Protein AF-0000000075745185 (afdb_homodimer)

Sequence (644 aa):
MQSKHNTPEYILFFIAPGFSMMGLTSAVDPLRVANRFAPETFSWEFVSARGGAVTASNRMTVLTRSIQRSRHQPDLVLVCTGFDVDAAVTPNVLEWLRKQAQNSVRLGGIDTGSVLLARAGLLKNRRATIHWEALAAFQEDFLDVNAVDDLFVLDRDCMTCSGGTAALDMMLQHIGLRYGESLAKDVSEQFLVDRIREPGQGQRMDATARFGIHSPPLRKAVQCIERHLDAPLTQQQLAEHVGISVRHLQRLFQEHLQTTPTTFDRTLRLERAWRLLRQTDLPVVEVAVACGFASASHFARVFREHYKRSPKNVRSPTEHPVMQSKHNTPEYILFFIAPGFSMMGLTSAVDPLRVANRFAPETFSWEFVSARGGAVTASNRMTVLTRSIQRSRHQPDLVLVCTGFDVDAAVTPNVLEWLRKQAQNSVRLGGIDTGSVLLARAGLLKNRRATIHWEALAAFQEDFLDVNAVDDLFVLDRDCMTCSGGTAALDMMLQHIGLRYGESLAKDVSEQFLVDRIREPGQGQRMDATARFGIHSPPLRKAVQCIERHLDAPLTQQQLAEHVGISVRHLQRLFQEHLQTTPTTFDRTLRLERAWRLLRQTDLPVVEVAVACGFASASHFARVFREHYKRSPKNVRSPTEHPV

Nearest PDB structures (foldseek):
  3gra-assembly1_A  TM=9.169E-01  e=3.292E-15  Pseudomonas putida KT2440
  3gra-assembly1_B  TM=9.157E-01  e=1.016E-11  Pseudomonas putida KT2440
  3oio-assembly1_A  TM=9.199E-01  e=1.379E-09  Chromobacterium violaceum
  6swi-assembly1_A  TM=9.239E-01  e=2.577E-06  Geobacillus stearothermophilus
  4fe7-assembly1_A-2  TM=3.564E-01  e=6.130E-08  Escherichia coli

Organism: Desulfohalobium retbaense (strain ATCC 49708 / DSM 5692 / JCM 16813 / HR100) (NCBI:txid485915)

InterPro domains:
  IPR001387 Cro/C1-type, helix-turn-helix domain [cd00093] (233-287)
  IPR002818 DJ-1/PfpI [PF01965] (11-174)
  IPR009057 Homedomain-like superfamily [SSF46689] (215-264)
  IPR009057 Homedomain-like superfamily [SSF46689] (268-316)
  IPR018060 AraC-like, DNA binding HTH domain [PF12833] (238-315)
  IPR018060 AraC-like, DNA binding HTH domain [PS01124] (219-317)
  IPR018060 AraC-like, DNA binding HTH domain [SM00342] (232-315)
  IPR020449 Transcription regulator HTH, AraC- type, HTH domain [PR00032] (284-299)
  IPR020449 Transcription regulator HTH, AraC- type, HTH domain [PR00032] (299-315)
  IPR029062 Class I glutamine amidotransferase-like [G3DSA:3.40.50.880] (6-205)
  IPR029062 Class I glutamine amidotransferase-like [SSF52317] (11-197)
  IPR052158 Isonitrile Hydratase and Quaternary Amine Regulator [PTHR43130] (4-278)

Secondary structure (DSSP, 8-state):
-----SSPEEEEEEE-TTB-HHHHHHHHHHHHHHHHHSTTSEEEEEEESS-EEEE-TTS-EEEEEEGGG--S--SEEEEE-BTTGGGG--HHHHHHHHHHHHTT-EEEEETTHHHHHHHTTTTTT-EE---HHHHHHHHHH-TTSEE--BSEEEETTEEEE-STTHHHHHHHHHHHHHH-HHHHHHHHHTTT-S----TT-BSSPPHHHHH----HHHHHHHHHHHHTSSSPPPHHHHHHHHTS-HHHHHHHHHHHHSS-HHHHHHHHHHHHHHHHHHH----HHHHHHHTT-S-HHHHHHHHHHHHSS-HHHHHS------/-----SSPEEEEEEE-TTB-HHHHHHHHHHHHHHHHHSTTSEEEEEEESS-EEEE-TTS-EEEEEEGGG--S--SEEEEE-BTTGGGG--HHHHHHHHHHHHTT-EEEEETTHHHHHHHTTTTTT-EE---HHHHHHHHHH-TTSEE--BSEEEETTEEEE-STTHHHHHHHHHHHHHH-HHHHHHHHHTTT-S----TT-BSSPPHHHHH----HHHHHHHHHHHHTSSSPPPHHHHHHHHTS-HHHHHHHHHHHHSS-HHHHHHHHHHHHHHHHHHH----HHHHHHHTT-S-HHHHHHHHHHHHSS-HHHHHS------

Foldseek 3Di:
DQPPPVAAQEEEEEEAAAWAPLQVCLQVQLVVLLCVVVNRNHDYFYEYQDFAWHAHNVGDTDGHHHLVPDDDLGQEYEYTYHQPCVVRQDPSLLVSVVVSVVVVRFYEYAACRVVSCVSSVNQFQHEWEHAPLCQLVCCVVRVRHNYDQKQKDDTPSYIYGHGRNSSNLSNLVVCCVNPNNVSSVSSVVVVVDPDRDDTPDGDDDQCCVVQVQPDQLQSQLVVVLLVQQLPGDDLCRSCVSSVHDSVVQQVSCCVRVVDGSVVSSVVSLLSSLLSNLQNHPDDLQVSCNSRHHPGSVVSQVVNCVVVVDGSNVSNPPDDPPD/DLPPPVAAQEEEEEEAAAWAPLQVCLQVQLVVLLCVVVNRNHDYFYEYQDFQWHAHNVGDTDGHHHLVPDDDLGQEYEYTYDDPCVVRQDPSLLVSVVVSVVVVRFYEYAACRVVSCVSSVNQFQHEWEHAPLCQLQVCVVRVRHNYDQKQKDDTPSYIYGHGRNSSNLRNLVVCCVNP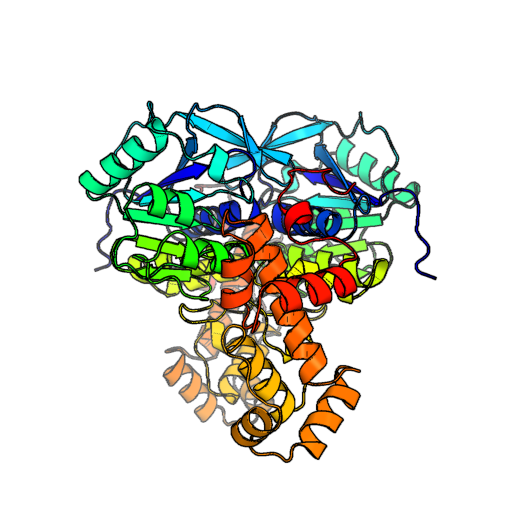NNVSSVSSVVVVVDPDRDDTPDGDDDQCCVVQVQPDQLQSQLVVVLLVQQLPGDDLCRSCVSSVHDSVVQQVSCCVRVVDGSVVSSVVSLLSSLLSNLQNHPDPLQVSCNSRHHPGSVVSQVVNCVVVVDGSNVSNPPDDPPD

Solvent-accessible surface area (backbone atoms only — not comparable to full-atom values): 32848 Å² total; per-residue (Å²): 126,81,76,71,69,84,65,43,50,32,34,37,36,36,46,38,66,34,11,41,55,49,23,48,42,29,43,48,45,53,46,52,48,36,27,74,80,41,54,62,47,54,43,72,48,46,26,19,83,77,32,47,76,38,40,25,67,75,70,46,38,38,72,28,40,26,65,86,65,62,85,68,87,48,55,31,39,38,29,33,21,25,90,56,41,69,80,56,65,40,74,67,52,36,52,52,50,45,51,40,48,76,69,70,29,27,40,30,15,30,15,43,15,34,54,56,40,43,74,46,58,72,34,64,79,28,62,35,18,29,23,74,80,48,36,65,31,47,46,69,74,35,74,54,34,49,65,45,72,21,23,22,31,79,43,91,64,32,36,18,12,24,14,24,49,22,20,33,30,48,42,36,50,50,40,21,75,75,67,31,57,68,55,24,50,58,37,45,54,70,31,36,42,80,64,86,64,60,68,76,36,59,39,59,46,50,52,38,73,70,62,68,42,80,50,63,58,57,34,49,40,52,52,49,46,70,75,25,39,46,60,64,68,49,65,62,55,44,16,58,73,52,70,50,49,52,67,56,50,39,46,48,30,36,74,68,65,71,40,40,62,65,58,51,48,49,51,54,21,49,52,50,34,53,40,33,37,63,68,36,86,62,51,64,56,54,41,21,43,61,29,40,37,95,37,47,66,59,37,42,52,53,43,23,71,73,69,72,44,51,65,72,62,59,49,47,79,62,78,67,79,107,127,80,77,70,70,85,64,43,51,32,35,37,36,37,45,39,65,34,12,41,54,50,23,48,40,30,44,48,43,54,47,52,47,37,28,74,79,39,50,63,46,54,44,73,49,45,26,19,84,79,32,43,76,39,40,25,67,74,69,46,38,37,72,29,41,27,63,87,66,62,83,68,87,47,55,30,39,38,28,32,21,24,91,57,40,68,81,57,65,40,74,67,51,35,51,50,52,45,50,40,49,74,70,68,28,27,39,29,14,30,14,42,15,34,53,56,40,42,76,47,59,70,34,64,77,29,62,34,18,30,23,73,78,49,36,66,31,48,46,69,75,35,74,53,33,50,66,44,73,20,22,22,30,80,44,91,62,33,36,17,12,24,13,24,50,22,20,32,29,48,42,38,50,51,40,20,75,76,68,31,57,69,54,24,50,59,37,45,53,70,32,38,42,80,64,84,63,57,69,77,35,58,38,59,46,51,53,37,74,71,61,68,41,80,50,64,55,56,35,48,41,52,52,50,45,70,75,24,39,48,60,63,70,50,64,64,56,45,17,58,73,52,71,51,50,52,67,58,49,40,48,47,29,36,74,68,65,70,40,40,63,67,57,51,47,49,52,54,20,49,52,50,35,53,39,34,39,62,65,36,85,62,50,65,57,55,40,19,44,60,30,39,37,95,37,45,66,59,37,41,53,54,42,23,69,72,70,73,43,50,66,74,62,58,48,46,79,61,75,70,78,110

Structure (mmCIF, N/CA/C/O backbone):
data_AF-0000000075745185-model_v1
#
loop_
_entity.id
_entity.type
_entity.pdbx_description
1 polymer 'Transcriptional regulator, AraC family'
#
loop_
_atom_site.group_PDB
_atom_site.id
_atom_site.type_symbol
_atom_site.label_atom_id
_atom_site.label_alt_id
_atom_site.label_comp_id
_atom_site.label_asym_id
_atom_site.label_entity_id
_atom_site.label_seq_id
_atom_site.pdbx_PDB_ins_code
_atom_site.Cartn_x
_atom_site.Cartn_y
_atom_site.Cartn_z
_atom_site.occupancy
_atom_site.B_iso_or_equiv
_atom_site.auth_seq_id
_atom_site.auth_comp_id
_atom_site.auth_asym_id
_atom_site.auth_atom_id
_atom_site.pdbx_PDB_model_num
ATOM 1 N N . MET A 1 1 ? 32.594 5.895 0.105 1 24.94 1 MET A N 1
ATOM 2 C CA . MET A 1 1 ? 32.688 6.559 -1.193 1 24.94 1 MET A CA 1
ATOM 3 C C . MET A 1 1 ? 31.469 6.203 -2.053 1 24.94 1 MET A C 1
ATOM 5 O O . MET A 1 1 ? 31.297 5.047 -2.451 1 24.94 1 MET A O 1
ATOM 9 N N . GLN A 1 2 ? 30.219 6.609 -1.687 1 36.19 2 GLN A N 1
ATOM 10 C CA . GLN A 1 2 ? 28.984 6.258 -2.402 1 36.19 2 GLN A CA 1
ATOM 11 C C . GLN A 1 2 ? 29.172 6.395 -3.91 1 36.19 2 GLN A C 1
ATOM 13 O O . GLN A 1 2 ? 29.516 7.469 -4.402 1 36.19 2 GLN A O 1
ATOM 18 N N . SER A 1 3 ? 29.812 5.438 -4.547 1 38 3 SER A N 1
ATOM 19 C CA . SER A 1 3 ? 30 5.5 -5.992 1 38 3 SER A CA 1
ATOM 20 C C . SER A 1 3 ? 28.812 6.164 -6.684 1 38 3 SER A C 1
ATOM 22 O O . SER A 1 3 ? 27.672 5.73 -6.52 1 38 3 SER A O 1
ATOM 24 N N . LYS A 1 4 ? 28.828 7.414 -6.734 1 42.22 4 LYS A N 1
ATOM 25 C CA . LYS A 1 4 ? 27.969 8.305 -7.512 1 42.22 4 LYS A CA 1
ATOM 26 C C . LYS A 1 4 ? 27.656 7.699 -8.875 1 42.22 4 LYS A C 1
ATOM 28 O O . LYS A 1 4 ? 28.469 7.75 -9.797 1 42.22 4 LYS A O 1
ATOM 33 N N . HIS A 1 5 ? 27.156 6.508 -9.031 1 49.75 5 HIS A N 1
ATOM 34 C CA . HIS A 1 5 ? 26.828 6.156 -10.406 1 49.75 5 HIS A CA 1
ATOM 35 C C . HIS A 1 5 ? 26.078 7.289 -11.102 1 49.75 5 HIS A C 1
ATOM 37 O O . HIS A 1 5 ? 25.062 7.762 -10.602 1 49.75 5 HIS A O 1
ATOM 43 N N . ASN A 1 6 ? 26.703 8.156 -11.852 1 64.56 6 ASN A N 1
ATOM 44 C CA . ASN A 1 6 ? 26.406 9.383 -12.578 1 64.56 6 ASN A CA 1
ATOM 45 C C . ASN A 1 6 ? 25.094 9.273 -13.352 1 64.56 6 ASN A C 1
ATOM 47 O O . ASN A 1 6 ? 24.391 10.266 -13.516 1 64.56 6 ASN A O 1
ATOM 51 N N . THR A 1 7 ? 24.734 8.07 -13.875 1 86.5 7 THR A N 1
ATOM 52 C CA . THR A 1 7 ? 23.516 7.996 -14.672 1 86.5 7 THR A CA 1
ATOM 53 C C . THR A 1 7 ? 22.391 7.332 -13.891 1 86.5 7 THR A C 1
ATOM 55 O O . THR A 1 7 ? 22.609 6.32 -13.219 1 86.5 7 THR A O 1
ATOM 58 N N . PRO A 1 8 ? 21.266 7.855 -13.906 1 93.81 8 PRO A N 1
ATOM 59 C CA . PRO A 1 8 ? 20.125 7.27 -13.195 1 93.81 8 PRO A CA 1
ATOM 60 C C . PRO A 1 8 ? 19.844 5.832 -13.625 1 93.81 8 PRO A C 1
ATOM 62 O O . PRO A 1 8 ? 20.016 5.484 -14.789 1 93.81 8 PRO A O 1
ATOM 65 N N . GLU A 1 9 ? 19.562 4.965 -12.68 1 95.94 9 GLU A N 1
ATOM 66 C CA . GLU A 1 9 ? 19.047 3.645 -13.039 1 95.94 9 GLU A CA 1
ATOM 67 C C . GLU A 1 9 ? 17.781 3.756 -13.875 1 95.94 9 GLU A C 1
ATOM 69 O O . GLU A 1 9 ? 16.797 4.375 -13.445 1 95.94 9 GLU A O 1
ATOM 74 N N . TYR A 1 10 ? 17.844 3.209 -15.047 1 96.25 10 TYR A N 1
ATOM 75 C CA . TYR A 1 10 ? 16.75 3.316 -16 1 96.25 10 TYR A CA 1
ATOM 76 C C . TYR A 1 10 ? 15.883 2.062 -15.969 1 96.25 10 TYR A C 1
ATOM 78 O O . TYR A 1 10 ? 16.344 0.969 -16.297 1 96.25 10 TYR A O 1
ATOM 86 N N . ILE A 1 11 ? 14.57 2.242 -15.633 1 97.12 11 ILE A N 1
ATOM 87 C CA . ILE A 1 11 ? 13.664 1.112 -15.43 1 97.12 11 ILE A CA 1
ATOM 88 C C . ILE A 1 11 ? 12.516 1.187 -16.422 1 97.12 11 ILE A C 1
ATOM 90 O O . ILE A 1 11 ? 11.898 2.242 -16.594 1 97.12 11 ILE A O 1
ATOM 94 N N . LEU A 1 12 ? 12.242 0.076 -17.125 1 97.31 12 LEU A N 1
ATOM 95 C CA . LEU A 1 12 ? 11.039 -0.041 -17.938 1 97.31 12 LEU A CA 1
ATOM 96 C C . LEU A 1 12 ? 9.969 -0.851 -17.219 1 97.31 12 LEU A C 1
ATOM 98 O O . LEU A 1 12 ? 10.234 -1.951 -16.734 1 97.31 12 LEU A O 1
ATOM 102 N N . PHE A 1 13 ? 8.844 -0.292 -17.172 1 97.94 13 PHE A N 1
ATOM 103 C CA . PHE A 1 13 ? 7.68 -1.019 -16.672 1 97.94 13 PHE A CA 1
ATOM 104 C C . PHE A 1 13 ? 6.801 -1.48 -17.828 1 97.94 13 PHE A C 1
ATOM 106 O O . PHE A 1 13 ? 6.152 -0.665 -18.5 1 97.94 13 PHE A O 1
ATOM 113 N N . PHE A 1 14 ? 6.812 -2.77 -18.062 1 97.81 14 PHE A N 1
ATOM 114 C CA . PHE A 1 14 ? 5.898 -3.336 -19.047 1 97.81 14 PHE A CA 1
ATOM 115 C C . PHE A 1 14 ? 4.543 -3.633 -18.422 1 97.81 14 PHE A C 1
ATOM 117 O O . PHE A 1 14 ? 4.461 -4.332 -17.406 1 97.81 14 PHE A O 1
ATOM 124 N N . ILE A 1 15 ? 3.49 -3.086 -19.031 1 97.25 15 ILE A N 1
ATOM 125 C CA . ILE A 1 15 ? 2.152 -3.352 -18.516 1 97.25 15 ILE A CA 1
ATOM 126 C C . ILE A 1 15 ? 1.267 -3.902 -19.641 1 97.25 15 ILE A C 1
ATOM 128 O O . ILE A 1 15 ? 1.515 -3.648 -20.812 1 97.25 15 ILE A O 1
ATOM 132 N N . ALA A 1 16 ? 0.323 -4.766 -19.266 1 96.06 16 ALA A N 1
ATOM 133 C CA . ALA A 1 16 ? -0.677 -5.336 -20.172 1 96.06 16 ALA A CA 1
ATOM 134 C C . ALA A 1 16 ? -2.09 -5.023 -19.688 1 96.06 16 ALA A C 1
ATOM 136 O O . ALA A 1 16 ? -2.293 -4.672 -18.516 1 96.06 16 ALA A O 1
ATOM 137 N N . PRO A 1 17 ? -3.076 -5.078 -20.641 1 94.31 17 PRO A N 1
ATOM 138 C CA . PRO A 1 17 ? -4.449 -4.766 -20.234 1 94.31 17 PRO A CA 1
ATOM 139 C C . PRO A 1 17 ? -4.891 -5.547 -19 1 94.31 17 PRO A C 1
ATOM 141 O O . PRO A 1 17 ? -4.629 -6.746 -18.891 1 94.31 17 PRO A O 1
ATOM 144 N N . GLY A 1 18 ? -5.508 -4.793 -18.094 1 95.31 18 GLY A N 1
ATOM 145 C CA . GLY A 1 18 ? -6.016 -5.41 -16.875 1 95.31 18 GLY A CA 1
ATOM 146 C C . GLY A 1 18 ? -4.961 -5.543 -15.797 1 95.31 18 GLY A C 1
ATOM 147 O O . GLY A 1 18 ? -5.176 -6.234 -14.797 1 95.31 18 GLY A O 1
ATOM 148 N N . PHE A 1 19 ? -3.848 -4.844 -15.961 1 96.44 19 PHE A N 1
ATOM 149 C CA . PHE A 1 19 ? -2.771 -4.957 -14.984 1 96.44 19 PHE A CA 1
ATOM 150 C C . PHE A 1 19 ? -3.217 -4.434 -13.625 1 96.44 19 PHE A C 1
ATOM 152 O O . PHE A 1 19 ? -4.23 -3.74 -13.523 1 96.44 19 PHE A O 1
ATOM 159 N N . SER A 1 20 ? -2.477 -4.84 -12.602 1 96.19 20 SER A N 1
ATOM 160 C CA . SER A 1 20 ? -2.721 -4.383 -11.234 1 96.19 20 SER A CA 1
ATOM 161 C C . SER A 1 20 ? -2.18 -2.973 -11.023 1 96.19 20 SER A C 1
ATOM 163 O O . SER A 1 20 ? -0.966 -2.766 -10.977 1 96.19 20 SER A O 1
ATOM 165 N N . MET A 1 21 ? -3.059 -2.051 -10.828 1 96.75 21 MET A N 1
ATOM 166 C CA . MET A 1 21 ? -2.619 -0.678 -10.602 1 96.75 21 MET A CA 1
ATOM 167 C C . MET A 1 21 ? -1.894 -0.556 -9.266 1 96.75 21 MET A C 1
ATOM 169 O O . MET A 1 21 ? -0.881 0.14 -9.164 1 96.75 21 MET A O 1
ATOM 173 N N . MET A 1 22 ? -2.418 -1.229 -8.281 1 96.5 22 MET A N 1
ATOM 174 C CA . MET A 1 22 ? -1.771 -1.191 -6.973 1 96.5 22 MET A CA 1
ATOM 175 C C . MET A 1 22 ? -0.346 -1.728 -7.055 1 96.5 22 MET A C 1
ATOM 177 O O . MET A 1 22 ? 0.583 -1.115 -6.527 1 96.5 22 MET A O 1
ATOM 181 N N . GLY A 1 23 ? -0.233 -2.84 -7.719 1 97.31 23 GLY A N 1
ATOM 182 C CA . GLY A 1 23 ? 1.096 -3.402 -7.898 1 97.31 23 GLY A CA 1
ATOM 183 C C . GLY A 1 23 ? 2.053 -2.459 -8.602 1 97.31 23 GLY A C 1
ATOM 184 O O . GLY A 1 23 ? 3.191 -2.283 -8.164 1 97.31 23 GLY A O 1
ATOM 185 N N . LEU A 1 24 ? 1.589 -1.84 -9.672 1 98.12 24 LEU A N 1
ATOM 186 C CA . LEU A 1 24 ? 2.428 -0.932 -10.445 1 98.12 24 LEU A CA 1
ATOM 187 C C . LEU A 1 24 ? 2.795 0.301 -9.625 1 98.12 24 LEU A C 1
ATOM 189 O O . LEU A 1 24 ? 3.971 0.663 -9.531 1 98.12 24 LEU A O 1
ATOM 193 N N . THR A 1 25 ? 1.821 0.918 -9.047 1 97.75 25 THR A N 1
ATOM 194 C CA . THR A 1 25 ? 2.041 2.143 -8.289 1 97.75 25 THR A CA 1
ATOM 195 C C . THR A 1 25 ? 2.979 1.887 -7.109 1 97.75 25 THR A C 1
ATOM 197 O O . THR A 1 25 ? 3.844 2.711 -6.809 1 97.75 25 THR A O 1
ATOM 200 N N . SER A 1 26 ? 2.807 0.716 -6.48 1 97.56 26 SER A N 1
ATOM 201 C CA . SER A 1 26 ? 3.648 0.345 -5.348 1 97.56 26 SER A CA 1
ATOM 202 C C . SER A 1 26 ? 5.098 0.147 -5.777 1 97.56 26 SER A C 1
ATOM 204 O O . SER A 1 26 ? 6.012 0.22 -4.953 1 97.56 26 SER A O 1
ATOM 206 N N . ALA A 1 27 ? 5.316 -0.056 -7.016 1 98.19 27 ALA A N 1
ATOM 207 C CA . ALA A 1 27 ? 6.676 -0.219 -7.527 1 98.19 27 ALA A CA 1
ATOM 208 C C . ALA A 1 27 ? 7.242 1.111 -8.016 1 98.19 27 ALA A C 1
ATOM 210 O O . ALA A 1 27 ? 8.438 1.371 -7.875 1 98.19 27 ALA A O 1
ATOM 211 N N . VAL A 1 28 ? 6.441 1.999 -8.523 1 98.25 28 VAL A N 1
ATOM 212 C CA . VAL A 1 28 ? 6.887 3.219 -9.188 1 98.25 28 VAL A CA 1
ATOM 213 C C . VAL A 1 28 ? 7.078 4.328 -8.156 1 98.25 28 VAL A C 1
ATOM 215 O O . VAL A 1 28 ? 8.07 5.059 -8.203 1 98.25 28 VAL A O 1
ATOM 218 N N . ASP A 1 29 ? 6.16 4.449 -7.23 1 97.56 29 ASP A N 1
ATOM 219 C CA . ASP A 1 29 ? 6.133 5.605 -6.34 1 97.56 29 ASP A CA 1
ATOM 220 C C . ASP A 1 29 ? 7.379 5.645 -5.457 1 97.56 29 ASP A C 1
ATOM 222 O O . ASP A 1 29 ? 7.914 6.723 -5.176 1 97.56 29 ASP A O 1
ATOM 226 N N . PRO A 1 30 ? 7.852 4.469 -4.992 1 97.38 30 PRO A N 1
ATOM 227 C CA . PRO A 1 30 ? 9.094 4.539 -4.211 1 97.38 30 PRO A CA 1
ATOM 228 C C . PRO A 1 30 ? 10.25 5.133 -5.004 1 97.38 30 PRO A C 1
ATOM 230 O O . PRO A 1 30 ? 11.117 5.801 -4.43 1 97.38 30 PRO A O 1
ATOM 233 N N . LEU A 1 31 ? 10.281 4.918 -6.305 1 97.69 31 LEU A N 1
ATOM 234 C CA . LEU A 1 31 ? 11.32 5.504 -7.145 1 97.69 31 LEU A CA 1
ATOM 235 C C . LEU A 1 31 ? 11.18 7.023 -7.203 1 97.69 31 LEU A C 1
ATOM 237 O O . LEU A 1 31 ? 12.172 7.746 -7.086 1 97.69 31 LEU A O 1
ATOM 241 N N . ARG A 1 32 ? 9.953 7.41 -7.391 1 96.44 32 ARG A N 1
ATOM 242 C CA . ARG A 1 32 ? 9.664 8.844 -7.43 1 96.44 32 ARG A CA 1
ATOM 243 C C . ARG A 1 32 ? 10.086 9.516 -6.129 1 96.44 32 ARG A C 1
ATOM 245 O O . ARG A 1 32 ? 10.734 10.57 -6.152 1 96.44 32 ARG A O 1
ATOM 252 N N . VAL A 1 33 ? 9.734 8.93 -5.027 1 95.94 33 VAL A N 1
ATOM 253 C CA . VAL A 1 33 ? 10.047 9.5 -3.723 1 95.94 33 VAL A CA 1
ATOM 254 C C . VAL A 1 33 ? 11.555 9.445 -3.48 1 95.94 33 VAL A C 1
ATOM 256 O O . VAL A 1 33 ? 12.133 10.383 -2.924 1 95.94 33 VAL A O 1
ATOM 259 N N . ALA A 1 34 ? 12.195 8.336 -3.877 1 95.75 34 ALA A N 1
ATOM 260 C CA . ALA A 1 34 ? 13.648 8.234 -3.752 1 95.75 34 ALA A CA 1
ATOM 261 C C . ALA A 1 34 ? 14.336 9.406 -4.445 1 95.75 34 ALA A C 1
ATOM 263 O O . ALA A 1 34 ? 15.305 9.969 -3.922 1 95.75 34 ALA A O 1
ATOM 264 N N . ASN A 1 35 ? 13.844 9.828 -5.59 1 95.69 35 ASN A N 1
ATOM 265 C CA . ASN A 1 35 ? 14.414 10.93 -6.352 1 95.69 35 ASN A CA 1
ATOM 266 C C . ASN A 1 35 ? 14.281 12.258 -5.609 1 95.69 35 ASN A C 1
ATOM 268 O O . ASN A 1 35 ? 15.016 13.203 -5.883 1 95.69 35 ASN A O 1
ATOM 272 N N . ARG A 1 36 ? 13.289 12.352 -4.68 1 90 36 ARG A N 1
ATOM 273 C CA . ARG A 1 36 ? 13.156 13.555 -3.869 1 90 36 ARG A CA 1
ATOM 274 C C . ARG A 1 36 ? 14.305 13.68 -2.871 1 90 36 ARG A C 1
ATOM 276 O O . ARG A 1 36 ? 14.75 14.781 -2.566 1 90 36 ARG A O 1
ATOM 283 N N . PHE A 1 37 ? 14.742 12.492 -2.406 1 86.06 37 PHE A N 1
ATOM 284 C CA . PHE A 1 37 ? 15.805 12.469 -1.409 1 86.06 37 PHE A CA 1
ATOM 285 C C . PHE A 1 37 ? 17.172 12.398 -2.078 1 86.06 37 PHE A C 1
ATOM 287 O O . PHE A 1 37 ? 18.156 12.906 -1.542 1 86.06 37 PHE A O 1
ATOM 294 N N . ALA A 1 38 ? 17.203 11.719 -3.18 1 90.88 38 ALA A N 1
ATOM 295 C CA . ALA A 1 38 ? 18.406 11.547 -3.996 1 90.88 38 ALA A CA 1
ATOM 296 C C . ALA A 1 38 ? 18.109 11.789 -5.473 1 90.88 38 ALA A C 1
ATOM 298 O O . ALA A 1 38 ? 17.828 10.852 -6.219 1 90.88 38 ALA A O 1
ATOM 299 N N . PRO A 1 39 ? 18.266 13.062 -5.883 1 91.06 39 PRO A N 1
ATOM 300 C CA . PRO A 1 39 ? 17.844 13.43 -7.238 1 91.06 39 PRO A CA 1
ATOM 301 C C . PRO A 1 39 ? 18.594 12.656 -8.32 1 91.06 39 PRO A C 1
ATOM 303 O O . PRO A 1 39 ? 19.781 12.359 -8.164 1 91.06 39 PRO A O 1
ATOM 306 N N . GLU A 1 40 ? 17.938 12.32 -9.383 1 92 40 GLU A N 1
ATOM 307 C CA . GLU A 1 40 ? 18.469 11.68 -10.578 1 92 40 GLU A CA 1
ATOM 308 C C . GLU A 1 40 ? 18.984 10.281 -10.266 1 92 40 GLU A C 1
ATOM 310 O O . GLU A 1 40 ? 20.016 9.867 -10.805 1 92 40 GLU A O 1
ATOM 315 N N . THR A 1 41 ? 18.359 9.672 -9.328 1 94.69 41 THR A N 1
ATOM 316 C CA . THR A 1 41 ? 18.734 8.297 -8.992 1 94.69 41 THR A CA 1
ATOM 317 C C . THR A 1 41 ? 18.047 7.309 -9.93 1 94.69 41 THR A C 1
ATOM 319 O O . THR A 1 41 ? 18.656 6.328 -10.367 1 94.69 41 THR A O 1
ATOM 322 N N . PHE A 1 42 ? 16.766 7.68 -10.219 1 96.69 42 PHE A N 1
ATOM 323 C CA . PHE A 1 42 ? 15.992 6.762 -11.039 1 96.69 42 PHE A CA 1
ATOM 324 C C . PHE A 1 42 ? 15.328 7.504 -12.195 1 96.69 42 PHE A C 1
ATOM 326 O O . PHE A 1 42 ? 14.961 8.672 -12.055 1 96.69 42 PHE A O 1
ATOM 333 N N . SER A 1 43 ? 15.211 6.848 -13.242 1 95.25 43 SER A N 1
ATOM 334 C CA . SER A 1 43 ? 14.352 7.199 -14.367 1 95.25 43 SER A CA 1
ATOM 335 C C . SER A 1 43 ? 13.555 5.988 -14.852 1 95.25 43 SER A C 1
ATOM 337 O O . SER A 1 43 ? 14.008 4.852 -14.727 1 95.25 43 SER A O 1
ATOM 339 N N . TRP A 1 44 ? 12.289 6.277 -15.281 1 95.56 44 TRP A N 1
ATOM 340 C CA . TRP A 1 44 ? 11.508 5.125 -15.711 1 95.56 44 TRP A CA 1
ATOM 341 C C . TRP A 1 44 ? 10.547 5.508 -16.844 1 95.56 44 TRP A C 1
ATOM 343 O O . TRP A 1 44 ? 10.305 6.691 -17.078 1 95.56 44 TRP A O 1
ATOM 353 N N . GLU A 1 45 ? 10.133 4.496 -17.547 1 95.19 45 GLU A N 1
ATOM 354 C CA . GLU A 1 45 ? 9.125 4.613 -18.609 1 95.19 45 GLU A CA 1
ATOM 355 C C . GLU A 1 45 ? 8.133 3.451 -18.547 1 95.19 45 GLU A C 1
ATOM 357 O O . GLU A 1 45 ? 8.461 2.377 -18.047 1 95.19 45 GLU A O 1
ATOM 362 N N . PHE A 1 46 ? 6.984 3.756 -19.078 1 96.25 46 PHE A N 1
ATOM 363 C CA . PHE A 1 46 ? 5.965 2.725 -19.219 1 96.25 46 PHE A CA 1
ATOM 364 C C . PHE A 1 46 ? 5.898 2.227 -20.672 1 96.25 46 PHE A C 1
ATOM 366 O O . PHE A 1 46 ? 5.816 3.023 -21.594 1 96.25 46 PHE A O 1
ATOM 373 N N . VAL A 1 47 ? 5.91 0.88 -20.797 1 96.38 47 VAL A N 1
ATOM 374 C CA . VAL A 1 47 ? 5.844 0.317 -22.141 1 96.38 47 VAL A CA 1
ATOM 375 C C . VAL A 1 47 ? 4.789 -0.789 -22.188 1 96.38 47 VAL A C 1
ATOM 377 O O . VAL A 1 47 ? 4.43 -1.353 -21.156 1 96.38 47 VAL A O 1
ATOM 380 N N . SER A 1 48 ? 4.234 -1.026 -23.328 1 96.5 48 SER A N 1
ATOM 381 C CA . SER A 1 48 ? 3.314 -2.119 -23.625 1 96.5 48 SER A CA 1
ATOM 382 C C . SER A 1 48 ? 3.584 -2.707 -25.016 1 96.5 48 SER A C 1
ATOM 384 O O . SER A 1 48 ? 4.48 -2.248 -25.719 1 96.5 48 SER A O 1
ATOM 386 N N . ALA A 1 49 ? 2.889 -3.812 -25.281 1 96.06 49 ALA A N 1
ATOM 387 C CA . ALA A 1 49 ? 3.131 -4.52 -26.547 1 96.06 49 ALA A CA 1
ATOM 388 C C . ALA A 1 49 ? 2.992 -3.576 -27.734 1 96.06 49 ALA A C 1
ATOM 390 O O . ALA A 1 49 ? 3.844 -3.564 -28.625 1 96.06 49 ALA A O 1
ATOM 391 N N . ARG A 1 50 ? 1.96 -2.662 -27.734 1 94.44 50 ARG A N 1
ATOM 392 C CA . ARG A 1 50 ? 1.65 -1.862 -28.906 1 94.44 50 ARG A CA 1
ATOM 393 C C . ARG A 1 50 ? 1.712 -0.372 -28.594 1 94.44 50 ARG A C 1
ATOM 395 O O . ARG A 1 50 ? 1.523 0.465 -29.484 1 94.44 50 ARG A O 1
ATOM 402 N N . GLY A 1 51 ? 1.956 -0.002 -27.375 1 94.5 51 GLY A N 1
ATOM 403 C CA . GLY A 1 51 ? 1.9 1.396 -26.984 1 94.5 51 GLY A CA 1
ATOM 404 C C . GLY A 1 51 ? 0.483 1.913 -26.812 1 94.5 51 GLY A C 1
ATOM 405 O O . GLY A 1 51 ? -0.477 1.145 -26.891 1 94.5 51 GLY A O 1
ATOM 406 N N . GLY A 1 52 ? 0.371 3.221 -26.438 1 93.62 52 GLY A N 1
ATOM 407 C CA . GLY A 1 52 ? -0.949 3.801 -26.25 1 93.62 52 GLY A CA 1
ATOM 408 C C . GLY A 1 52 ? -1.449 3.682 -24.812 1 93.62 52 GLY A C 1
ATOM 409 O O . GLY A 1 52 ? -0.657 3.508 -23.891 1 93.62 52 GLY A O 1
ATOM 410 N N . ALA A 1 53 ? -2.799 3.848 -24.672 1 94.25 53 ALA A N 1
ATOM 411 C CA . ALA A 1 53 ? -3.43 3.785 -23.359 1 94.25 53 ALA A CA 1
ATOM 412 C C . ALA A 1 53 ? -3.711 2.342 -22.953 1 94.25 53 ALA A C 1
ATOM 414 O O . ALA A 1 53 ? -4.32 1.584 -23.719 1 94.25 53 ALA A O 1
ATOM 415 N N . VAL A 1 54 ? -3.182 1.914 -21.828 1 94.69 54 VAL A N 1
ATOM 416 C CA . VAL A 1 54 ? -3.461 0.592 -21.281 1 94.69 54 VAL A CA 1
ATOM 417 C C . VAL A 1 54 ? -4.297 0.728 -20.016 1 94.69 54 VAL A C 1
ATOM 419 O O . VAL A 1 54 ? -3.949 1.494 -19.109 1 94.69 54 VAL A O 1
ATOM 422 N N . THR A 1 55 ? -5.383 0.004 -19.953 1 93.81 55 THR A N 1
ATOM 423 C CA . THR A 1 55 ? -6.332 0.14 -18.859 1 93.81 55 THR A CA 1
ATOM 424 C C . THR A 1 55 ? -6.086 -0.927 -17.797 1 93.81 55 THR A C 1
ATOM 426 O O . THR A 1 55 ? -5.977 -2.113 -18.109 1 93.81 55 THR A O 1
ATOM 429 N N . ALA A 1 56 ? -5.957 -0.43 -16.562 1 95.31 56 ALA A N 1
ATOM 430 C CA . ALA A 1 56 ? -5.777 -1.326 -15.422 1 95.31 56 ALA A CA 1
ATOM 431 C C . ALA A 1 56 ? -7.098 -1.978 -15.023 1 95.31 56 ALA A C 1
ATOM 433 O O . ALA A 1 56 ? -8.156 -1.629 -15.555 1 95.31 56 ALA A O 1
ATOM 434 N N . SER A 1 57 ? -7.031 -2.898 -14.133 1 92.31 57 SER A N 1
ATOM 435 C CA . SER A 1 57 ? -8.219 -3.602 -13.648 1 92.31 57 SER A CA 1
ATOM 436 C C . SER A 1 57 ? -9.172 -2.654 -12.93 1 92.31 57 SER A C 1
ATOM 438 O O . SER A 1 57 ? -10.375 -2.91 -12.859 1 92.31 57 SER A O 1
ATOM 440 N N . ASN A 1 58 ? -8.672 -1.517 -12.375 1 92.19 58 ASN A N 1
ATOM 441 C CA . ASN A 1 58 ? -9.523 -0.563 -11.664 1 92.19 58 ASN A CA 1
ATOM 442 C C . ASN A 1 58 ? -10.023 0.541 -12.594 1 92.19 58 ASN A C 1
ATOM 444 O O . ASN A 1 58 ? -10.461 1.593 -12.133 1 92.19 58 ASN A O 1
ATOM 448 N N . ARG A 1 59 ? -9.75 0.482 -13.859 1 88.81 59 ARG A N 1
ATOM 449 C CA . ARG A 1 59 ? -10.266 1.336 -14.93 1 88.81 59 ARG A CA 1
ATOM 450 C C . ARG A 1 59 ? -9.391 2.57 -15.109 1 88.81 59 ARG A C 1
ATOM 452 O O . ARG A 1 59 ? -9.68 3.428 -15.945 1 88.81 59 ARG A O 1
ATOM 459 N N . MET A 1 60 ? -8.32 2.686 -14.391 1 92.5 60 MET A N 1
ATOM 460 C CA . MET A 1 60 ? -7.352 3.746 -14.648 1 92.5 60 MET A CA 1
ATOM 461 C C . MET A 1 60 ? -6.5 3.416 -15.875 1 92.5 60 MET A C 1
ATOM 463 O O . MET A 1 60 ? -6.238 2.246 -16.156 1 92.5 60 MET A O 1
ATOM 467 N N . THR A 1 61 ? -6.102 4.445 -16.5 1 92 61 THR A N 1
ATOM 468 C CA . THR A 1 61 ? -5.352 4.246 -17.734 1 92 61 THR A CA 1
ATOM 469 C C . THR A 1 61 ? -3.959 4.855 -17.625 1 92 61 THR A C 1
ATOM 471 O O . THR A 1 61 ? -3.789 5.934 -17.047 1 92 61 THR A O 1
ATOM 474 N N . VAL A 1 62 ? -2.988 4.125 -18.172 1 94 62 VAL A N 1
ATOM 475 C CA . VAL A 1 62 ? -1.611 4.602 -18.25 1 94 62 VAL A CA 1
ATOM 476 C C . VAL A 1 62 ? -1.171 4.691 -19.703 1 94 62 VAL A C 1
ATOM 478 O O . VAL A 1 62 ? -1.378 3.756 -20.484 1 94 62 VAL A O 1
ATOM 481 N N . LEU A 1 63 ? -0.605 5.805 -20.031 1 93.19 63 LEU A N 1
ATOM 482 C CA . LEU A 1 63 ? -0.053 5.949 -21.375 1 93.19 63 LEU A CA 1
ATOM 483 C C . LEU A 1 63 ? 1.306 5.266 -21.484 1 93.19 63 LEU A C 1
ATOM 485 O O . LEU A 1 63 ? 2.139 5.391 -20.578 1 93.19 63 LEU A O 1
ATOM 489 N N . THR A 1 64 ? 1.508 4.508 -22.609 1 94.94 64 THR A N 1
ATOM 490 C CA . THR A 1 64 ? 2.734 3.73 -22.75 1 94.94 64 THR A CA 1
ATOM 491 C C . THR A 1 64 ? 3.344 3.926 -24.125 1 94.94 64 THR A C 1
ATOM 493 O O . THR A 1 64 ? 2.67 4.398 -25.047 1 94.94 64 THR A O 1
ATOM 496 N N . ARG A 1 65 ? 4.605 3.627 -24.188 1 94.5 65 ARG A N 1
ATOM 497 C CA . ARG A 1 65 ? 5.293 3.475 -25.453 1 94.5 65 ARG A CA 1
ATOM 498 C C . ARG A 1 65 ? 5.344 2.01 -25.875 1 94.5 65 ARG A C 1
ATOM 500 O O . ARG A 1 65 ? 5.328 1.113 -25.031 1 94.5 65 ARG A O 1
ATOM 507 N N . SER A 1 66 ? 5.422 1.824 -27.156 1 95.75 66 SER A N 1
ATOM 508 C CA . SER A 1 66 ? 5.559 0.458 -27.656 1 95.75 66 SER A CA 1
ATOM 509 C C . SER A 1 66 ? 6.93 -0.115 -27.328 1 95.75 66 SER A C 1
ATOM 511 O O . SER A 1 66 ? 7.938 0.597 -27.375 1 95.75 66 SER A O 1
ATOM 513 N N . ILE A 1 67 ? 6.992 -1.423 -27.031 1 95 67 ILE A N 1
ATOM 514 C CA . ILE A 1 67 ? 8.258 -2.072 -26.734 1 95 67 ILE A CA 1
ATOM 515 C C . ILE A 1 67 ? 9.172 -2.023 -27.953 1 95 67 ILE A C 1
ATOM 517 O O . ILE A 1 67 ? 10.391 -2.197 -27.844 1 95 67 ILE A O 1
ATOM 521 N N . GLN A 1 68 ? 8.688 -1.755 -29.078 1 89.94 68 GLN A N 1
ATOM 522 C CA . GLN A 1 68 ? 9.484 -1.655 -30.297 1 89.94 68 GLN A CA 1
ATOM 523 C C . GLN A 1 68 ? 10.195 -0.31 -30.391 1 89.94 68 GLN A C 1
ATOM 525 O O . GLN A 1 68 ? 11.156 -0.159 -31.141 1 89.94 68 GLN A O 1
ATOM 530 N N . ARG A 1 69 ? 9.781 0.673 -29.609 1 82.56 69 ARG A N 1
ATOM 531 C CA . ARG A 1 69 ? 10.305 2.029 -29.719 1 82.56 69 ARG A CA 1
ATOM 532 C C . ARG A 1 69 ? 11.156 2.381 -28.5 1 82.56 69 ARG A C 1
ATOM 534 O O . ARG A 1 69 ? 11.469 3.553 -28.266 1 82.56 69 ARG A O 1
ATOM 541 N N . SER A 1 70 ? 11.438 1.369 -27.828 1 70.5 70 SER A N 1
ATOM 542 C CA . SER A 1 70 ? 12.219 1.703 -26.641 1 70.5 70 SER A CA 1
ATOM 543 C C . SER A 1 70 ? 13.609 2.199 -27.016 1 70.5 70 SER A C 1
ATOM 545 O O . SER A 1 70 ? 14.234 1.668 -27.938 1 70.5 70 SER A O 1
ATOM 547 N N . ARG A 1 71 ? 14.055 3.301 -26.5 1 68.5 71 ARG A N 1
ATOM 548 C CA . ARG A 1 71 ? 15.203 4.086 -26.953 1 68.5 71 ARG A CA 1
ATOM 549 C C . ARG A 1 71 ? 16.5 3.514 -26.391 1 68.5 71 ARG A C 1
ATOM 551 O O . ARG A 1 71 ? 17.469 3.314 -27.141 1 68.5 71 ARG A O 1
ATOM 558 N N . HIS A 1 72 ? 16.609 3.426 -25.078 1 81.44 72 HIS A N 1
ATOM 559 C CA . HIS A 1 72 ? 17.828 3.045 -24.391 1 81.44 72 HIS A CA 1
ATOM 560 C C . HIS A 1 72 ? 17.672 1.716 -23.656 1 81.44 72 HIS A C 1
ATOM 562 O O . HIS A 1 72 ? 16.547 1.345 -23.281 1 81.44 72 HIS A O 1
ATOM 568 N N . GLN A 1 73 ? 18.797 1.018 -23.703 1 91.31 73 GLN A N 1
ATOM 569 C CA . GLN A 1 73 ? 18.797 -0.229 -22.938 1 91.31 73 GLN A CA 1
ATOM 570 C C . GLN A 1 73 ? 18.547 0.031 -21.453 1 91.31 73 GLN A C 1
ATOM 572 O O . GLN A 1 73 ? 19.25 0.813 -20.828 1 91.31 73 GLN A O 1
ATOM 577 N N . PRO A 1 74 ? 17.516 -0.597 -20.969 1 95.88 74 PRO A N 1
ATOM 578 C CA . PRO A 1 74 ? 17.234 -0.388 -19.547 1 95.88 74 PRO A CA 1
ATOM 579 C C . PRO A 1 74 ? 18.156 -1.206 -18.641 1 95.88 74 PRO A C 1
ATOM 581 O O . PRO A 1 74 ? 18.797 -2.146 -19.109 1 95.88 74 PRO A O 1
ATOM 584 N N . ASP A 1 75 ? 18.203 -0.773 -17.406 1 96.25 75 ASP A N 1
ATOM 585 C CA . ASP A 1 75 ? 18.906 -1.542 -16.391 1 96.25 75 ASP A CA 1
ATOM 586 C C . ASP A 1 75 ? 18.016 -2.635 -15.805 1 96.25 75 ASP A C 1
ATOM 588 O O . ASP A 1 75 ? 18.516 -3.67 -15.352 1 96.25 75 ASP A O 1
ATOM 592 N N . LEU A 1 76 ? 16.703 -2.379 -15.82 1 97.5 76 LEU A N 1
ATOM 593 C CA . LEU A 1 76 ? 15.711 -3.242 -15.188 1 97.5 76 LEU A CA 1
ATOM 594 C C . LEU A 1 76 ? 14.383 -3.176 -15.93 1 97.5 76 LEU A C 1
ATOM 596 O O . LEU A 1 76 ? 13.945 -2.096 -16.328 1 97.5 76 LEU A O 1
ATOM 600 N N . VAL A 1 77 ? 13.836 -4.312 -16.219 1 98.19 77 VAL A N 1
ATOM 601 C CA . VAL A 1 77 ? 12.477 -4.406 -16.75 1 98.19 77 VAL A CA 1
ATOM 602 C C . VAL A 1 77 ? 11.578 -5.102 -15.727 1 98.19 77 VAL A C 1
ATOM 604 O O . VAL A 1 77 ? 11.859 -6.223 -15.297 1 98.19 77 VAL A O 1
ATOM 607 N N . LEU A 1 78 ? 10.555 -4.457 -15.312 1 98.69 78 LEU A N 1
ATOM 608 C CA . LEU A 1 78 ? 9.531 -5.047 -14.461 1 98.69 78 LEU A CA 1
ATOM 609 C C . LEU A 1 78 ? 8.227 -5.234 -15.227 1 98.69 78 LEU A C 1
ATOM 611 O O . LEU A 1 78 ? 7.699 -4.281 -15.805 1 98.69 78 LEU A O 1
ATOM 615 N N . VAL A 1 79 ? 7.758 -6.453 -15.227 1 98.5 79 VAL A N 1
ATOM 616 C CA . VAL A 1 79 ? 6.52 -6.789 -15.922 1 98.5 79 VAL A CA 1
ATOM 617 C C . VAL A 1 79 ? 5.367 -6.848 -14.922 1 98.5 79 VAL A C 1
ATOM 619 O O . VAL A 1 79 ? 5.426 -7.586 -13.938 1 98.5 79 VAL A O 1
ATOM 622 N N . CYS A 1 80 ? 4.355 -6.055 -15.188 1 97.94 80 CYS A N 1
ATOM 623 C CA . CYS A 1 80 ? 3.186 -5.984 -14.32 1 97.94 80 CYS A CA 1
ATOM 624 C C . CYS A 1 80 ? 1.918 -6.359 -15.078 1 97.94 80 CYS A C 1
ATOM 626 O O . CYS A 1 80 ? 1.521 -5.664 -16.016 1 97.94 80 CYS A O 1
ATOM 628 N N . THR A 1 81 ? 1.29 -7.438 -14.641 1 95.69 81 THR A N 1
ATOM 629 C CA . THR A 1 81 ? 0.051 -7.91 -15.25 1 95.69 81 THR A CA 1
ATOM 630 C C . THR A 1 81 ? -1.022 -8.133 -14.188 1 95.69 81 THR A C 1
ATOM 632 O O . THR A 1 81 ? -0.891 -7.66 -13.062 1 95.69 81 THR A O 1
ATOM 635 N N . GLY A 1 82 ? -2.191 -8.672 -14.625 1 89.88 82 GLY A N 1
ATOM 636 C CA . GLY A 1 82 ? -3.32 -8.938 -13.75 1 89.88 82 GLY A CA 1
ATOM 637 C C . GLY A 1 82 ? -3.918 -10.32 -13.961 1 89.88 82 GLY A C 1
ATOM 638 O O . GLY A 1 82 ? -3.197 -11.281 -14.25 1 89.88 82 GLY A O 1
ATOM 639 N N . PHE A 1 83 ? -5.129 -10.461 -13.758 1 77.12 83 PHE A N 1
ATOM 640 C CA . PHE A 1 83 ? -5.797 -11.758 -13.734 1 77.12 83 PHE A CA 1
ATOM 641 C C . PHE A 1 83 ? -5.801 -12.383 -15.125 1 77.12 83 PHE A C 1
ATOM 643 O O . PHE A 1 83 ? -5.812 -13.609 -15.258 1 77.12 83 PHE A O 1
ATOM 650 N N . ASP A 1 84 ? -5.758 -11.578 -16.109 1 82.25 84 ASP A N 1
ATOM 651 C CA . ASP A 1 84 ? -5.777 -12.125 -17.453 1 82.25 84 ASP A CA 1
ATOM 652 C C . ASP A 1 84 ? -4.406 -12.008 -18.125 1 82.25 84 ASP A C 1
ATOM 654 O O . ASP A 1 84 ? -4.27 -11.375 -19.172 1 82.25 84 ASP A O 1
ATOM 658 N N . VAL A 1 85 ? -3.51 -12.695 -17.594 1 85.56 85 VAL A N 1
ATOM 659 C CA . VAL A 1 85 ? -2.127 -12.57 -18.031 1 85.56 85 VAL A CA 1
ATOM 660 C C . VAL A 1 85 ? -1.961 -13.266 -19.391 1 85.56 85 VAL A C 1
ATOM 662 O O . VAL A 1 85 ? -1.095 -12.891 -20.188 1 85.56 85 VAL A O 1
ATOM 665 N N . ASP A 1 86 ? -2.795 -14.156 -19.719 1 84.75 86 ASP A N 1
ATOM 666 C CA . ASP A 1 86 ? -2.654 -14.93 -20.953 1 84.75 86 ASP A CA 1
ATOM 667 C C . ASP A 1 86 ? -2.76 -14.031 -22.188 1 84.75 86 ASP A C 1
ATOM 669 O O . ASP A 1 86 ? -2.107 -14.281 -23.203 1 84.75 86 ASP A O 1
ATOM 673 N N . ALA A 1 87 ? -3.496 -13.008 -22.016 1 85.19 87 ALA A N 1
ATOM 674 C CA . ALA A 1 87 ? -3.662 -12.078 -23.125 1 85.19 87 ALA A CA 1
ATOM 675 C C . ALA A 1 87 ? -2.363 -11.336 -23.422 1 85.19 87 ALA A C 1
ATOM 677 O O . ALA A 1 87 ? -2.154 -10.852 -24.531 1 85.19 87 ALA A O 1
ATOM 678 N N . ALA A 1 88 ? -1.521 -11.305 -22.531 1 90.5 88 ALA A N 1
ATOM 679 C CA . ALA A 1 88 ? -0.258 -10.586 -22.672 1 90.5 88 ALA A CA 1
ATOM 680 C C . ALA A 1 88 ? 0.831 -11.492 -23.234 1 90.5 88 ALA A C 1
ATOM 682 O O . ALA A 1 88 ? 1.886 -11.023 -23.656 1 90.5 88 ALA A O 1
ATOM 683 N N . VAL A 1 89 ? 0.559 -12.781 -23.25 1 93.31 89 VAL A N 1
ATOM 684 C CA . VAL A 1 89 ? 1.538 -13.758 -23.703 1 93.31 89 VAL A CA 1
ATOM 685 C C . VAL A 1 89 ? 1.479 -13.867 -25.234 1 93.31 89 VAL A C 1
ATOM 687 O O . VAL A 1 89 ? 0.714 -14.664 -25.781 1 93.31 89 VAL A O 1
ATOM 690 N N . THR A 1 90 ? 2.258 -13.148 -25.875 1 94.94 90 THR A N 1
ATOM 691 C CA . THR A 1 90 ? 2.377 -13.172 -27.328 1 94.94 90 THR A CA 1
ATOM 692 C C . THR A 1 90 ? 3.824 -13.414 -27.75 1 94.94 90 THR A C 1
ATOM 694 O O . THR A 1 90 ? 4.754 -13.117 -27 1 94.94 90 THR A O 1
ATOM 697 N N . PRO A 1 91 ? 4.004 -13.961 -28.953 1 96 91 PRO A N 1
ATOM 698 C CA . PRO A 1 91 ? 5.375 -14.211 -29.406 1 96 91 PRO A CA 1
ATOM 699 C C . PRO A 1 91 ? 6.242 -12.953 -29.375 1 96 91 PRO A C 1
ATOM 701 O O . PRO A 1 91 ? 7.414 -13.016 -29 1 96 91 PRO A O 1
ATOM 704 N N . ASN A 1 92 ? 5.703 -11.852 -29.703 1 95.56 92 ASN A N 1
ATOM 705 C CA . ASN A 1 92 ? 6.445 -10.602 -29.75 1 95.56 92 ASN A CA 1
ATOM 706 C C . ASN A 1 92 ? 6.934 -10.188 -28.375 1 95.56 92 ASN A C 1
ATOM 708 O O . ASN A 1 92 ? 8.086 -9.781 -28.203 1 95.56 92 ASN A O 1
ATOM 712 N N . VAL A 1 93 ? 6.074 -10.281 -27.406 1 97.12 93 VAL A N 1
ATOM 713 C CA . VAL A 1 93 ? 6.422 -9.891 -26.047 1 97.12 93 VAL A CA 1
ATOM 714 C C . VAL A 1 93 ? 7.449 -10.859 -25.469 1 97.12 93 VAL A C 1
ATOM 716 O O . VAL A 1 93 ? 8.422 -10.438 -24.844 1 97.12 93 VAL A O 1
ATOM 719 N N . LEU A 1 94 ? 7.25 -12.18 -25.75 1 97.75 94 LEU A N 1
ATOM 720 C CA . LEU A 1 94 ? 8.18 -13.188 -25.234 1 97.75 94 LEU A CA 1
ATOM 721 C C . LEU A 1 94 ? 9.562 -13.008 -25.844 1 97.75 94 LEU A C 1
ATOM 723 O O . LEU A 1 94 ? 10.57 -13.094 -25.141 1 97.75 94 LEU A O 1
ATOM 727 N N . GLU A 1 95 ? 9.594 -12.734 -27.109 1 96.94 95 GLU A N 1
ATOM 728 C CA . GLU A 1 95 ? 10.867 -12.5 -27.797 1 96.94 95 GLU A CA 1
ATOM 729 C C . GLU A 1 95 ? 11.562 -11.258 -27.25 1 96.94 95 GLU A C 1
ATOM 731 O O . GLU A 1 95 ? 12.781 -11.25 -27.062 1 96.94 95 GLU A O 1
ATOM 736 N N . TRP A 1 96 ? 10.82 -10.219 -27.031 1 96.62 96 TRP A N 1
ATOM 737 C CA . TRP A 1 96 ? 11.359 -8.977 -26.5 1 96.62 96 TRP A CA 1
ATOM 738 C C . TRP A 1 96 ? 11.977 -9.203 -25.125 1 96.62 96 TRP A C 1
ATOM 740 O O . TRP A 1 96 ? 13.078 -8.719 -24.844 1 96.62 96 TRP A O 1
ATOM 750 N N . LEU A 1 97 ? 11.312 -9.953 -24.266 1 97.31 97 LEU A N 1
ATOM 751 C CA . LEU A 1 97 ? 11.828 -10.258 -22.938 1 97.31 97 LEU A CA 1
ATOM 752 C C . LEU A 1 97 ? 13.125 -11.055 -23.016 1 97.31 97 LEU A C 1
ATOM 754 O O . LEU A 1 97 ? 14.078 -10.781 -22.297 1 97.31 97 LEU A O 1
ATOM 758 N N . ARG A 1 98 ? 13.172 -12.055 -23.891 1 97.5 98 ARG A N 1
ATOM 759 C CA . ARG A 1 98 ? 14.375 -12.859 -24.062 1 97.5 98 ARG A CA 1
ATOM 760 C C . ARG A 1 98 ? 15.547 -12 -24.531 1 97.5 98 ARG A C 1
ATOM 762 O O . ARG A 1 98 ? 16.688 -12.211 -24.109 1 97.5 98 ARG A O 1
ATOM 769 N N . LYS A 1 99 ? 15.242 -11.086 -25.375 1 96.19 99 LYS A N 1
ATOM 770 C CA . LYS A 1 99 ? 16.281 -10.188 -25.875 1 96.19 99 LYS A CA 1
ATOM 771 C C . LYS A 1 99 ? 16.844 -9.336 -24.734 1 96.19 99 LYS A C 1
ATOM 773 O O . LYS A 1 99 ? 18.047 -9.086 -24.688 1 96.19 99 LYS A O 1
ATOM 778 N N . GLN A 1 100 ? 15.938 -8.82 -23.844 1 96.31 100 GLN A N 1
ATOM 779 C CA . GLN A 1 100 ? 16.422 -8.07 -22.688 1 96.31 100 GLN A CA 1
ATOM 780 C C . GLN A 1 100 ? 17.375 -8.914 -21.844 1 96.31 100 GLN A C 1
ATOM 782 O O . GLN A 1 100 ? 18.438 -8.43 -21.422 1 96.31 100 GLN A O 1
ATOM 787 N N . ALA A 1 101 ? 17.016 -10.164 -21.625 1 96.25 101 ALA A N 1
ATOM 788 C CA . ALA A 1 101 ? 17.828 -11.078 -20.844 1 96.25 101 ALA A CA 1
ATOM 789 C C . ALA A 1 101 ? 19.188 -11.312 -21.5 1 96.25 101 ALA A C 1
ATOM 791 O O . ALA A 1 101 ? 20.219 -11.344 -20.828 1 96.25 101 ALA A O 1
ATOM 792 N N . GLN A 1 102 ? 19.156 -11.469 -22.75 1 95.69 102 GLN A N 1
ATOM 793 C CA . GLN A 1 102 ? 20.391 -11.688 -23.5 1 95.69 102 GLN A CA 1
ATOM 794 C C . GLN A 1 102 ? 21.328 -10.484 -23.391 1 95.69 102 GLN A C 1
ATOM 796 O O . GLN A 1 102 ? 22.547 -10.633 -23.422 1 95.69 102 GLN A O 1
ATOM 801 N N . ASN A 1 103 ? 20.75 -9.336 -23.219 1 95.25 103 ASN A N 1
ATOM 802 C CA . ASN A 1 103 ? 21.516 -8.102 -23.078 1 95.25 103 ASN A CA 1
ATOM 803 C C . ASN A 1 103 ? 21.859 -7.824 -21.609 1 95.25 103 ASN A C 1
ATOM 805 O O . ASN A 1 103 ? 22.203 -6.695 -21.266 1 95.25 103 ASN A O 1
ATOM 809 N N . SER A 1 104 ? 21.625 -8.734 -20.719 1 94.94 104 SER A N 1
ATOM 810 C CA . SER A 1 104 ? 22 -8.703 -19.312 1 94.94 104 SER A CA 1
ATOM 811 C C . SER A 1 104 ? 21.172 -7.688 -18.531 1 94.94 104 SER A C 1
ATOM 813 O O . SER A 1 104 ? 21.641 -7.113 -17.547 1 94.94 104 SER A O 1
ATOM 815 N N . VAL A 1 105 ? 20 -7.414 -19.094 1 96.62 105 VAL A N 1
ATOM 816 C CA . VAL A 1 105 ? 19.047 -6.582 -18.359 1 96.62 105 VAL A CA 1
ATOM 817 C C . VAL A 1 105 ? 18.438 -7.387 -17.219 1 96.62 105 VAL A C 1
ATOM 819 O O . VAL A 1 105 ? 18.062 -8.555 -17.391 1 96.62 105 VAL A O 1
ATOM 822 N N . ARG A 1 106 ? 18.391 -6.773 -16.016 1 97.69 106 ARG A N 1
ATOM 823 C CA . ARG A 1 106 ? 17.672 -7.414 -14.922 1 97.69 106 ARG A CA 1
ATOM 824 C C . ARG A 1 106 ? 16.172 -7.441 -15.188 1 97.69 106 ARG A C 1
ATOM 826 O O . ARG A 1 106 ? 15.617 -6.512 -15.789 1 97.69 106 ARG A O 1
ATOM 833 N N . LEU A 1 107 ? 15.531 -8.539 -14.703 1 98.19 107 LEU A N 1
ATOM 834 C CA . LEU A 1 107 ? 14.109 -8.711 -14.977 1 98.19 107 LEU A CA 1
ATOM 835 C C . LEU A 1 107 ? 13.336 -8.938 -13.68 1 98.19 107 LEU A C 1
ATOM 837 O O . LEU A 1 107 ? 13.898 -9.367 -12.68 1 98.19 107 LEU A O 1
ATOM 841 N N . GLY A 1 108 ? 12.086 -8.625 -13.719 1 98.31 108 GLY A N 1
ATOM 842 C CA . GLY A 1 108 ? 11.227 -8.867 -12.57 1 98.31 108 GLY A CA 1
ATOM 843 C C . GLY A 1 108 ? 9.758 -8.969 -12.938 1 98.31 108 GLY A C 1
ATOM 844 O O . GLY A 1 108 ? 9.352 -8.562 -14.023 1 98.31 108 GLY A O 1
ATOM 845 N N . GLY A 1 109 ? 9.031 -9.602 -12.094 1 98.38 109 GLY A N 1
ATOM 846 C CA . GLY A 1 109 ? 7.594 -9.75 -12.25 1 98.38 109 GLY A CA 1
ATOM 847 C C . GLY A 1 109 ? 6.805 -9.258 -11.055 1 98.38 109 GLY A C 1
ATOM 848 O O . GLY A 1 109 ? 7.172 -9.523 -9.906 1 98.38 109 GLY A O 1
ATOM 849 N N . ILE A 1 110 ? 5.793 -8.5 -11.344 1 98.12 110 ILE A N 1
ATOM 850 C CA . ILE A 1 110 ? 4.867 -8 -10.328 1 98.12 110 ILE A CA 1
ATOM 851 C C . ILE A 1 110 ? 3.506 -8.68 -10.5 1 98.12 110 ILE A C 1
ATOM 853 O O . ILE A 1 110 ? 2.953 -8.703 -11.602 1 98.12 110 ILE A O 1
ATOM 857 N N . ASP A 1 111 ? 2.93 -9.156 -9.336 1 95.88 111 ASP A N 1
ATOM 858 C CA . ASP A 1 111 ? 1.653 -9.859 -9.398 1 95.88 111 ASP A CA 1
ATOM 859 C C . ASP A 1 111 ? 1.741 -11.086 -10.305 1 95.88 111 ASP A C 1
ATOM 861 O O . ASP A 1 111 ? 2.631 -11.922 -10.141 1 95.88 111 ASP A O 1
ATOM 865 N N . THR A 1 112 ? 0.977 -11.195 -11.375 1 95.31 112 THR A N 1
ATOM 866 C CA . THR A 1 112 ? 1.024 -12.352 -12.258 1 95.31 112 THR A CA 1
ATOM 867 C C . THR A 1 112 ? 2.047 -12.141 -13.375 1 95.31 112 THR A C 1
ATOM 869 O O . THR A 1 112 ? 2.131 -12.945 -14.305 1 95.31 112 THR A O 1
ATOM 872 N N . GLY A 1 113 ? 2.906 -11.109 -13.234 1 97.38 113 GLY A N 1
ATOM 873 C CA . GLY A 1 113 ? 3.973 -10.875 -14.195 1 97.38 113 GLY A CA 1
ATOM 874 C C . GLY A 1 113 ? 4.965 -12.016 -14.273 1 97.38 113 GLY A C 1
ATOM 875 O O . GLY A 1 113 ? 5.605 -12.219 -15.305 1 97.38 113 GLY A O 1
ATOM 876 N N . SER A 1 114 ? 5.027 -12.812 -13.25 1 97.19 114 SER A N 1
ATOM 877 C CA . SER A 1 114 ? 5.934 -13.961 -13.203 1 97.19 114 SER A CA 1
ATOM 878 C C . SER A 1 114 ? 5.555 -15.008 -14.242 1 97.19 114 SER A C 1
ATOM 880 O O . SER A 1 114 ? 6.414 -15.75 -14.719 1 97.19 114 SER A O 1
ATOM 882 N N . VAL A 1 115 ? 4.289 -15.016 -14.602 1 96.44 115 VAL A N 1
ATOM 883 C CA . VAL A 1 115 ? 3.85 -15.953 -15.625 1 96.44 115 VAL A CA 1
ATOM 884 C C . VAL A 1 115 ? 4.508 -15.617 -16.969 1 96.44 115 VAL A C 1
ATOM 886 O O . VAL A 1 115 ? 4.969 -16.5 -17.672 1 96.44 115 VAL A O 1
ATOM 889 N N . LEU A 1 116 ? 4.539 -14.328 -17.281 1 96.88 116 LEU A N 1
ATOM 890 C CA . LEU A 1 116 ? 5.152 -13.891 -18.516 1 96.88 116 LEU A CA 1
ATOM 891 C C . LEU A 1 116 ? 6.633 -14.25 -18.562 1 96.88 116 LEU A C 1
ATOM 893 O O . LEU A 1 116 ? 7.141 -14.727 -19.578 1 96.88 116 LEU A O 1
ATOM 897 N N . LEU A 1 117 ? 7.32 -14.055 -17.469 1 97.94 117 LEU A N 1
ATOM 898 C CA . LEU A 1 117 ? 8.742 -14.398 -17.391 1 97.94 117 LEU A CA 1
ATOM 899 C C . LEU A 1 117 ? 8.945 -15.898 -17.516 1 97.94 117 LEU A C 1
ATOM 901 O O . LEU A 1 117 ? 9.875 -16.344 -18.203 1 97.94 117 LEU A O 1
ATOM 905 N N . ALA A 1 118 ? 8.07 -16.641 -16.875 1 97.56 118 ALA A N 1
ATOM 906 C CA . ALA A 1 118 ? 8.164 -18.094 -16.938 1 97.56 118 ALA A CA 1
ATOM 907 C C . ALA A 1 118 ? 7.902 -18.609 -18.344 1 97.56 118 ALA A C 1
ATOM 909 O O . ALA A 1 118 ? 8.625 -19.469 -18.844 1 97.56 118 ALA A O 1
ATOM 910 N N . ARG A 1 119 ? 6.887 -18.047 -18.984 1 97.25 119 ARG A N 1
ATOM 911 C CA . ARG A 1 119 ? 6.551 -18.422 -20.359 1 97.25 119 ARG A CA 1
ATOM 912 C C . ARG A 1 119 ? 7.699 -18.094 -21.312 1 97.25 119 ARG A C 1
ATOM 914 O O . ARG A 1 119 ? 7.91 -18.812 -22.297 1 97.25 119 ARG A O 1
ATOM 921 N N . ALA A 1 120 ? 8.469 -17.094 -20.969 1 97.5 120 ALA A N 1
ATOM 922 C CA . ALA A 1 120 ? 9.625 -16.719 -21.781 1 97.5 120 ALA A CA 1
ATOM 923 C C . ALA A 1 120 ? 10.836 -17.578 -21.453 1 97.5 120 ALA A C 1
ATOM 925 O O . ALA A 1 120 ? 11.891 -17.453 -22.078 1 97.5 120 ALA A O 1
ATOM 926 N N . GLY A 1 121 ? 10.688 -18.469 -20.438 1 97.56 121 GLY A N 1
ATOM 927 C CA . GLY A 1 121 ? 11.773 -19.359 -20.047 1 97.56 121 GLY A CA 1
ATOM 928 C C . GLY A 1 121 ? 12.805 -18.703 -19.156 1 97.56 121 GLY A C 1
ATOM 929 O O . GLY A 1 121 ? 13.906 -19.219 -18.984 1 97.56 121 GLY A O 1
ATOM 930 N N . LEU A 1 122 ? 12.43 -17.625 -18.562 1 97.94 122 LEU A N 1
ATOM 931 C CA . LEU A 1 122 ? 13.422 -16.781 -17.906 1 97.94 122 LEU A CA 1
ATOM 932 C C . LEU A 1 122 ? 13.445 -17.047 -16.406 1 97.94 122 LEU A C 1
ATOM 934 O O . LEU A 1 122 ? 14.258 -16.453 -15.688 1 97.94 122 LEU A O 1
ATOM 938 N N . LEU A 1 123 ? 12.555 -17.953 -15.891 1 98 123 LEU A N 1
ATOM 939 C CA . LEU A 1 123 ? 12.523 -18.266 -14.469 1 98 123 LEU A CA 1
ATOM 940 C C . LEU A 1 123 ? 12.969 -19.719 -14.234 1 98 123 LEU A C 1
ATOM 942 O O . LEU A 1 123 ? 12.797 -20.25 -13.133 1 98 123 LEU A O 1
ATOM 946 N N . LYS A 1 124 ? 13.5 -20.391 -15.258 1 96.69 124 LYS A N 1
ATOM 947 C CA . LYS A 1 124 ? 13.938 -21.766 -15.141 1 96.69 124 LYS A CA 1
ATOM 948 C C . LYS A 1 124 ? 14.984 -21.922 -14.039 1 96.69 124 LYS A C 1
ATOM 950 O O . LYS A 1 124 ? 15.984 -21.203 -14.016 1 96.69 124 LYS A O 1
ATOM 955 N N . ASN A 1 125 ? 14.727 -22.797 -13.117 1 95.19 125 ASN A N 1
ATOM 956 C CA . ASN A 1 125 ? 15.602 -23.141 -12 1 95.19 125 ASN A CA 1
ATOM 957 C C . ASN A 1 125 ? 15.844 -21.938 -11.086 1 95.19 125 ASN A C 1
ATOM 959 O O . ASN A 1 125 ? 16.922 -21.812 -10.5 1 95.19 125 ASN A O 1
ATOM 963 N N . ARG A 1 126 ? 14.93 -21.062 -11.078 1 96.56 126 ARG A N 1
ATOM 964 C CA . ARG A 1 126 ? 15.016 -19.891 -10.203 1 96.56 126 ARG A CA 1
ATOM 965 C C . ARG A 1 126 ? 13.922 -19.922 -9.148 1 96.56 126 ARG A C 1
ATOM 967 O O . ARG A 1 126 ? 12.875 -20.531 -9.344 1 96.56 126 ARG A O 1
ATOM 974 N N . ARG A 1 127 ? 14.25 -19.25 -8.023 1 96.12 127 ARG A N 1
ATOM 975 C CA . ARG A 1 127 ? 13.203 -18.969 -7.039 1 96.12 127 ARG A CA 1
ATOM 976 C C . ARG A 1 127 ? 12.359 -17.781 -7.469 1 96.12 127 ARG A C 1
ATOM 978 O O . ARG A 1 127 ? 12.891 -16.781 -7.957 1 96.12 127 ARG A O 1
ATOM 985 N N . ALA A 1 128 ? 11.109 -17.906 -7.418 1 97.38 128 ALA A N 1
ATOM 986 C CA . ALA A 1 128 ? 10.211 -16.828 -7.812 1 97.38 128 ALA A CA 1
ATOM 987 C C . ALA A 1 128 ? 8.898 -16.891 -7.035 1 97.38 128 ALA A C 1
ATOM 989 O O . ALA A 1 128 ? 8.602 -17.891 -6.387 1 97.38 128 ALA A O 1
ATOM 990 N N . THR A 1 129 ? 8.18 -15.859 -6.984 1 96.5 129 THR A N 1
ATOM 991 C CA . THR A 1 129 ? 6.852 -15.828 -6.383 1 96.5 129 THR A CA 1
ATOM 992 C C . THR A 1 129 ? 5.848 -15.164 -7.324 1 96.5 129 THR A C 1
ATOM 994 O O . THR A 1 129 ? 6.211 -14.711 -8.406 1 96.5 129 THR A O 1
ATOM 997 N N . ILE A 1 130 ? 4.621 -15.273 -7.031 1 95 130 ILE A N 1
ATOM 998 C CA . ILE A 1 130 ? 3.463 -14.75 -7.754 1 95 130 ILE A CA 1
ATOM 999 C C . ILE A 1 130 ? 2.312 -14.516 -6.777 1 95 130 ILE A C 1
ATOM 1001 O O . ILE A 1 130 ? 2.385 -14.914 -5.613 1 95 130 ILE A O 1
ATOM 1005 N N . HIS A 1 131 ? 1.349 -13.773 -7.184 1 92.69 131 HIS A N 1
ATOM 1006 C CA . HIS A 1 131 ? 0.185 -13.586 -6.32 1 92.69 131 HIS A CA 1
ATOM 1007 C C . HIS A 1 131 ? -0.335 -14.93 -5.809 1 92.69 131 HIS A C 1
ATOM 1009 O O . HIS A 1 131 ? -0.406 -15.898 -6.559 1 92.69 131 HIS A O 1
ATOM 1015 N N . TRP A 1 132 ? -0.762 -14.977 -4.574 1 86.25 132 TRP A N 1
ATOM 1016 C CA . TRP A 1 132 ? -1.072 -16.25 -3.916 1 86.25 132 TRP A CA 1
ATOM 1017 C C . TRP A 1 132 ? -2.211 -16.969 -4.629 1 86.25 132 TRP A C 1
ATOM 1019 O O . TRP A 1 132 ? -2.246 -18.203 -4.676 1 86.25 132 TRP A O 1
ATOM 1029 N N . GLU A 1 133 ? -3.131 -16.25 -5.191 1 81.69 133 GLU A N 1
ATOM 1030 C CA . GLU A 1 133 ? -4.266 -16.859 -5.879 1 81.69 133 GLU A CA 1
ATOM 1031 C C . GLU A 1 133 ? -3.811 -17.625 -7.117 1 81.69 133 GLU A C 1
ATOM 1033 O O . GLU A 1 133 ? -4.488 -18.562 -7.559 1 81.69 133 GLU A O 1
ATOM 1038 N N . ALA A 1 134 ? -2.709 -17.219 -7.633 1 86.56 134 ALA A N 1
ATOM 1039 C CA . ALA A 1 134 ? -2.219 -17.828 -8.867 1 86.56 134 ALA A CA 1
ATOM 1040 C C . ALA A 1 134 ? -1.087 -18.812 -8.578 1 86.56 134 ALA A C 1
ATOM 1042 O O . ALA A 1 134 ? -0.583 -19.469 -9.492 1 86.56 134 ALA A O 1
ATOM 1043 N N . LEU A 1 135 ? -0.716 -18.922 -7.332 1 86.5 135 LEU A N 1
ATOM 1044 C CA . LEU A 1 135 ? 0.491 -19.656 -6.973 1 86.5 135 LEU A CA 1
ATOM 1045 C C . LEU A 1 135 ? 0.351 -21.141 -7.316 1 86.5 135 LEU A C 1
ATOM 1047 O O . LEU A 1 135 ? 1.256 -21.734 -7.91 1 86.5 135 LEU A O 1
ATOM 1051 N N . ALA A 1 136 ? -0.787 -21.688 -6.973 1 78.06 136 ALA A N 1
ATOM 1052 C CA . ALA A 1 136 ? -0.988 -23.125 -7.219 1 78.06 136 ALA A CA 1
ATOM 1053 C C . ALA A 1 136 ? -0.908 -23.438 -8.711 1 78.06 136 ALA A C 1
ATOM 1055 O O . ALA A 1 136 ? -0.215 -24.375 -9.117 1 78.06 136 ALA A O 1
ATOM 1056 N N . ALA A 1 137 ? -1.594 -22.641 -9.531 1 81.62 137 ALA A N 1
ATOM 1057 C CA . ALA A 1 137 ? -1.566 -22.828 -10.977 1 81.62 137 ALA A CA 1
ATOM 1058 C C . ALA A 1 137 ? -0.16 -22.625 -11.531 1 81.62 137 ALA A C 1
ATOM 1060 O O . ALA A 1 137 ? 0.275 -23.359 -12.422 1 81.62 137 ALA A O 1
ATOM 1061 N N . PHE A 1 138 ? 0.511 -21.688 -11.023 1 91.25 138 PHE A N 1
ATOM 1062 C CA . PHE A 1 138 ? 1.868 -21.359 -11.445 1 91.25 138 PHE A CA 1
ATOM 1063 C C . PHE A 1 138 ? 2.814 -22.516 -11.164 1 91.25 138 PHE A C 1
ATOM 1065 O O . PHE A 1 138 ? 3.641 -22.875 -12.008 1 91.25 138 PHE A O 1
ATOM 1072 N N . GLN A 1 139 ? 2.646 -23.156 -9.992 1 84.06 139 GLN A N 1
ATOM 1073 C CA . GLN A 1 139 ? 3.475 -24.297 -9.586 1 84.06 139 GLN A CA 1
ATOM 1074 C C . GLN A 1 139 ? 3.225 -25.5 -10.477 1 84.06 139 GLN A C 1
ATOM 1076 O O . GLN A 1 139 ? 4.145 -26.281 -10.758 1 84.06 139 GLN A O 1
ATOM 1081 N N . GLU A 1 140 ? 2.049 -25.609 -10.953 1 80.25 140 GLU A N 1
ATOM 1082 C CA . GLU A 1 140 ? 1.685 -26.734 -11.805 1 80.25 140 GLU A CA 1
ATOM 1083 C C . GLU A 1 140 ? 2.125 -26.5 -13.25 1 80.25 140 GLU A C 1
ATOM 1085 O O . GLU A 1 140 ? 2.523 -27.453 -13.938 1 80.25 140 GLU A O 1
ATOM 1090 N N . ASP A 1 141 ? 2.025 -25.281 -13.648 1 88.12 141 ASP A N 1
ATOM 1091 C CA . ASP A 1 141 ? 2.307 -24.953 -15.047 1 88.12 141 ASP A CA 1
ATOM 1092 C C . ASP A 1 141 ? 3.812 -24.891 -15.297 1 88.12 141 ASP A C 1
ATOM 1094 O O . ASP A 1 141 ? 4.266 -25.141 -16.422 1 88.12 141 ASP A O 1
ATOM 1098 N N . PHE A 1 142 ? 4.539 -24.547 -14.266 1 93.56 142 PHE A N 1
ATOM 1099 C CA . PHE A 1 142 ? 5.973 -24.328 -14.43 1 93.56 142 PHE A CA 1
ATOM 1100 C C . PHE A 1 142 ? 6.762 -25.109 -13.391 1 93.56 142 PHE A C 1
ATOM 1102 O O . PHE A 1 142 ? 7.254 -24.547 -12.414 1 93.56 142 PHE A O 1
ATOM 1109 N N . LEU A 1 143 ? 7.07 -26.344 -13.688 1 89.06 143 LEU A N 1
ATOM 1110 C CA . LEU A 1 143 ? 7.703 -27.266 -12.758 1 89.06 143 LEU A CA 1
ATOM 1111 C C . LEU A 1 143 ? 9.188 -26.953 -12.594 1 89.06 143 LEU A C 1
ATOM 1113 O O . LEU A 1 143 ? 9.805 -27.359 -11.609 1 89.06 143 LEU A O 1
ATOM 1117 N N . ASP A 1 144 ? 9.672 -26.25 -13.539 1 94.44 144 ASP A N 1
ATOM 1118 C CA . ASP A 1 144 ? 11.102 -25.938 -13.508 1 94.44 144 ASP A CA 1
ATOM 1119 C C . ASP A 1 144 ? 11.359 -24.641 -12.758 1 94.44 144 ASP A C 1
ATOM 1121 O O . ASP A 1 144 ? 12.5 -24.172 -12.672 1 94.44 144 ASP A O 1
ATOM 1125 N N . VAL A 1 145 ? 10.344 -23.984 -12.242 1 95.81 145 VAL A N 1
ATOM 1126 C CA . VAL A 1 145 ? 10.453 -22.797 -11.406 1 95.81 145 VAL A CA 1
ATOM 1127 C C . VAL A 1 145 ? 10.273 -23.172 -9.938 1 95.81 145 VAL A C 1
ATOM 1129 O O . VAL A 1 145 ? 9.375 -23.953 -9.602 1 95.81 145 VAL A O 1
ATOM 1132 N N . ASN A 1 146 ? 11.172 -22.781 -9.062 1 95.75 146 ASN A N 1
ATOM 1133 C CA . ASN A 1 146 ? 10.961 -22.922 -7.629 1 95.75 146 ASN A CA 1
ATOM 1134 C C . ASN A 1 146 ? 10.031 -21.844 -7.09 1 95.75 146 ASN A C 1
ATOM 1136 O O . ASN A 1 146 ? 10.484 -20.844 -6.508 1 95.75 146 ASN A O 1
ATOM 1140 N N . ALA A 1 147 ? 8.727 -22.062 -7.27 1 92.19 147 ALA A N 1
ATOM 1141 C CA . ALA A 1 147 ? 7.707 -21.094 -6.895 1 92.19 147 ALA A CA 1
ATOM 1142 C C . ALA A 1 147 ? 7.395 -21.172 -5.402 1 92.19 147 ALA A C 1
ATOM 1144 O O . ALA A 1 147 ? 7.031 -22.234 -4.895 1 92.19 147 ALA A O 1
ATOM 1145 N N . VAL A 1 148 ? 7.555 -20.016 -4.703 1 89.94 148 VAL A N 1
ATOM 1146 C CA . VAL A 1 148 ? 7.406 -20.016 -3.252 1 89.94 148 VAL A CA 1
ATOM 1147 C C . VAL A 1 148 ? 6.328 -19.016 -2.84 1 89.94 148 VAL A C 1
ATOM 1149 O O . VAL A 1 148 ? 5.965 -18.141 -3.617 1 89.94 148 VAL A O 1
ATOM 1152 N N . ASP A 1 149 ? 5.77 -19.156 -1.611 1 87.12 149 ASP A N 1
ATOM 1153 C CA . ASP A 1 149 ? 4.723 -18.281 -1.069 1 87.12 149 ASP A CA 1
ATOM 1154 C C . ASP A 1 149 ? 5.328 -17.125 -0.294 1 87.12 149 ASP A C 1
ATOM 1156 O O . ASP A 1 149 ? 4.977 -16.891 0.867 1 87.12 149 ASP A O 1
ATOM 1160 N N . ASP A 1 150 ? 6.246 -16.391 -0.911 1 89 150 ASP A N 1
ATOM 1161 C CA . ASP A 1 150 ? 6.871 -15.203 -0.328 1 89 150 ASP A CA 1
ATOM 1162 C C . ASP A 1 150 ? 6.234 -13.93 -0.869 1 89 150 ASP A C 1
ATOM 1164 O O . ASP A 1 150 ? 5.684 -13.922 -1.971 1 89 150 ASP A O 1
ATOM 1168 N N . LEU A 1 151 ? 6.305 -12.883 -0.075 1 91.69 151 LEU A N 1
ATOM 1169 C CA . LEU A 1 151 ? 5.855 -11.578 -0.544 1 91.69 151 LEU A CA 1
ATOM 1170 C C . LEU A 1 151 ? 6.602 -11.164 -1.812 1 91.69 151 LEU A C 1
ATOM 1172 O O . LEU A 1 151 ? 5.988 -10.68 -2.764 1 91.69 151 LEU A O 1
ATOM 1176 N N . PHE A 1 152 ? 7.902 -11.352 -1.738 1 95.06 152 PHE A N 1
ATOM 1177 C CA . PHE A 1 152 ? 8.758 -11.094 -2.891 1 95.06 152 PHE A CA 1
ATOM 1178 C C . PHE A 1 152 ? 10.031 -11.93 -2.814 1 95.06 152 PHE A C 1
ATOM 1180 O O . PHE A 1 152 ? 10.367 -12.461 -1.754 1 95.06 152 PHE A O 1
ATOM 1187 N N . VAL A 1 153 ? 10.688 -12.156 -3.941 1 95.19 153 VAL A N 1
ATOM 1188 C CA . VAL A 1 153 ? 11.906 -12.945 -4.074 1 95.19 153 VAL A CA 1
ATOM 1189 C C . VAL A 1 153 ? 12.938 -12.172 -4.898 1 95.19 153 VAL A C 1
ATOM 1191 O O . VAL A 1 153 ? 12.602 -11.594 -5.938 1 95.19 153 VAL A O 1
ATOM 1194 N N . LEU A 1 154 ? 14.094 -12.047 -4.348 1 93.88 154 LEU A N 1
ATOM 1195 C CA . LEU A 1 154 ? 15.258 -11.594 -5.102 1 93.88 154 LEU A CA 1
ATOM 1196 C C . LEU A 1 154 ? 16.203 -12.758 -5.398 1 93.88 154 LEU A C 1
ATOM 1198 O O . LEU A 1 154 ? 16.781 -13.336 -4.48 1 93.88 154 LEU A O 1
ATOM 1202 N N . ASP A 1 155 ? 16.25 -13.148 -6.637 1 94.81 155 ASP A N 1
ATOM 1203 C CA . ASP A 1 155 ? 17.125 -14.242 -7.047 1 94.81 155 ASP A CA 1
ATOM 1204 C C . ASP A 1 155 ? 18.062 -13.797 -8.172 1 94.81 155 ASP A C 1
ATOM 1206 O O . ASP A 1 155 ? 17.672 -13.805 -9.344 1 94.81 155 ASP A O 1
ATOM 1210 N N . ARG A 1 156 ? 19.328 -13.406 -7.773 1 91.56 156 ARG A N 1
ATOM 1211 C CA . ARG A 1 156 ? 20.312 -12.961 -8.742 1 91.56 156 ARG A CA 1
ATOM 1212 C C . ARG A 1 156 ? 19.812 -11.758 -9.539 1 91.56 156 ARG A C 1
ATOM 1214 O O . ARG A 1 156 ? 19.469 -10.727 -8.953 1 91.56 156 ARG A O 1
ATOM 1221 N N . ASP A 1 157 ? 19.609 -11.891 -10.812 1 93.62 157 ASP A N 1
ATOM 1222 C CA . ASP A 1 157 ? 19.25 -10.758 -11.664 1 93.62 157 ASP A CA 1
ATOM 1223 C C . ASP A 1 157 ? 17.75 -10.703 -11.898 1 93.62 157 ASP A C 1
ATOM 1225 O O . ASP A 1 157 ? 17.281 -10.055 -12.836 1 93.62 157 ASP A O 1
ATOM 1229 N N . CYS A 1 158 ? 17 -11.406 -10.984 1 96.88 158 CYS A N 1
ATOM 1230 C CA . CYS A 1 158 ? 15.547 -11.445 -11.148 1 96.88 158 CYS A CA 1
ATOM 1231 C C . CYS A 1 158 ? 14.844 -11.148 -9.828 1 96.88 158 CYS A C 1
ATOM 1233 O O . CYS A 1 158 ? 15.266 -11.625 -8.773 1 96.88 158 CYS A O 1
ATOM 1235 N N . MET A 1 159 ? 13.859 -10.32 -9.914 1 97.81 159 MET A N 1
ATOM 1236 C CA . MET A 1 159 ? 13.055 -10.031 -8.734 1 97.81 159 MET A CA 1
ATOM 1237 C C . MET A 1 159 ? 11.57 -10.219 -9.031 1 97.81 159 MET A C 1
ATOM 1239 O O . MET A 1 159 ? 11.078 -9.773 -10.078 1 97.81 159 MET A O 1
ATOM 1243 N N . THR A 1 160 ? 10.875 -10.953 -8.188 1 98.12 160 THR A N 1
ATOM 1244 C CA . THR A 1 160 ? 9.445 -11.18 -8.344 1 98.12 160 THR A CA 1
ATOM 1245 C C . THR A 1 160 ? 8.703 -10.867 -7.043 1 98.12 160 THR A C 1
ATOM 1247 O O . THR A 1 160 ? 9.25 -11.047 -5.953 1 98.12 160 THR A O 1
ATOM 1250 N N . CYS A 1 161 ? 7.535 -10.328 -7.18 1 96.81 161 CYS A N 1
ATOM 1251 C CA . CYS A 1 161 ? 6.715 -10.102 -5.996 1 96.81 161 CYS A CA 1
ATOM 1252 C C . CYS A 1 161 ? 5.262 -10.492 -6.254 1 96.81 161 CYS A C 1
ATOM 1254 O O . CYS A 1 161 ? 4.836 -10.586 -7.406 1 96.81 161 CYS A O 1
ATOM 1256 N N . SER A 1 162 ? 4.562 -10.695 -5.223 1 94.69 162 SER A N 1
ATOM 1257 C CA . SER A 1 162 ? 3.201 -11.219 -5.262 1 94.69 162 SER A CA 1
ATOM 1258 C C . SER A 1 162 ? 2.195 -10.133 -5.629 1 94.69 162 SER A C 1
ATOM 1260 O O . SER A 1 162 ? 1.029 -10.43 -5.898 1 94.69 162 SER A O 1
ATOM 1262 N N . GLY A 1 163 ? 2.602 -8.867 -5.688 1 94.5 163 GLY A N 1
ATOM 1263 C CA . GLY A 1 163 ? 1.706 -7.77 -6.012 1 94.5 163 GLY A CA 1
ATOM 1264 C C . GLY A 1 163 ? 1.224 -7.012 -4.785 1 94.5 163 GLY A C 1
ATOM 1265 O O . GLY A 1 163 ? 1.79 -7.152 -3.701 1 94.5 163 GLY A O 1
ATOM 1266 N N . GLY A 1 164 ? 0.197 -6.164 -5 1 93.56 164 GLY A N 1
ATOM 1267 C CA . GLY A 1 164 ? -0.282 -5.359 -3.885 1 93.56 164 GLY A CA 1
ATOM 1268 C C . GLY A 1 164 ? 0.809 -4.531 -3.232 1 93.56 164 GLY A C 1
ATOM 1269 O O . GLY A 1 164 ? 1.609 -3.896 -3.922 1 93.56 164 GLY A O 1
ATOM 1270 N N . THR A 1 165 ? 0.845 -4.617 -1.908 1 94 165 THR A N 1
ATOM 1271 C CA . THR A 1 165 ? 1.816 -3.812 -1.175 1 94 165 THR A CA 1
ATOM 1272 C C . THR A 1 165 ? 3.176 -4.508 -1.14 1 94 165 THR A C 1
ATOM 1274 O O . THR A 1 165 ? 4.176 -3.9 -0.752 1 94 165 THR A O 1
ATOM 1277 N N . ALA A 1 166 ? 3.215 -5.754 -1.577 1 94.06 166 ALA A N 1
ATOM 1278 C CA . ALA A 1 166 ? 4.488 -6.473 -1.616 1 94.06 166 ALA A CA 1
ATOM 1279 C C . ALA A 1 166 ? 5.457 -5.816 -2.596 1 94.06 166 ALA A C 1
ATOM 1281 O O . ALA A 1 166 ? 6.676 -5.887 -2.416 1 94.06 166 ALA A O 1
ATOM 1282 N N . ALA A 1 167 ? 4.879 -5.191 -3.643 1 97.31 167 ALA A N 1
ATOM 1283 C CA . ALA A 1 167 ? 5.73 -4.488 -4.598 1 97.31 167 ALA A CA 1
ATOM 1284 C C . ALA A 1 167 ? 6.473 -3.336 -3.926 1 97.31 167 ALA A C 1
ATOM 1286 O O . ALA A 1 167 ? 7.609 -3.027 -4.289 1 97.31 167 ALA A O 1
ATOM 1287 N N . LEU A 1 168 ? 5.801 -2.721 -3 1 96 168 LEU A N 1
ATOM 1288 C CA . LEU A 1 168 ? 6.441 -1.655 -2.234 1 96 168 LEU A CA 1
ATOM 1289 C C . LEU A 1 168 ? 7.633 -2.189 -1.45 1 96 168 LEU A C 1
ATOM 1291 O O . LEU A 1 168 ? 8.727 -1.618 -1.505 1 96 168 LEU A O 1
ATOM 1295 N N . ASP A 1 169 ? 7.492 -3.305 -0.825 1 93.69 169 ASP A N 1
ATOM 1296 C CA . ASP A 1 169 ? 8.555 -3.932 -0.048 1 93.69 169 ASP A CA 1
ATOM 1297 C C . ASP A 1 169 ? 9.719 -4.344 -0.946 1 93.69 169 ASP A C 1
ATOM 1299 O O . ASP A 1 169 ? 10.883 -4.145 -0.593 1 93.69 169 ASP A O 1
ATOM 1303 N N . MET A 1 170 ? 9.359 -4.91 -2.033 1 95.94 170 MET A N 1
ATOM 1304 C CA . MET A 1 170 ? 10.383 -5.344 -2.982 1 95.94 170 MET A CA 1
ATOM 1305 C C . MET A 1 170 ? 11.234 -4.164 -3.439 1 95.94 170 MET A C 1
ATOM 1307 O O . MET A 1 170 ? 12.461 -4.246 -3.451 1 95.94 170 MET A O 1
ATOM 1311 N N . MET A 1 171 ? 10.602 -3.064 -3.744 1 97.62 171 MET A N 1
ATOM 1312 C CA . MET A 1 171 ? 11.32 -1.899 -4.254 1 97.62 171 MET A CA 1
ATOM 1313 C C . MET A 1 171 ? 12.125 -1.227 -3.146 1 97.62 171 MET A C 1
ATOM 1315 O O . MET A 1 171 ? 13.211 -0.706 -3.393 1 97.62 171 MET A O 1
ATOM 1319 N N . LEU A 1 172 ? 11.562 -1.22 -1.945 1 94.56 172 LEU A N 1
ATOM 1320 C CA . LEU A 1 172 ? 12.312 -0.668 -0.824 1 94.56 172 LEU A CA 1
ATOM 1321 C C . LEU A 1 172 ? 13.578 -1.485 -0.559 1 94.56 172 LEU A C 1
ATOM 1323 O O . LEU A 1 172 ? 14.633 -0.927 -0.25 1 94.56 172 LEU A O 1
ATOM 1327 N N . GLN A 1 173 ? 13.469 -2.793 -0.678 1 92.56 173 GLN A N 1
ATOM 1328 C CA . GLN A 1 173 ? 14.641 -3.646 -0.56 1 92.56 173 GLN A CA 1
ATOM 1329 C C . GLN A 1 173 ? 15.648 -3.348 -1.665 1 92.56 173 GLN A C 1
ATOM 1331 O O . GLN A 1 173 ? 16.859 -3.279 -1.41 1 92.56 173 GLN A O 1
ATOM 1336 N N . HIS A 1 174 ? 15.156 -3.156 -2.857 1 95.19 174 HIS A N 1
ATOM 1337 C CA . HIS A 1 174 ? 16.016 -2.811 -3.984 1 95.19 174 HIS A CA 1
ATOM 1338 C C . HIS A 1 174 ? 16.75 -1.5 -3.732 1 95.19 174 HIS A C 1
ATOM 1340 O O . HIS A 1 174 ? 17.969 -1.418 -3.932 1 95.19 174 HIS A O 1
ATOM 1346 N N . ILE A 1 175 ? 16.094 -0.481 -3.283 1 95.31 175 ILE A N 1
ATOM 1347 C CA . ILE A 1 175 ? 16.672 0.831 -2.988 1 95.31 175 ILE A CA 1
ATOM 1348 C C . ILE A 1 175 ? 17.688 0.709 -1.865 1 95.31 175 ILE A C 1
ATOM 1350 O O . ILE A 1 175 ? 18.797 1.266 -1.956 1 95.31 175 ILE A O 1
ATOM 1354 N N . GLY A 1 176 ? 17.328 -0.059 -0.843 1 90.56 176 GLY A N 1
ATOM 1355 C CA . GLY A 1 176 ? 18.25 -0.243 0.274 1 90.56 176 GLY A CA 1
ATOM 1356 C C . GLY A 1 176 ? 19.531 -0.933 -0.119 1 90.56 176 GLY A C 1
ATOM 1357 O O . GLY A 1 176 ? 20.625 -0.526 0.31 1 90.56 176 GLY A O 1
ATOM 1358 N N . LEU A 1 177 ? 19.469 -1.968 -0.914 1 89.25 177 LEU A N 1
ATOM 1359 C CA . LEU A 1 177 ? 20.625 -2.746 -1.339 1 89.25 177 LEU A CA 1
ATOM 1360 C C . LEU A 1 177 ? 21.531 -1.924 -2.256 1 89.25 177 LEU A C 1
ATOM 1362 O O . LEU A 1 177 ? 22.75 -2.006 -2.166 1 89.25 177 LEU A O 1
ATOM 1366 N N . ARG A 1 178 ? 20.953 -1.058 -3.047 1 90.56 178 ARG A N 1
ATOM 1367 C CA . ARG A 1 178 ? 21.719 -0.393 -4.09 1 90.56 178 ARG A CA 1
ATOM 1368 C C . ARG A 1 178 ? 22.156 0.998 -3.646 1 90.56 178 ARG A C 1
ATOM 1370 O O . ARG A 1 178 ? 23.234 1.466 -4.027 1 90.56 178 ARG A O 1
ATOM 1377 N N . TYR A 1 179 ? 21.312 1.566 -2.762 1 90.75 179 TYR A N 1
ATOM 1378 C CA . TYR A 1 179 ? 21.562 2.979 -2.506 1 90.75 179 TYR A CA 1
ATOM 1379 C C . TYR A 1 179 ? 21.609 3.26 -1.009 1 90.75 179 TYR A C 1
ATOM 1381 O O . TYR A 1 179 ? 21.781 4.41 -0.592 1 90.75 179 TYR A O 1
ATOM 1389 N N . GLY A 1 180 ? 21.438 2.258 -0.286 1 87.94 180 GLY A N 1
ATOM 1390 C CA . GLY A 1 180 ? 21.609 2.383 1.152 1 87.94 180 GLY A CA 1
ATOM 1391 C C . GLY A 1 180 ? 20.312 2.26 1.926 1 87.94 180 GLY A C 1
ATOM 1392 O O . GLY A 1 180 ? 19.266 2.742 1.479 1 87.94 180 GLY A O 1
ATOM 1393 N N . GLU A 1 181 ? 20.422 1.725 3.105 1 82.62 181 GLU A N 1
ATOM 1394 C CA . GLU A 1 181 ? 19.266 1.473 3.967 1 82.62 181 GLU A CA 1
ATOM 1395 C C . GLU A 1 181 ? 18.625 2.779 4.438 1 82.62 181 GLU A C 1
ATOM 1397 O O . GLU A 1 181 ? 17.406 2.852 4.629 1 82.62 181 GLU A O 1
ATOM 1402 N N . SER A 1 182 ? 19.406 3.768 4.613 1 81.88 182 SER A N 1
ATOM 1403 C CA . SER A 1 182 ? 18.906 5.059 5.066 1 81.88 182 SER A CA 1
ATOM 1404 C C . SER A 1 182 ? 17.922 5.645 4.055 1 81.88 182 SER A C 1
ATOM 1406 O O . SER A 1 182 ? 16.859 6.148 4.434 1 81.88 182 SER A O 1
ATOM 1408 N N . LEU A 1 183 ? 18.266 5.535 2.74 1 88.25 183 LEU A N 1
ATOM 1409 C CA . LEU A 1 183 ? 17.359 6.023 1.701 1 88.25 183 LEU A CA 1
ATOM 1410 C C . LEU A 1 183 ? 16.062 5.227 1.687 1 88.25 183 LEU A C 1
ATOM 1412 O O . LEU A 1 183 ? 14.977 5.805 1.595 1 88.25 183 LEU A O 1
ATOM 1416 N N . ALA A 1 184 ? 16.188 3.898 1.837 1 90.62 184 ALA A N 1
ATOM 1417 C CA . ALA A 1 184 ? 14.992 3.051 1.863 1 90.62 184 ALA A CA 1
ATOM 1418 C C . ALA A 1 184 ? 14.07 3.434 3.018 1 90.62 184 ALA A C 1
ATOM 1420 O O . ALA A 1 184 ? 12.852 3.465 2.861 1 90.62 184 ALA A O 1
ATOM 1421 N N . LYS A 1 185 ? 14.617 3.742 4.102 1 82.44 185 LYS A N 1
ATOM 1422 C CA . LYS A 1 185 ? 13.836 4.129 5.277 1 82.44 185 LYS A CA 1
ATOM 1423 C C . LYS A 1 185 ? 13.133 5.465 5.055 1 82.44 185 LYS A C 1
ATOM 1425 O O . LYS A 1 185 ? 11.945 5.602 5.344 1 82.44 185 LYS A O 1
ATOM 1430 N N . ASP A 1 186 ? 13.867 6.402 4.535 1 84.5 186 ASP A N 1
ATOM 1431 C CA . ASP A 1 186 ? 13.289 7.707 4.23 1 84.5 186 ASP A CA 1
ATOM 1432 C C . ASP A 1 186 ? 12.102 7.57 3.273 1 84.5 186 ASP A C 1
ATOM 1434 O O . ASP A 1 186 ? 11.047 8.172 3.49 1 84.5 186 ASP A O 1
ATOM 1438 N N . VAL A 1 187 ? 12.328 6.758 2.262 1 93.06 187 VAL A N 1
ATOM 1439 C CA . VAL A 1 187 ? 11.281 6.535 1.266 1 93.06 187 VAL A CA 1
ATOM 1440 C C . VAL A 1 187 ? 10.086 5.848 1.917 1 93.06 187 VAL A C 1
ATOM 1442 O O . VAL A 1 187 ? 8.938 6.25 1.697 1 93.06 187 VAL A O 1
ATOM 1445 N N . SER A 1 188 ? 10.305 4.801 2.734 1 90.44 188 SER A N 1
ATOM 1446 C CA . SER A 1 188 ? 9.234 4.027 3.352 1 90.44 188 SER A CA 1
ATOM 1447 C C . SER A 1 188 ? 8.352 4.91 4.23 1 90.44 188 SER A C 1
ATOM 1449 O O . SER A 1 188 ? 7.133 4.719 4.289 1 90.44 188 SER A O 1
ATOM 1451 N N . GLU A 1 189 ? 8.844 5.879 4.879 1 84.56 189 GLU A N 1
ATOM 1452 C CA . GLU A 1 189 ? 8.117 6.762 5.785 1 84.56 189 GLU A CA 1
ATOM 1453 C C . GLU A 1 189 ? 7.098 7.613 5.027 1 84.56 189 GLU A C 1
ATOM 1455 O O . GLU A 1 189 ? 6.117 8.078 5.605 1 84.56 189 GLU A O 1
ATOM 1460 N N . GLN A 1 190 ? 7.34 7.734 3.762 1 90 190 GLN A N 1
ATOM 1461 C CA . GLN A 1 190 ? 6.453 8.562 2.955 1 90 190 GLN A CA 1
ATOM 1462 C C . GLN A 1 190 ? 5.168 7.816 2.605 1 90 190 GLN A C 1
ATOM 1464 O O . GLN A 1 190 ? 4.184 8.422 2.184 1 90 190 GLN A O 1
ATOM 1469 N N . PHE A 1 191 ? 5.168 6.469 2.791 1 91.38 191 PHE A N 1
ATOM 1470 C CA . PHE A 1 191 ? 4.023 5.652 2.396 1 91.38 191 PHE A CA 1
ATOM 1471 C C . PHE A 1 191 ? 3.316 5.086 3.621 1 91.38 191 PHE A C 1
ATOM 1473 O O . PHE A 1 191 ? 2.365 4.312 3.49 1 91.38 191 PHE A O 1
ATOM 1480 N N . LEU A 1 192 ? 3.781 5.477 4.75 1 84.44 192 LEU A N 1
ATOM 1481 C CA . LEU A 1 192 ? 3.137 5.16 6.02 1 84.44 192 LEU A CA 1
ATOM 1482 C C . LEU A 1 192 ? 2.955 3.654 6.18 1 84.44 192 LEU A C 1
ATOM 1484 O O . LEU A 1 192 ? 1.866 3.189 6.52 1 84.44 192 LEU A O 1
ATOM 1488 N N . VAL A 1 193 ? 3.965 2.895 5.832 1 78.25 193 VAL A N 1
ATOM 1489 C CA . VAL A 1 193 ? 3.928 1.458 6.082 1 78.25 193 VAL A CA 1
ATOM 1490 C C . VAL A 1 193 ? 4.258 1.177 7.543 1 78.25 193 VAL A C 1
ATOM 1492 O O . VAL A 1 193 ? 4.945 1.968 8.195 1 78.25 193 VAL A O 1
ATOM 1495 N N . ASP A 1 194 ? 3.707 0.169 8.047 1 70.38 194 ASP A N 1
ATOM 1496 C CA . ASP A 1 194 ? 4 -0.219 9.422 1 70.38 194 ASP A CA 1
ATOM 1497 C C . ASP A 1 194 ? 5.477 -0.58 9.586 1 70.38 194 ASP A C 1
ATOM 1499 O O . ASP A 1 194 ? 6.086 -0.265 10.609 1 70.38 194 ASP A O 1
ATOM 1503 N N . ARG A 1 195 ? 6.047 -1.238 8.656 1 71.44 195 ARG A N 1
ATOM 1504 C CA . ARG A 1 195 ? 7.449 -1.641 8.57 1 71.44 195 ARG A CA 1
ATOM 1505 C C . ARG A 1 195 ? 7.816 -2.039 7.145 1 71.44 195 ARG A C 1
ATOM 1507 O O . ARG A 1 195 ? 6.938 -2.264 6.309 1 71.44 195 ARG A O 1
ATOM 1514 N N . ILE A 1 196 ? 9.086 -2.033 6.914 1 71.06 196 ILE A N 1
ATOM 1515 C CA . ILE A 1 196 ? 9.555 -2.637 5.668 1 71.06 196 ILE A CA 1
ATOM 1516 C C . ILE A 1 196 ? 9.641 -4.152 5.832 1 71.06 196 ILE A C 1
ATOM 1518 O O . ILE A 1 196 ? 10.414 -4.656 6.645 1 71.06 196 ILE A O 1
ATOM 1522 N N . ARG A 1 197 ? 8.898 -4.852 5.027 1 77.69 197 ARG A N 1
ATOM 1523 C CA . ARG A 1 197 ? 8.836 -6.305 5.16 1 77.69 197 ARG A CA 1
ATOM 1524 C C . ARG A 1 197 ? 9.938 -6.977 4.344 1 77.69 197 ARG A C 1
ATOM 1526 O O . ARG A 1 197 ? 10.5 -6.367 3.434 1 77.69 197 ARG A O 1
ATOM 1533 N N . GLU A 1 198 ? 10.289 -8.172 4.734 1 70.06 198 GLU A N 1
ATOM 1534 C CA . GLU A 1 198 ? 11.461 -8.859 4.207 1 70.06 198 GLU A CA 1
ATOM 1535 C C . GLU A 1 198 ? 11.062 -10.039 3.332 1 70.06 198 GLU A C 1
ATOM 1537 O O . GLU A 1 198 ? 9.953 -10.57 3.459 1 70.06 198 GLU A O 1
ATOM 1542 N N . PRO A 1 199 ? 11.961 -10.414 2.436 1 62.84 199 PRO A N 1
ATOM 1543 C CA . PRO A 1 199 ? 11.719 -11.68 1.741 1 62.84 199 PRO A CA 1
ATOM 1544 C C . PRO A 1 199 ? 11.523 -12.852 2.701 1 62.84 199 PRO A C 1
ATOM 1546 O O . PRO A 1 199 ? 12.023 -12.82 3.83 1 62.84 199 PRO A O 1
ATOM 1549 N N . GLY A 1 200 ? 10.898 -13.852 2.271 1 70.75 200 GLY A N 1
ATOM 1550 C CA . GLY A 1 200 ? 10.672 -15.016 3.113 1 70.75 200 GLY A CA 1
ATOM 1551 C C . GLY A 1 200 ? 9.398 -14.93 3.93 1 70.75 200 GLY A C 1
ATOM 1552 O O . GLY A 1 200 ? 8.914 -15.938 4.445 1 70.75 200 GLY A O 1
ATOM 1553 N N . GLN A 1 201 ? 8.906 -13.727 3.986 1 70.25 201 GLN A N 1
ATOM 1554 C CA . GLN A 1 201 ? 7.629 -13.586 4.672 1 70.25 201 GLN A CA 1
ATOM 1555 C C . GLN A 1 201 ? 6.473 -14.031 3.781 1 70.25 201 GLN A C 1
ATOM 1557 O O . GLN A 1 201 ? 6.465 -13.75 2.58 1 70.25 201 GLN A O 1
ATOM 1562 N N . GLY A 1 202 ? 5.496 -14.672 4.395 1 73.31 202 GLY A N 1
ATOM 1563 C CA . GLY A 1 202 ? 4.336 -15.172 3.674 1 73.31 202 GLY A CA 1
ATOM 1564 C C . GLY A 1 202 ? 3.428 -14.07 3.168 1 73.31 202 GLY A C 1
ATOM 1565 O O . GLY A 1 202 ? 3.436 -12.961 3.703 1 73.31 202 GLY A O 1
ATOM 1566 N N . GLN A 1 203 ? 2.68 -14.359 2.203 1 77 203 GLN A N 1
ATOM 1567 C CA . GLN A 1 203 ? 1.834 -13.375 1.528 1 77 203 GLN A CA 1
ATOM 1568 C C . GLN A 1 203 ? 0.611 -13.031 2.373 1 77 203 GLN A C 1
ATOM 1570 O O . GLN A 1 203 ? 0.28 -11.859 2.545 1 77 203 GLN A O 1
ATOM 1575 N N . ARG A 1 204 ? -0.02 -14.102 2.793 1 65.62 204 ARG A N 1
ATOM 1576 C CA . ARG A 1 204 ? -1.301 -13.875 3.455 1 65.62 204 ARG A CA 1
ATOM 1577 C C . ARG A 1 204 ? -1.107 -13.578 4.938 1 65.62 204 ARG A C 1
ATOM 1579 O O . ARG A 1 204 ? -0.086 -13.945 5.523 1 65.62 204 ARG A O 1
ATOM 1586 N N . MET A 1 205 ? -2.061 -12.82 5.492 1 65.69 205 MET A N 1
ATOM 1587 C CA . MET A 1 205 ? -2.043 -12.5 6.914 1 65.69 205 MET A CA 1
ATOM 1588 C C . MET A 1 205 ? -1.987 -13.766 7.762 1 65.69 205 MET A C 1
ATOM 1590 O O . MET A 1 205 ? -2.414 -14.836 7.316 1 65.69 205 MET A O 1
ATOM 1594 N N . ASP A 1 206 ? -1.381 -13.625 8.891 1 62.66 206 ASP A N 1
ATOM 1595 C CA . ASP A 1 206 ? -1.339 -14.781 9.781 1 62.66 206 ASP A CA 1
ATOM 1596 C C . ASP A 1 206 ? -2.734 -15.141 10.281 1 62.66 206 ASP A C 1
ATOM 1598 O O . ASP A 1 206 ? -3.693 -14.406 10.047 1 62.66 206 ASP A O 1
ATOM 1602 N N . ALA A 1 207 ? -2.807 -16.312 10.773 1 63.91 207 ALA A N 1
ATOM 1603 C CA . ALA A 1 207 ? -4.09 -16.875 11.195 1 63.91 207 ALA A CA 1
ATOM 1604 C C . ALA A 1 207 ? -4.789 -15.953 12.188 1 63.91 207 ALA A C 1
ATOM 1606 O O . ALA A 1 207 ? -6.02 -15.852 12.188 1 63.91 207 ALA A O 1
ATOM 1607 N N . THR A 1 208 ? -3.973 -15.32 13.055 1 57.69 208 THR A N 1
ATOM 1608 C CA . THR A 1 208 ? -4.551 -14.398 14.031 1 57.69 208 THR A CA 1
ATOM 1609 C C . THR A 1 208 ? -5.285 -13.258 13.328 1 57.69 208 THR A C 1
ATOM 1611 O O . THR A 1 208 ? -6.438 -12.961 13.648 1 57.69 208 THR A O 1
ATOM 1614 N N . ALA A 1 209 ? -4.715 -12.742 12.438 1 62.12 209 ALA A N 1
ATOM 1615 C CA . ALA A 1 209 ? -5.289 -11.602 11.727 1 62.12 209 ALA A CA 1
ATOM 1616 C C . ALA A 1 209 ? -6.438 -12.047 10.828 1 62.12 209 ALA A C 1
ATOM 1618 O O . ALA A 1 209 ? -7.426 -11.32 10.672 1 62.12 209 ALA A O 1
ATOM 1619 N N . ARG A 1 210 ? -6.363 -13.203 10.266 1 65.44 210 ARG A N 1
ATOM 1620 C CA . ARG A 1 210 ? -7.328 -13.672 9.273 1 65.44 210 ARG A CA 1
ATOM 1621 C C . ARG A 1 210 ? -8.586 -14.219 9.945 1 65.44 210 ARG A C 1
ATOM 1623 O O . ARG A 1 210 ? -9.695 -13.984 9.477 1 65.44 210 ARG A O 1
ATOM 1630 N N . PHE A 1 211 ? -8.273 -14.922 11.133 1 66.56 211 PHE A N 1
ATOM 1631 C CA . PHE A 1 211 ? -9.391 -15.672 11.703 1 66.56 211 PHE A CA 1
ATOM 1632 C C . PHE A 1 211 ? -9.656 -15.234 13.141 1 66.56 211 PHE A C 1
ATOM 1634 O O . PHE A 1 211 ? -10.578 -15.742 13.781 1 66.56 211 PHE A O 1
ATOM 1641 N N . GLY A 1 212 ? -8.891 -14.211 13.586 1 62.22 212 GLY A N 1
ATOM 1642 C CA . GLY A 1 212 ? -9.055 -13.789 14.969 1 62.22 212 GLY A CA 1
ATOM 1643 C C . GLY A 1 212 ? -8.633 -14.844 15.969 1 62.22 212 GLY A C 1
ATOM 1644 O O . GLY A 1 212 ? -9.242 -14.977 17.031 1 62.22 212 GLY A O 1
ATOM 1645 N N . ILE A 1 213 ? -7.73 -15.672 15.516 1 67.62 213 ILE A N 1
ATOM 1646 C CA . ILE A 1 213 ? -7.281 -16.781 16.344 1 67.62 213 ILE A CA 1
ATOM 1647 C C . ILE A 1 213 ? -6.16 -16.312 17.281 1 67.62 213 ILE A C 1
ATOM 1649 O O . ILE A 1 213 ? -5.094 -15.898 16.812 1 67.62 213 ILE A O 1
ATOM 1653 N N . HIS A 1 214 ? -6.402 -16.359 18.594 1 68.94 214 HIS A N 1
ATOM 1654 C CA . HIS A 1 214 ? -5.41 -15.906 19.562 1 68.94 214 HIS A CA 1
ATOM 1655 C C . HIS A 1 214 ? -4.773 -17.094 20.281 1 68.94 214 HIS A C 1
ATOM 1657 O O . HIS A 1 214 ? -3.703 -16.953 20.875 1 68.94 214 HIS A O 1
ATOM 1663 N N . SER A 1 215 ? -5.367 -18.25 20.141 1 75.69 215 SER A N 1
ATOM 1664 C CA . SER A 1 215 ? -4.836 -19.453 20.766 1 75.69 215 SER A CA 1
ATOM 1665 C C . SER A 1 215 ? -3.623 -19.969 20 1 75.69 215 SER A C 1
ATOM 1667 O O . SER A 1 215 ? -3.727 -20.312 18.812 1 75.69 215 SER A O 1
ATOM 1669 N N . PRO A 1 216 ? -2.549 -20.062 20.625 1 82.12 216 PRO A N 1
ATOM 1670 C CA . PRO A 1 216 ? -1.332 -20.484 19.938 1 82.12 216 PRO A CA 1
ATOM 1671 C C . PRO A 1 216 ? -1.466 -21.875 19.312 1 82.12 216 PRO A C 1
ATOM 1673 O O . PRO A 1 216 ? -1.101 -22.078 18.156 1 82.12 216 PRO A O 1
ATOM 1676 N N . PRO A 1 217 ? -2.051 -22.719 20.094 1 85.94 217 PRO A N 1
ATOM 1677 C CA . PRO A 1 217 ? -2.184 -24.031 19.469 1 85.94 217 PRO A CA 1
ATOM 1678 C C . PRO A 1 217 ? -3.088 -24.016 18.234 1 85.94 217 PRO A C 1
ATOM 1680 O O . PRO A 1 217 ? -2.824 -24.719 17.266 1 85.94 217 PRO A O 1
ATOM 1683 N N . LEU A 1 218 ? -4.121 -23.25 18.234 1 87.81 218 LEU A N 1
ATOM 1684 C CA . LEU A 1 218 ? -5.016 -23.156 17.078 1 87.81 218 LEU A CA 1
ATOM 1685 C C . LEU A 1 218 ? -4.316 -22.5 15.898 1 87.81 218 LEU A C 1
ATOM 1687 O O . LEU A 1 218 ? -4.488 -22.922 14.75 1 87.81 218 LEU A O 1
ATOM 1691 N N . ARG A 1 219 ? -3.561 -21.484 16.203 1 83.19 219 ARG A N 1
ATOM 1692 C CA . ARG A 1 219 ? -2.785 -20.828 15.156 1 83.19 219 ARG A CA 1
ATOM 1693 C C . ARG A 1 219 ? -1.829 -21.812 14.492 1 83.19 219 ARG A C 1
ATOM 1695 O O . ARG A 1 219 ? -1.714 -21.844 13.266 1 83.19 219 ARG A O 1
ATOM 1702 N N . LYS A 1 220 ? -1.169 -22.531 15.258 1 84.56 220 LYS A N 1
ATOM 1703 C CA . LYS A 1 220 ? -0.243 -23.531 14.742 1 84.56 220 LYS A CA 1
ATOM 1704 C C . LYS A 1 220 ? -0.977 -24.578 13.906 1 84.56 220 LYS A C 1
ATOM 1706 O O . LYS A 1 220 ? -0.474 -25.016 12.867 1 84.56 220 LYS A O 1
ATOM 1711 N N . ALA A 1 221 ? -2.084 -24.969 14.367 1 90.19 221 ALA A N 1
ATOM 1712 C CA . ALA A 1 221 ? -2.877 -25.969 13.656 1 90.19 221 ALA A CA 1
ATOM 1713 C C . ALA A 1 221 ? -3.299 -25.453 12.281 1 90.19 221 ALA A C 1
ATOM 1715 O O . ALA A 1 221 ? -3.16 -26.156 11.281 1 90.19 221 ALA A O 1
ATOM 1716 N N . VAL A 1 222 ? -3.771 -24.234 12.297 1 87.56 222 VAL A N 1
ATOM 1717 C CA . VAL A 1 222 ? -4.227 -23.625 11.055 1 87.56 222 VAL A CA 1
ATOM 1718 C C . VAL A 1 222 ? -3.055 -23.5 10.078 1 87.56 222 VAL A C 1
ATOM 1720 O O . VAL A 1 222 ? -3.193 -23.812 8.891 1 87.56 222 VAL A O 1
ATOM 1723 N N . GLN A 1 223 ? -1.98 -23.094 10.578 1 81.38 223 GLN A N 1
ATOM 1724 C CA . GLN A 1 223 ? -0.786 -22.969 9.75 1 81.38 223 GLN A CA 1
ATOM 1725 C C . GLN A 1 223 ? -0.377 -24.328 9.188 1 81.38 223 GLN A C 1
ATOM 1727 O O . GLN A 1 223 ? 0.01 -24.438 8.023 1 81.38 223 GLN A O 1
ATOM 1732 N N . CYS A 1 224 ? -0.436 -25.297 10.016 1 84.88 224 CYS A N 1
ATOM 1733 C CA . CYS A 1 224 ? -0.094 -26.656 9.609 1 84.88 224 CYS A CA 1
ATOM 1734 C C . CYS A 1 224 ? -1.024 -27.156 8.508 1 84.88 224 CYS A C 1
ATOM 1736 O O . CYS A 1 224 ? -0.571 -27.734 7.52 1 84.88 224 CYS A O 1
ATOM 1738 N N . ILE A 1 225 ? -2.248 -26.922 8.664 1 89 225 ILE A N 1
ATOM 1739 C CA . ILE A 1 225 ? -3.232 -27.328 7.664 1 89 225 ILE A CA 1
ATOM 1740 C C . ILE A 1 225 ? -2.926 -26.656 6.332 1 89 225 ILE A C 1
ATOM 1742 O O . ILE A 1 225 ? -2.896 -27.312 5.289 1 89 225 ILE A O 1
ATOM 1746 N N . GLU A 1 226 ? -2.676 -25.359 6.434 1 83.44 226 GLU A N 1
ATOM 1747 C CA . GLU A 1 226 ? -2.449 -24.562 5.227 1 83.44 226 GLU A CA 1
ATOM 1748 C C . GLU A 1 226 ? -1.21 -25.047 4.477 1 83.44 226 GLU A C 1
ATOM 1750 O O . GLU A 1 226 ? -1.155 -24.969 3.248 1 83.44 226 GLU A O 1
ATOM 1755 N N . ARG A 1 227 ? -0.275 -25.625 5.191 1 78.31 227 ARG A N 1
ATOM 1756 C CA . ARG A 1 227 ? 0.984 -26.062 4.598 1 78.31 227 ARG A CA 1
ATOM 1757 C C . ARG A 1 227 ? 0.85 -27.469 4.004 1 78.31 227 ARG A C 1
ATOM 1759 O O . ARG A 1 227 ? 1.713 -27.906 3.242 1 78.31 227 ARG A O 1
ATOM 1766 N N . HIS A 1 228 ? -0.295 -28.156 4.258 1 85.19 228 HIS A N 1
ATOM 1767 C CA . HIS A 1 228 ? -0.415 -29.562 3.869 1 85.19 228 HIS A CA 1
ATOM 1768 C C . HIS A 1 228 ? -1.714 -29.812 3.109 1 85.19 228 HIS A C 1
ATOM 1770 O O . HIS A 1 228 ? -2.367 -30.844 3.311 1 85.19 228 HIS A O 1
ATOM 1776 N N . LEU A 1 229 ? -2.041 -28.938 2.277 1 86 229 LEU A N 1
ATOM 1777 C CA . LEU A 1 229 ? -3.324 -29.062 1.597 1 86 229 LEU A CA 1
ATOM 1778 C C . LEU A 1 229 ? -3.291 -30.188 0.572 1 86 229 LEU A C 1
ATOM 1780 O O . LEU A 1 229 ? -4.324 -30.797 0.271 1 86 229 LEU A O 1
ATOM 1784 N N . ASP A 1 230 ? -2.141 -30.5 0.041 1 85.19 230 ASP A N 1
ATOM 1785 C CA . ASP A 1 230 ? -2.014 -31.547 -0.959 1 85.19 230 ASP A CA 1
ATOM 1786 C C . ASP A 1 230 ? -1.803 -32.906 -0.299 1 85.19 230 ASP A C 1
ATOM 1788 O O . ASP A 1 230 ? -1.938 -33.938 -0.949 1 85.19 230 ASP A O 1
ATOM 1792 N N . ALA A 1 231 ? -1.454 -32.938 0.971 1 87.38 231 ALA A N 1
ATOM 1793 C CA . ALA A 1 231 ? -1.29 -34.125 1.787 1 87.38 231 ALA A CA 1
ATOM 1794 C C . ALA A 1 231 ? -1.885 -33.938 3.178 1 87.38 231 ALA A C 1
ATOM 1796 O O . ALA A 1 231 ? -1.151 -33.781 4.16 1 87.38 231 ALA A O 1
ATOM 1797 N N . PRO A 1 232 ? -3.174 -34 3.178 1 89 232 PRO A N 1
ATOM 1798 C CA . PRO A 1 232 ? -3.85 -33.625 4.422 1 89 232 PRO A CA 1
ATOM 1799 C C . PRO A 1 232 ? -3.488 -34.531 5.59 1 89 232 PRO A C 1
ATOM 1801 O O . PRO A 1 232 ? -3.348 -35.75 5.406 1 89 232 PRO A O 1
ATOM 1804 N N . LEU A 1 233 ? -3.348 -33.906 6.727 1 88.19 233 LEU A N 1
ATOM 1805 C CA . LEU A 1 233 ? -3.043 -34.625 7.961 1 88.19 233 LEU A CA 1
ATOM 1806 C C . LEU A 1 233 ? -4.32 -35.094 8.633 1 88.19 233 LEU A C 1
ATOM 1808 O O . LEU A 1 233 ? -5.367 -34.469 8.531 1 88.19 233 LEU A O 1
ATOM 1812 N N . THR A 1 234 ? -4.16 -36.281 9.203 1 91.94 234 THR A N 1
ATOM 1813 C CA . THR A 1 234 ? -5.258 -36.719 10.062 1 91.94 234 THR A CA 1
ATOM 1814 C C . THR A 1 234 ? -5.355 -35.844 11.305 1 91.94 234 THR A C 1
ATOM 1816 O O . THR A 1 234 ? -4.418 -35.094 11.625 1 91.94 234 THR A O 1
ATOM 1819 N N . GLN A 1 235 ? -6.523 -35.906 11.898 1 92.31 235 GLN A N 1
ATOM 1820 C CA . GLN A 1 235 ? -6.688 -35.125 13.125 1 92.31 235 GLN A CA 1
ATOM 1821 C C . GLN A 1 235 ? -5.637 -35.5 14.164 1 92.31 235 GLN A C 1
ATOM 1823 O O . GLN A 1 235 ? -5.141 -34.656 14.898 1 92.31 235 GLN A O 1
ATOM 1828 N N . GLN A 1 236 ? -5.336 -36.781 14.148 1 91.56 236 GLN A N 1
ATOM 1829 C CA . GLN A 1 236 ? -4.328 -37.281 15.078 1 91.56 236 GLN A CA 1
ATOM 1830 C C . GLN A 1 236 ? -2.957 -36.688 14.766 1 91.56 236 GLN A C 1
ATOM 1832 O O . GLN A 1 236 ? -2.258 -36.219 15.664 1 91.56 236 GLN A O 1
ATOM 1837 N N . GLN A 1 237 ? -2.58 -36.75 13.562 1 92.81 237 GLN A N 1
ATOM 1838 C CA . GLN A 1 237 ? -1.302 -36.188 13.133 1 92.81 237 GLN A CA 1
ATOM 1839 C C . GLN A 1 237 ? -1.225 -34.688 13.422 1 92.81 237 GLN A C 1
ATOM 1841 O O . GLN A 1 237 ? -0.194 -34.219 13.883 1 92.81 237 GLN A O 1
ATOM 1846 N N . LEU A 1 238 ? -2.309 -34.031 13.102 1 93.56 238 LEU A N 1
ATOM 1847 C CA . LEU A 1 238 ? -2.373 -32.562 13.336 1 93.56 238 LEU A CA 1
ATOM 1848 C C . LEU A 1 238 ? -2.23 -32.25 14.82 1 93.56 238 LEU A C 1
ATOM 1850 O O . LEU A 1 238 ? -1.484 -31.359 15.195 1 93.56 238 LEU A O 1
ATOM 1854 N N . ALA A 1 239 ? -2.936 -32.969 15.641 1 93.62 239 ALA A N 1
ATOM 1855 C CA . ALA A 1 239 ? -2.867 -32.781 17.094 1 93.62 239 ALA A CA 1
ATOM 1856 C C . ALA A 1 239 ? -1.454 -33 17.609 1 93.62 239 ALA A C 1
ATOM 1858 O O . ALA A 1 239 ? -0.959 -32.25 18.453 1 93.62 239 ALA A O 1
ATOM 1859 N N . GLU A 1 240 ? -0.809 -34.031 17.109 1 92 240 GLU A N 1
ATOM 1860 C CA . GLU A 1 240 ? 0.558 -34.375 17.516 1 92 240 GLU A CA 1
ATOM 1861 C C . GLU A 1 240 ? 1.525 -33.25 17.125 1 92 240 GLU A C 1
ATOM 1863 O O . GLU A 1 240 ? 2.416 -32.906 17.906 1 92 240 GLU A O 1
ATOM 1868 N N . HIS A 1 241 ? 1.284 -32.781 15.977 1 89.38 241 HIS A N 1
ATOM 1869 C CA . HIS A 1 241 ? 2.143 -31.703 15.492 1 89.38 241 HIS A CA 1
ATOM 1870 C C . HIS A 1 241 ? 2.033 -30.469 16.375 1 89.38 241 HIS A C 1
ATOM 1872 O O . HIS A 1 241 ? 3.014 -29.75 16.562 1 89.38 241 HIS A O 1
ATOM 1878 N N . VAL A 1 242 ? 0.837 -30.188 16.875 1 89.69 242 VAL A N 1
ATOM 1879 C CA . VAL A 1 242 ? 0.566 -28.984 17.656 1 89.69 242 VAL A CA 1
ATOM 1880 C C . VAL A 1 242 ? 0.817 -29.266 19.141 1 89.69 242 VAL A C 1
ATOM 1882 O O . VAL A 1 242 ? 0.996 -28.328 19.922 1 89.69 242 VAL A O 1
ATOM 1885 N N . GLY A 1 243 ? 0.914 -30.484 19.562 1 91 243 GLY A N 1
ATOM 1886 C CA . GLY A 1 243 ? 1.222 -30.875 20.922 1 91 243 GLY A CA 1
ATOM 1887 C C . GLY A 1 243 ? 0.008 -30.875 21.844 1 91 243 GLY A C 1
ATOM 1888 O O . GLY A 1 243 ? 0.105 -30.5 23.016 1 91 243 GLY A O 1
ATOM 1889 N N . ILE A 1 244 ? -1.125 -31.141 21.312 1 92.94 244 ILE A N 1
ATOM 1890 C CA . ILE A 1 244 ? -2.348 -31.203 22.094 1 92.94 244 ILE A CA 1
ATOM 1891 C C . ILE A 1 244 ? -3.127 -32.469 21.766 1 92.94 244 ILE A C 1
ATOM 1893 O O . ILE A 1 244 ? -2.73 -33.219 20.875 1 92.94 244 ILE A O 1
ATOM 1897 N N . SER A 1 245 ? -4.176 -32.781 22.469 1 94.06 245 SER A N 1
ATOM 1898 C CA . SER A 1 245 ? -5.027 -33.938 22.188 1 94.06 245 SER A CA 1
ATOM 1899 C C . SER A 1 245 ? -5.992 -33.625 21.047 1 94.06 245 SER A C 1
ATOM 1901 O O . SER A 1 245 ? -6.277 -32.469 20.75 1 94.06 245 SER A O 1
ATOM 1903 N N . VAL A 1 246 ? -6.449 -34.656 20.453 1 94 246 VAL A N 1
ATOM 1904 C CA . VAL A 1 246 ? -7.426 -34.5 19.375 1 94 246 VAL A CA 1
ATOM 1905 C C . VAL A 1 246 ? -8.688 -33.844 19.906 1 94 246 VAL A C 1
ATOM 1907 O O . VAL A 1 246 ? -9.281 -33 19.219 1 94 246 VAL A O 1
ATOM 1910 N N . ARG A 1 247 ? -9.055 -34.219 21.094 1 93.56 247 ARG A N 1
ATOM 1911 C CA . ARG A 1 247 ? -10.227 -33.594 21.703 1 93.56 247 ARG A CA 1
ATOM 1912 C C . ARG A 1 247 ? -10.039 -32.094 21.891 1 93.56 247 ARG A C 1
ATOM 1914 O O . ARG A 1 247 ? -10.953 -31.312 21.625 1 93.56 247 ARG A O 1
ATOM 1921 N N . HIS A 1 248 ? -8.938 -31.734 22.422 1 94.69 248 HIS A N 1
ATOM 1922 C CA . HIS A 1 248 ? -8.633 -30.312 22.594 1 94.69 248 HIS A CA 1
ATOM 1923 C C . HIS A 1 248 ? -8.602 -29.578 21.266 1 94.69 248 HIS A C 1
ATOM 1925 O O . HIS A 1 248 ? -9.078 -28.453 21.156 1 94.69 248 HIS A O 1
ATOM 1931 N N . LEU A 1 249 ? -8.008 -30.172 20.266 1 94.56 249 LEU A N 1
ATOM 1932 C CA . LEU A 1 249 ? -7.969 -29.594 18.922 1 94.56 249 LEU A CA 1
ATOM 1933 C C . LEU A 1 249 ? -9.375 -29.328 18.406 1 94.56 249 LEU A C 1
ATOM 1935 O O . LEU A 1 249 ? -9.656 -28.234 17.906 1 94.56 249 LEU A O 1
ATOM 1939 N N . GLN A 1 250 ? -10.219 -30.328 18.547 1 93.81 250 GLN A N 1
ATOM 1940 C CA . GLN A 1 250 ? -11.602 -30.188 18.078 1 93.81 250 GLN A CA 1
ATOM 1941 C C . GLN A 1 250 ? -12.336 -29.094 18.844 1 93.81 250 GLN A C 1
ATOM 1943 O O . GLN A 1 250 ? -13.094 -28.328 18.25 1 93.81 250 GLN A O 1
ATOM 1948 N N . ARG A 1 251 ? -12.117 -29.016 20.062 1 92.44 251 ARG A N 1
ATOM 1949 C CA . ARG A 1 251 ? -12.734 -27.984 20.891 1 92.44 251 ARG A CA 1
ATOM 1950 C C . ARG A 1 251 ? -12.305 -26.594 20.438 1 92.44 251 ARG A C 1
ATOM 1952 O O . ARG A 1 251 ? -13.133 -25.688 20.344 1 92.44 251 ARG A O 1
ATOM 1959 N N . LEU A 1 252 ? -11.008 -26.438 20.188 1 90.88 252 LEU A N 1
ATOM 1960 C CA . LEU A 1 252 ? -10.477 -25.156 19.766 1 90.88 252 LEU A CA 1
ATOM 1961 C C . LEU A 1 252 ? -11.117 -24.703 18.453 1 90.88 252 LEU A C 1
ATOM 1963 O O . LEU A 1 252 ? -11.516 -23.547 18.328 1 90.88 252 LEU A O 1
ATOM 1967 N N . PHE A 1 253 ? -11.195 -25.578 17.516 1 92.88 253 PHE A N 1
ATOM 1968 C CA . PHE A 1 253 ? -11.789 -25.25 16.219 1 92.88 253 PHE A CA 1
ATOM 1969 C C . PHE A 1 253 ? -13.266 -24.906 16.375 1 92.88 253 PHE A C 1
ATOM 1971 O O . PHE A 1 253 ? -13.758 -23.953 15.766 1 92.88 253 PHE A O 1
ATOM 1978 N N . GLN A 1 254 ? -13.898 -25.672 17.234 1 90 254 GLN A N 1
ATOM 1979 C CA . GLN A 1 254 ? -15.32 -25.406 17.453 1 90 254 GLN A CA 1
ATOM 1980 C C . GLN A 1 254 ? -15.523 -24.078 18.172 1 90 254 GLN A C 1
ATOM 1982 O O . GLN A 1 254 ? -16.375 -23.281 17.781 1 90 254 GLN A O 1
ATOM 1987 N N . GLU A 1 255 ? -14.797 -23.844 19.125 1 87.81 255 GLU A N 1
ATOM 1988 C CA . GLU A 1 255 ? -14.945 -22.656 19.969 1 87.81 255 GLU A CA 1
ATOM 1989 C C . GLU A 1 255 ? -14.578 -21.391 19.203 1 87.81 255 GLU A C 1
ATOM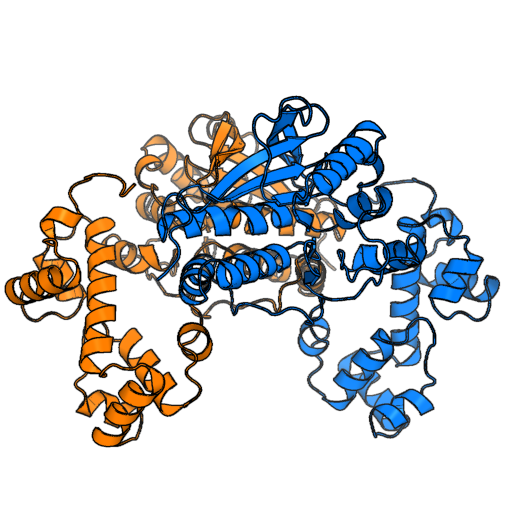 1991 O O . GLU A 1 255 ? -15.258 -20.359 19.328 1 87.81 255 GLU A O 1
ATOM 1996 N N . HIS A 1 256 ? -13.57 -21.453 18.391 1 84.56 256 HIS A N 1
ATOM 1997 C CA . HIS A 1 256 ? -13.031 -20.234 17.844 1 84.56 256 HIS A CA 1
ATOM 1998 C C . HIS A 1 256 ? -13.422 -20.062 16.375 1 84.56 256 HIS A C 1
ATOM 2000 O O . HIS A 1 256 ? -13.477 -18.938 15.867 1 84.56 256 HIS A O 1
ATOM 2006 N N . LEU A 1 257 ? -13.688 -21.172 15.641 1 87.19 257 LEU A N 1
ATOM 2007 C CA . LEU A 1 257 ? -13.93 -21.094 14.203 1 87.19 257 LEU A CA 1
ATOM 2008 C C . LEU A 1 257 ? -15.297 -21.672 13.852 1 87.19 257 LEU A C 1
ATOM 2010 O O . LEU A 1 257 ? -15.719 -21.625 12.695 1 87.19 257 LEU A O 1
ATOM 2014 N N . GLN A 1 258 ? -15.961 -22.25 14.859 1 87.44 258 GLN A N 1
ATOM 2015 C CA . GLN A 1 258 ? -17.297 -22.828 14.688 1 87.44 258 GLN A CA 1
ATOM 2016 C C . GLN A 1 258 ? -17.297 -23.875 13.578 1 87.44 258 GLN A C 1
ATOM 2018 O O . GLN A 1 258 ? -18.203 -23.891 12.742 1 87.44 258 GLN A O 1
ATOM 2023 N N . THR A 1 259 ? -16.281 -24.594 13.531 1 90.38 259 THR A N 1
ATOM 2024 C CA . THR A 1 259 ? -16.109 -25.688 12.578 1 90.38 259 THR A CA 1
ATOM 2025 C C . THR A 1 259 ? -15.227 -26.781 13.156 1 90.38 259 THR A C 1
ATOM 2027 O O . THR A 1 259 ? -14.906 -26.766 14.352 1 90.38 259 THR A O 1
ATOM 2030 N N . THR A 1 260 ? -14.984 -27.828 12.438 1 91.44 260 THR A N 1
ATOM 2031 C CA . THR A 1 260 ? -14.07 -28.891 12.836 1 91.44 260 THR A CA 1
ATOM 2032 C C . THR A 1 260 ? -12.781 -28.828 12.016 1 91.44 260 THR A C 1
ATOM 2034 O O . THR A 1 260 ? -12.758 -28.25 10.922 1 91.44 260 THR A O 1
ATOM 2037 N N . PRO A 1 261 ? -11.75 -29.391 12.57 1 91.62 261 PRO A N 1
ATOM 2038 C CA . PRO A 1 261 ? -10.508 -29.406 11.797 1 91.62 261 PRO A CA 1
ATOM 2039 C C . PRO A 1 261 ? -10.672 -30.031 10.414 1 91.62 261 PRO A C 1
ATOM 2041 O O . PRO A 1 261 ? -10.117 -29.531 9.438 1 91.62 261 PRO A O 1
ATOM 2044 N N . THR A 1 262 ? -11.484 -31.016 10.344 1 90.62 262 THR A N 1
ATOM 2045 C CA . THR A 1 262 ? -11.688 -31.734 9.086 1 90.62 262 THR A CA 1
ATOM 2046 C C . THR A 1 262 ? -12.43 -30.859 8.086 1 90.62 262 THR A C 1
ATOM 2048 O O . THR A 1 262 ? -12.047 -30.781 6.914 1 90.62 262 THR A O 1
ATOM 2051 N N . THR A 1 263 ? -13.461 -30.234 8.602 1 90.81 263 THR A N 1
ATOM 2052 C CA . THR A 1 263 ? -14.25 -29.375 7.727 1 90.81 263 THR A CA 1
ATOM 2053 C C . THR A 1 263 ? -13.43 -28.156 7.289 1 90.81 263 THR A C 1
ATOM 2055 O O . THR A 1 263 ? -13.516 -27.734 6.137 1 90.81 263 THR A O 1
ATOM 2058 N N . PHE A 1 264 ? -12.688 -27.641 8.234 1 91.31 264 PHE A N 1
ATOM 2059 C CA . PHE A 1 264 ? -11.828 -26.484 7.938 1 91.31 264 PHE A CA 1
ATOM 2060 C C . PHE A 1 264 ? -10.82 -26.844 6.852 1 91.31 264 PHE A C 1
ATOM 2062 O O . PHE A 1 264 ? -10.664 -26.094 5.875 1 91.31 264 PHE A O 1
ATOM 2069 N N . ASP A 1 265 ? -10.188 -27.938 7.062 1 91.69 265 ASP A N 1
ATOM 2070 C CA . ASP A 1 265 ? -9.211 -28.438 6.102 1 91.69 265 ASP A CA 1
ATOM 2071 C C . ASP A 1 265 ? -9.852 -28.641 4.73 1 91.69 265 ASP A C 1
ATOM 2073 O O . ASP A 1 265 ? -9.305 -28.219 3.713 1 91.69 265 ASP A O 1
ATOM 2077 N N . ARG A 1 266 ? -10.945 -29.266 4.672 1 90.88 266 ARG A N 1
ATOM 2078 C CA . ARG A 1 266 ? -11.648 -29.562 3.426 1 90.88 266 ARG A CA 1
ATOM 2079 C C . ARG A 1 266 ? -12.016 -28.266 2.693 1 90.88 266 ARG A C 1
ATOM 2081 O O . ARG A 1 266 ? -11.875 -28.188 1.472 1 90.88 266 ARG A O 1
ATOM 2088 N N . THR A 1 267 ? -12.461 -27.312 3.453 1 89.81 267 THR A N 1
ATOM 2089 C CA . THR A 1 267 ? -12.844 -26.047 2.863 1 89.81 267 THR A CA 1
ATOM 2090 C C . THR A 1 267 ? -11.648 -25.375 2.184 1 89.81 267 THR A C 1
ATOM 2092 O O . THR A 1 267 ? -11.766 -24.859 1.067 1 89.81 267 THR A O 1
ATOM 2095 N N . LEU A 1 268 ? -10.539 -25.391 2.852 1 88.81 268 LEU A N 1
ATOM 2096 C CA . LEU A 1 268 ? -9.336 -24.797 2.287 1 88.81 268 LEU A CA 1
ATOM 2097 C C . LEU A 1 268 ? -8.891 -25.531 1.029 1 88.81 268 LEU A C 1
ATOM 2099 O O . LEU A 1 268 ? -8.453 -24.922 0.06 1 88.81 268 LEU A O 1
ATOM 2103 N N . ARG A 1 269 ? -9.016 -26.828 1.061 1 90.88 269 ARG A N 1
ATOM 2104 C CA . ARG A 1 269 ? -8.648 -27.656 -0.091 1 90.88 269 ARG A CA 1
ATOM 2105 C C . ARG A 1 269 ? -9.578 -27.391 -1.269 1 90.88 269 ARG A C 1
ATOM 2107 O O . ARG A 1 269 ? -9.141 -27.344 -2.418 1 90.88 269 ARG A O 1
ATOM 2114 N N . LEU A 1 270 ? -10.828 -27.234 -1.004 1 90.5 270 LEU A N 1
ATOM 2115 C CA . LEU A 1 270 ? -11.789 -26.922 -2.049 1 90.5 270 LEU A CA 1
ATOM 2116 C C . LEU A 1 270 ? -11.516 -25.531 -2.637 1 90.5 270 LEU A C 1
ATOM 2118 O O . LEU A 1 270 ? -11.656 -25.328 -3.846 1 90.5 270 LEU A O 1
ATOM 2122 N N . GLU A 1 271 ? -11.125 -24.641 -1.788 1 85.56 271 GLU A N 1
ATOM 2123 C CA . GLU A 1 271 ? -10.773 -23.297 -2.266 1 85.56 271 GLU A CA 1
ATOM 2124 C C . GLU A 1 271 ? -9.578 -23.344 -3.213 1 85.56 271 GLU A C 1
ATOM 2126 O O . GLU A 1 271 ? -9.57 -22.672 -4.242 1 85.56 271 GLU A O 1
ATOM 2131 N N . ARG A 1 272 ? -8.68 -24.125 -2.809 1 86.81 272 ARG A N 1
ATOM 2132 C CA . ARG A 1 272 ? -7.531 -24.328 -3.682 1 86.81 272 ARG A CA 1
ATOM 2133 C C . ARG A 1 272 ? -7.953 -24.953 -5.012 1 86.81 272 ARG A C 1
ATOM 2135 O O . ARG A 1 272 ? -7.492 -24.531 -6.074 1 86.81 272 ARG A O 1
ATOM 2142 N N . ALA A 1 273 ? -8.812 -25.906 -4.945 1 90.38 273 ALA A N 1
ATOM 2143 C CA . ALA A 1 273 ? -9.297 -26.578 -6.148 1 90.38 273 ALA A CA 1
ATOM 2144 C C . ALA A 1 273 ? -10.023 -25.594 -7.062 1 90.38 273 ALA A C 1
ATOM 2146 O O . ALA A 1 273 ? -9.82 -25.594 -8.281 1 90.38 273 ALA A O 1
ATOM 2147 N N . TRP A 1 274 ? -10.812 -24.828 -6.457 1 86.44 274 TRP A N 1
ATOM 2148 C CA . TRP A 1 274 ? -11.531 -23.812 -7.211 1 86.44 274 TRP A CA 1
ATOM 2149 C C . TRP A 1 274 ? -10.562 -22.922 -7.98 1 86.44 274 TRP A C 1
ATOM 2151 O O . TRP A 1 274 ? -10.766 -22.656 -9.164 1 86.44 274 TRP A O 1
ATOM 2161 N N . ARG A 1 275 ? -9.555 -22.547 -7.352 1 80 275 ARG A N 1
ATOM 2162 C CA . ARG A 1 275 ? -8.555 -21.672 -7.957 1 80 275 ARG A CA 1
ATOM 2163 C C . ARG A 1 275 ? -7.832 -22.375 -9.102 1 80 275 ARG A C 1
ATOM 2165 O O . ARG A 1 275 ? -7.656 -21.812 -10.18 1 80 275 ARG A O 1
ATOM 2172 N N . LEU A 1 276 ? -7.508 -23.625 -8.859 1 85.06 276 LEU A N 1
ATOM 2173 C CA . LEU A 1 276 ? -6.789 -24.391 -9.867 1 85.06 276 LEU A CA 1
ATOM 2174 C C . LEU A 1 276 ? -7.66 -24.625 -11.102 1 85.06 276 LEU A C 1
ATOM 2176 O O . LEU A 1 276 ? -7.184 -24.531 -12.234 1 85.06 276 LEU A O 1
ATOM 2180 N N . LEU A 1 277 ? -8.914 -24.875 -10.859 1 86.44 277 LEU A N 1
ATOM 2181 C CA . LEU A 1 277 ? -9.836 -25.125 -11.961 1 86.44 277 LEU A CA 1
ATOM 2182 C C . LEU A 1 277 ? -10.008 -23.875 -12.82 1 86.44 277 LEU A C 1
ATOM 2184 O O . LEU A 1 277 ? -10.078 -23.953 -14.047 1 86.44 277 LEU A O 1
ATOM 2188 N N . ARG A 1 278 ? -9.938 -22.766 -12.156 1 77.75 278 ARG A N 1
ATOM 2189 C CA . ARG A 1 278 ? -10.188 -21.5 -12.844 1 77.75 278 ARG A CA 1
ATOM 2190 C C . ARG A 1 278 ? -8.922 -21 -13.523 1 77.75 278 ARG A C 1
ATOM 2192 O O . ARG A 1 278 ? -8.992 -20.328 -14.555 1 77.75 278 ARG A O 1
ATOM 2199 N N . GLN A 1 279 ? -7.848 -21.391 -13.023 1 75.44 279 GLN A N 1
ATOM 2200 C CA . GLN A 1 279 ? -6.625 -20.703 -13.43 1 75.44 279 GLN A CA 1
ATOM 2201 C C . GLN A 1 279 ? -5.727 -21.625 -14.25 1 75.44 279 GLN A C 1
ATOM 2203 O O . GLN A 1 279 ? -4.73 -21.172 -14.82 1 75.44 279 GLN A O 1
ATOM 2208 N N . THR A 1 280 ? -6.078 -23.031 -14.25 1 76.56 280 THR A N 1
ATOM 2209 C CA . THR A 1 280 ? -5.242 -23.969 -14.977 1 76.56 280 THR A CA 1
ATOM 2210 C C . THR A 1 280 ? -6.094 -24.859 -15.875 1 76.56 280 THR A C 1
ATOM 2212 O O . THR A 1 280 ? -7.324 -24.859 -15.781 1 76.56 280 THR A O 1
ATOM 2215 N N . ASP A 1 281 ? -5.465 -25.5 -16.734 1 79.94 281 ASP A N 1
ATOM 2216 C CA . ASP A 1 281 ? -6.145 -26.469 -17.578 1 79.94 281 ASP A CA 1
ATOM 2217 C C . ASP A 1 281 ? -5.934 -27.891 -17.062 1 79.94 281 ASP A C 1
ATOM 2219 O O . ASP A 1 281 ? -6.039 -28.859 -17.812 1 79.94 281 ASP A O 1
ATOM 2223 N N . LEU A 1 282 ? -5.605 -27.969 -15.828 1 85.38 282 LEU A N 1
ATOM 2224 C CA . LEU A 1 282 ? -5.391 -29.297 -15.25 1 85.38 282 LEU A CA 1
ATOM 2225 C C . LEU A 1 282 ? -6.672 -30.125 -15.297 1 85.38 282 LEU A C 1
ATOM 2227 O O . LEU A 1 282 ? -7.762 -29.609 -15.039 1 85.38 282 LEU A O 1
ATOM 2231 N N . PRO A 1 283 ? -6.48 -31.375 -15.711 1 89.38 283 PRO A N 1
ATOM 2232 C CA . PRO A 1 283 ? -7.648 -32.25 -15.609 1 89.38 283 PRO A CA 1
ATOM 2233 C C . PRO A 1 283 ? -8.172 -32.344 -14.18 1 89.38 283 PRO A C 1
ATOM 2235 O O . PRO A 1 283 ? -7.406 -32.219 -13.219 1 89.38 283 PRO A O 1
ATOM 2238 N N . VAL A 1 284 ? -9.383 -32.594 -14.109 1 91.69 284 VAL A N 1
ATOM 2239 C CA . VAL A 1 284 ? -10.07 -32.625 -12.82 1 91.69 284 VAL A CA 1
ATOM 2240 C C . VAL A 1 284 ? -9.375 -33.625 -11.906 1 91.69 284 VAL A C 1
ATOM 2242 O O . VAL A 1 284 ? -9.242 -33.375 -10.703 1 91.69 284 VAL A O 1
ATOM 2245 N N . VAL A 1 285 ? -8.906 -34.688 -12.531 1 92.31 285 VAL A N 1
ATOM 2246 C CA . VAL A 1 285 ? -8.242 -35.719 -11.742 1 92.31 285 VAL A CA 1
ATOM 2247 C C . VAL A 1 285 ? -6.969 -35.156 -11.117 1 92.31 285 VAL A C 1
ATOM 2249 O O . VAL A 1 285 ? -6.648 -35.469 -9.961 1 92.31 285 VAL A O 1
ATOM 2252 N N . GLU A 1 286 ? -6.289 -34.375 -11.836 1 91.38 286 GLU A N 1
ATOM 2253 C CA . GLU A 1 286 ? -5.043 -33.781 -11.344 1 91.38 286 GLU A CA 1
ATOM 2254 C C . GLU A 1 286 ? -5.309 -32.719 -10.289 1 91.38 286 GLU A C 1
ATOM 2256 O O . GLU A 1 286 ? -4.539 -32.562 -9.336 1 91.38 286 GLU A O 1
ATOM 2261 N N . VAL A 1 287 ? -6.355 -31.953 -10.484 1 92.56 287 VAL A N 1
ATOM 2262 C CA . VAL A 1 287 ? -6.758 -30.969 -9.484 1 92.56 287 VAL A CA 1
ATOM 2263 C C . VAL A 1 287 ? -7.086 -31.688 -8.172 1 92.56 287 VAL A C 1
ATOM 2265 O O . VAL A 1 287 ? -6.688 -31.219 -7.094 1 92.56 287 VAL A O 1
ATOM 2268 N N . ALA A 1 288 ? -7.77 -32.781 -8.312 1 93.31 288 ALA A N 1
ATOM 2269 C CA . ALA A 1 288 ? -8.117 -33.562 -7.133 1 93.31 288 ALA A CA 1
ATOM 2270 C C . ALA A 1 288 ? -6.871 -34 -6.363 1 93.31 288 ALA A C 1
ATOM 2272 O O . ALA A 1 288 ? -6.805 -33.844 -5.141 1 93.31 288 ALA A O 1
ATOM 2273 N N . VAL A 1 289 ? -5.891 -34.406 -7.086 1 89.88 289 VAL A N 1
ATOM 2274 C CA . VAL A 1 289 ? -4.645 -34.875 -6.488 1 89.88 289 VAL A CA 1
ATOM 2275 C C . VAL A 1 289 ? -3.908 -33.688 -5.848 1 89.88 289 VAL A C 1
ATOM 2277 O O . VAL A 1 289 ? -3.43 -33.812 -4.715 1 89.88 289 VAL A O 1
ATOM 2280 N N . ALA A 1 290 ? -3.902 -32.656 -6.504 1 88.56 290 ALA A N 1
ATOM 2281 C CA . ALA A 1 290 ? -3.184 -31.453 -6.043 1 88.56 290 ALA A CA 1
ATOM 2282 C C . ALA A 1 290 ? -3.816 -30.891 -4.777 1 88.56 290 ALA A C 1
ATOM 2284 O O . ALA A 1 290 ? -3.176 -30.125 -4.043 1 88.56 290 ALA A O 1
ATOM 2285 N N . CYS A 1 291 ? -5.023 -31.266 -4.547 1 92.38 291 CYS A N 1
ATOM 2286 C CA . CYS A 1 291 ? -5.742 -30.75 -3.383 1 92.38 291 CYS A CA 1
ATOM 2287 C C . CYS A 1 291 ? -5.93 -31.844 -2.334 1 92.38 291 CYS A C 1
ATOM 2289 O O . CYS A 1 291 ? -6.664 -31.641 -1.363 1 92.38 291 CYS A O 1
ATOM 2291 N N . GLY A 1 292 ? -5.332 -33 -2.562 1 90.62 292 GLY A N 1
ATOM 2292 C CA . GLY A 1 292 ? -5.242 -34.031 -1.54 1 90.62 292 GLY A CA 1
ATOM 2293 C C . GLY A 1 292 ? -6.465 -34.938 -1.497 1 90.62 292 GLY A C 1
ATOM 2294 O O . GLY A 1 292 ? -6.746 -35.531 -0.47 1 90.62 292 GLY A O 1
ATOM 2295 N N . PHE A 1 293 ? -7.18 -35 -2.559 1 92.38 293 PHE A N 1
ATOM 2296 C CA . PHE A 1 293 ? -8.32 -35.906 -2.604 1 92.38 293 PHE A CA 1
ATOM 2297 C C . PHE A 1 293 ? -7.898 -37.281 -3.125 1 92.38 293 PHE A C 1
ATOM 2299 O O . PHE A 1 293 ? -7.043 -37.375 -4.008 1 92.38 293 PHE A O 1
ATOM 2306 N N . ALA A 1 294 ? -8.516 -38.312 -2.584 1 86.94 294 ALA A N 1
ATOM 2307 C CA . ALA A 1 294 ? -8.141 -39.688 -2.877 1 86.94 294 ALA A CA 1
ATOM 2308 C C . ALA A 1 294 ? -8.578 -40.094 -4.281 1 86.94 294 ALA A C 1
ATOM 2310 O O . ALA A 1 294 ? -7.938 -40.906 -4.922 1 86.94 294 ALA A O 1
ATOM 2311 N N . SER A 1 295 ? -9.742 -39.5 -4.723 1 90.62 295 SER A N 1
ATOM 2312 C CA . SER A 1 295 ? -10.25 -39.812 -6.055 1 90.62 295 SER A CA 1
ATOM 2313 C C . SER A 1 295 ? -10.969 -38.625 -6.684 1 90.62 295 SER A C 1
ATOM 2315 O O . SER A 1 295 ? -11.461 -37.75 -5.977 1 90.62 295 SER A O 1
ATOM 2317 N N . ALA A 1 296 ? -11.016 -38.719 -7.961 1 91.75 296 ALA A N 1
ATOM 2318 C CA . ALA A 1 296 ? -11.695 -37.656 -8.711 1 91.75 296 ALA A CA 1
ATOM 2319 C C . ALA A 1 296 ? -13.195 -37.656 -8.43 1 91.75 296 ALA A C 1
ATOM 2321 O O . ALA A 1 296 ? -13.836 -36.625 -8.398 1 91.75 296 ALA A O 1
ATOM 2322 N N . SER A 1 297 ? -13.68 -38.844 -8.234 1 92.75 297 SER A N 1
ATOM 2323 C CA . SER A 1 297 ? -15.102 -38.969 -7.961 1 92.75 297 SER A CA 1
ATOM 2324 C C . SER A 1 297 ? -15.469 -38.375 -6.609 1 92.75 297 SER A C 1
ATOM 2326 O O . SER A 1 297 ? -16.469 -37.656 -6.488 1 92.75 297 SER A O 1
ATOM 2328 N N . HIS A 1 298 ? -14.648 -38.719 -5.664 1 92.81 298 HIS A N 1
ATOM 2329 C CA . HIS A 1 298 ? -14.883 -38.156 -4.34 1 92.81 298 HIS A CA 1
ATOM 2330 C C . HIS A 1 298 ? -14.758 -36.656 -4.363 1 92.81 298 HIS A C 1
ATOM 2332 O O . HIS A 1 298 ? -15.578 -35.938 -3.773 1 92.81 298 HIS A O 1
ATOM 2338 N N . PHE A 1 299 ? -13.789 -36.188 -5.008 1 95 299 PHE A N 1
ATOM 2339 C CA . PHE A 1 299 ? -13.562 -34.781 -5.156 1 95 299 PHE A CA 1
ATOM 2340 C C . PHE A 1 299 ? -14.766 -34.094 -5.801 1 95 299 PHE A C 1
ATOM 2342 O O . PHE A 1 299 ? -15.281 -33.094 -5.281 1 95 299 PHE A O 1
ATOM 2349 N N . ALA A 1 300 ? -15.219 -34.625 -6.848 1 93.12 300 ALA A N 1
ATOM 2350 C CA . ALA A 1 300 ? -16.328 -34.031 -7.59 1 93.12 300 ALA A CA 1
ATOM 2351 C C . ALA A 1 300 ? -17.578 -33.938 -6.727 1 93.12 300 ALA A C 1
ATOM 2353 O O . ALA A 1 300 ? -18.312 -32.938 -6.781 1 93.12 300 ALA A O 1
ATOM 2354 N N . ARG A 1 301 ? -17.766 -34.938 -5.996 1 92.12 301 ARG A N 1
ATOM 2355 C CA . ARG A 1 301 ? -18.938 -34.969 -5.133 1 92.12 301 ARG A CA 1
ATOM 2356 C C . ARG A 1 301 ? -18.875 -33.875 -4.066 1 92.12 301 ARG A C 1
ATOM 2358 O O . ARG A 1 301 ? -19.828 -33.125 -3.891 1 92.12 301 ARG A O 1
ATOM 2365 N N . VAL A 1 302 ? -17.781 -33.844 -3.424 1 92.81 302 VAL A N 1
ATOM 2366 C CA . VAL A 1 302 ? -17.609 -32.875 -2.334 1 92.81 302 VAL A CA 1
ATOM 2367 C C . VAL A 1 302 ? -17.609 -31.453 -2.887 1 92.81 302 VAL A C 1
ATOM 2369 O O . VAL A 1 302 ? -18.156 -30.547 -2.264 1 92.81 302 VAL A O 1
ATOM 2372 N N . PHE A 1 303 ? -17.031 -31.281 -3.988 1 94.5 303 PHE A N 1
ATOM 2373 C CA . PHE A 1 303 ? -16.969 -29.984 -4.648 1 94.5 303 PHE A CA 1
ATOM 2374 C C . PHE A 1 303 ? -18.375 -29.484 -4.988 1 94.5 303 PHE A C 1
ATOM 2376 O O . PHE A 1 303 ? -18.703 -28.328 -4.707 1 94.5 303 PHE A O 1
ATOM 2383 N N . ARG A 1 304 ? -19.156 -30.344 -5.469 1 91 304 ARG A N 1
ATOM 2384 C CA . ARG A 1 304 ? -20.516 -30 -5.828 1 91 304 ARG A CA 1
ATOM 2385 C C . ARG A 1 304 ? -21.344 -29.672 -4.586 1 91 304 ARG A C 1
ATOM 2387 O O . ARG A 1 304 ? -22.188 -28.766 -4.613 1 91 304 ARG A O 1
ATOM 2394 N N . GLU A 1 305 ? -21.125 -30.406 -3.654 1 90.25 305 GLU A N 1
ATOM 2395 C CA . GLU A 1 305 ? -21.844 -30.156 -2.404 1 90.25 305 GLU A CA 1
ATOM 2396 C C . GLU A 1 305 ? -21.516 -28.781 -1.848 1 90.25 305 GLU A C 1
ATOM 2398 O O . GLU A 1 305 ? -22.391 -28.094 -1.319 1 90.25 305 GLU A O 1
ATOM 2403 N N . HIS A 1 306 ? -20.266 -28.406 -2.025 1 88.56 306 HIS A N 1
ATOM 2404 C CA . HIS A 1 306 ? -19.797 -27.156 -1.438 1 88.56 306 HIS A CA 1
ATOM 2405 C C . HIS A 1 306 ? -20.172 -25.953 -2.309 1 88.56 306 HIS A C 1
ATOM 2407 O O . HIS A 1 306 ? -20.688 -24.953 -1.808 1 88.56 306 HIS A O 1
ATOM 2413 N N . TYR A 1 307 ? -20 -26.031 -3.633 1 87.38 307 TYR A N 1
ATOM 2414 C CA . TYR A 1 307 ? -20.141 -24.891 -4.527 1 87.38 307 TYR A CA 1
ATOM 2415 C C . TYR A 1 307 ? -21.438 -24.984 -5.336 1 87.38 307 TYR A C 1
ATOM 2417 O O . TYR A 1 307 ? -21.797 -24.047 -6.059 1 87.38 307 TYR A O 1
ATOM 2425 N N . LYS A 1 308 ? -22.078 -26.125 -5.246 1 85.5 308 LYS A N 1
ATOM 2426 C CA . LYS A 1 308 ? -23.328 -26.375 -5.953 1 85.5 308 LYS A CA 1
ATOM 2427 C C . LYS A 1 308 ? -23.125 -26.328 -7.465 1 85.5 308 LYS A C 1
ATOM 2429 O O . LYS A 1 308 ? -24.016 -25.906 -8.203 1 85.5 308 LYS A O 1
ATOM 2434 N N . ARG A 1 309 ? -21.859 -26.594 -7.898 1 87.12 309 ARG A N 1
ATOM 2435 C CA . ARG A 1 309 ? -21.469 -26.734 -9.297 1 87.12 309 ARG A CA 1
ATOM 2436 C C . ARG A 1 309 ? -20.391 -27.812 -9.461 1 87.12 309 ARG A C 1
ATOM 2438 O O . ARG A 1 309 ? -19.594 -28.031 -8.555 1 87.12 309 ARG A O 1
ATOM 2445 N N . SER A 1 310 ? -20.406 -28.359 -10.641 1 90.12 310 SER A N 1
ATOM 2446 C CA . SER A 1 310 ? -19.391 -29.375 -10.906 1 90.12 310 SER A CA 1
ATOM 2447 C C . SER A 1 310 ? -18.031 -28.734 -11.227 1 90.12 310 SER A C 1
ATOM 2449 O O . SER A 1 310 ? -17.984 -27.609 -11.727 1 90.12 310 SER A O 1
ATOM 2451 N N . PRO A 1 311 ? -16.953 -29.438 -10.922 1 89.31 311 PRO A N 1
ATOM 2452 C CA . PRO A 1 311 ? -15.625 -28.922 -11.273 1 89.31 311 PRO A CA 1
ATOM 2453 C C . PRO A 1 311 ? -15.508 -28.562 -12.75 1 89.31 311 PRO A C 1
ATOM 2455 O O . PRO A 1 311 ? -14.875 -27.562 -13.102 1 89.31 311 PRO A O 1
ATOM 2458 N N . LYS A 1 312 ? -16.078 -29.312 -13.586 1 84.88 312 LYS A N 1
ATOM 2459 C CA . LYS A 1 312 ? -16.016 -29.078 -15.023 1 84.88 312 LYS A CA 1
ATOM 2460 C C . LYS A 1 312 ? -16.703 -27.766 -15.398 1 84.88 312 LYS A C 1
ATOM 2462 O O . LYS A 1 312 ? -16.25 -27.047 -16.297 1 84.88 312 LYS A O 1
ATOM 2467 N N . ASN A 1 313 ? -17.688 -27.406 -14.68 1 79.31 313 ASN A N 1
ATOM 2468 C CA . ASN A 1 313 ? -18.484 -26.234 -14.984 1 79.31 313 ASN A CA 1
ATOM 2469 C C . ASN A 1 313 ? -17.797 -24.953 -14.531 1 79.31 313 ASN A C 1
ATOM 2471 O O . ASN A 1 313 ? -18.188 -23.859 -14.922 1 79.31 313 ASN A O 1
ATOM 2475 N N . VAL A 1 314 ? -16.859 -25.172 -13.711 1 78.56 314 VAL A N 1
ATOM 2476 C CA . VAL A 1 314 ? -16.141 -24 -13.227 1 78.56 314 VAL A CA 1
ATOM 2477 C C . VAL A 1 314 ? -15.258 -23.438 -14.336 1 78.56 314 VAL A C 1
ATOM 2479 O O . VAL A 1 314 ? -15.047 -22.219 -14.422 1 78.56 314 VAL A O 1
ATOM 2482 N N . ARG A 1 315 ? -14.547 -24.328 -15.156 1 68.44 315 ARG A N 1
ATOM 2483 C CA . ARG A 1 315 ? -13.664 -23.906 -16.234 1 68.44 315 ARG A CA 1
ATOM 2484 C C . ARG A 1 315 ? -14.453 -23.219 -17.344 1 68.44 315 ARG A C 1
ATOM 2486 O O . ARG A 1 315 ? -13.898 -22.438 -18.125 1 68.44 315 ARG A O 1
ATOM 2493 N N . SER A 1 316 ? -15.562 -23.719 -17.578 1 55.12 316 SER A N 1
ATOM 2494 C CA . SER A 1 316 ? -16.297 -23.109 -18.688 1 55.12 316 SER A CA 1
ATOM 2495 C C . SER A 1 316 ? -16.469 -21.609 -18.469 1 55.12 316 SER A C 1
ATOM 2497 O O . SER A 1 316 ? -16.75 -21.172 -17.359 1 55.12 316 SER A O 1
ATOM 2499 N N . PRO A 1 317 ? -15.672 -20.859 -19.328 1 45.75 317 PRO A N 1
ATOM 2500 C CA . PRO A 1 317 ? -15.781 -19.391 -19.344 1 45.75 317 PRO A CA 1
ATOM 2501 C C . PRO A 1 317 ? -17.156 -18.891 -18.875 1 45.75 317 PRO A C 1
ATOM 2503 O O . PRO A 1 317 ? -17.531 -17.766 -19.156 1 45.75 317 PRO A O 1
ATOM 2506 N N . THR A 1 318 ? -17.984 -19.734 -18.438 1 40.66 318 THR A N 1
ATOM 2507 C CA . THR A 1 318 ? -19.266 -19.031 -18.422 1 40.66 318 THR A CA 1
ATOM 2508 C C . THR A 1 318 ? -19.141 -17.688 -17.719 1 40.66 318 THR A C 1
ATOM 2510 O O . THR A 1 318 ? -18.031 -17.188 -17.5 1 40.66 318 THR A O 1
ATOM 2513 N N . GLU A 1 319 ? -20.359 -17.297 -16.984 1 35.09 319 GLU A N 1
ATOM 2514 C CA . GLU A 1 319 ? -20.875 -16.016 -16.516 1 35.09 319 GLU A CA 1
ATOM 2515 C C . GLU A 1 319 ? -20 -15.43 -15.43 1 35.09 319 GLU A C 1
ATOM 2517 O O . GLU A 1 319 ? -19.516 -16.156 -14.555 1 35.09 319 GLU A O 1
ATOM 2522 N N . HIS A 1 320 ? -19.109 -14.508 -15.812 1 31.67 320 HIS A N 1
ATOM 2523 C CA . HIS A 1 320 ? -18.609 -13.539 -14.852 1 31.67 320 HIS A CA 1
ATOM 2524 C C . HIS A 1 320 ? -19.469 -13.508 -13.594 1 31.67 320 HIS A C 1
ATOM 2526 O O . HIS A 1 320 ? -20.688 -13.297 -13.672 1 31.67 320 HIS A O 1
ATOM 2532 N N . PRO A 1 321 ? -19.328 -14.312 -12.742 1 27.44 321 PRO A N 1
ATOM 2533 C CA . PRO A 1 321 ? -20.406 -14.039 -11.773 1 27.44 321 PRO A CA 1
ATOM 2534 C C . PRO A 1 321 ? -20.672 -12.547 -11.602 1 27.44 321 PRO A C 1
ATOM 2536 O O . PRO A 1 321 ? -19.734 -11.75 -11.555 1 27.44 321 PRO A O 1
ATOM 2539 N N . VAL A 1 322 ? -21.938 -12.023 -12.094 1 21.03 322 VAL A N 1
ATOM 2540 C CA . VAL A 1 322 ? -22.375 -10.727 -11.602 1 21.03 322 VAL A CA 1
ATOM 2541 C C . VAL A 1 322 ? -22.016 -10.578 -10.125 1 21.03 322 VAL A C 1
ATOM 2543 O O . VAL A 1 322 ? -22.219 -11.508 -9.336 1 21.03 322 VAL A O 1
ATOM 2546 N N . MET B 1 1 ? -30.422 -10.008 8.078 1 25.28 1 MET B N 1
ATOM 2547 C CA . MET B 1 1 ? -31.062 -9.531 6.848 1 25.28 1 MET B CA 1
ATOM 2548 C C . MET B 1 1 ? -30.203 -8.469 6.172 1 25.28 1 MET B C 1
ATOM 2550 O O . MET B 1 1 ? -30.016 -7.375 6.715 1 25.28 1 MET B O 1
ATOM 2554 N N . GLN B 1 2 ? -28.984 -8.797 5.664 1 35.97 2 GLN B N 1
ATOM 2555 C CA . GLN B 1 2 ? -28.094 -7.836 5.039 1 35.97 2 GLN B CA 1
ATOM 2556 C C . GLN B 1 2 ? -28.844 -6.895 4.109 1 35.97 2 GLN B C 1
ATOM 2558 O O . GLN B 1 2 ? -29.531 -7.34 3.182 1 35.97 2 GLN B O 1
ATOM 2563 N N . SER B 1 3 ? -29.484 -5.906 4.656 1 37.41 3 SER B N 1
ATOM 2564 C CA . SER B 1 3 ? -30.203 -4.945 3.828 1 37.41 3 SER B CA 1
ATOM 2565 C C . SER B 1 3 ? -29.484 -4.711 2.502 1 37.41 3 SER B C 1
ATOM 2567 O O . SER B 1 3 ? -28.312 -4.344 2.482 1 37.41 3 SER B O 1
ATOM 2569 N N . LYS B 1 4 ? -29.719 -5.539 1.631 1 41.97 4 LYS B N 1
ATOM 2570 C CA . LYS B 1 4 ? -29.375 -5.469 0.217 1 41.97 4 LYS B CA 1
ATOM 2571 C C . LYS B 1 4 ? -29.5 -4.039 -0.309 1 41.97 4 LYS B C 1
ATOM 2573 O O . LYS B 1 4 ? -30.594 -3.578 -0.612 1 41.97 4 LYS B O 1
ATOM 2578 N N . HIS B 1 5 ? -28.906 -3.016 0.219 1 49.38 5 HIS B N 1
ATOM 2579 C CA . HIS B 1 5 ? -29.062 -1.758 -0.502 1 49.38 5 HIS B CA 1
ATOM 2580 C C . HIS B 1 5 ? -28.844 -1.949 -1.999 1 49.38 5 HIS B C 1
ATOM 2582 O O . HIS B 1 5 ? -27.797 -2.453 -2.418 1 49.38 5 HIS B O 1
ATOM 2588 N N . ASN B 1 6 ? -29.844 -2.098 -2.818 1 64.56 6 ASN B N 1
ATOM 2589 C CA . ASN B 1 6 ? -30.047 -2.398 -4.23 1 64.56 6 ASN B CA 1
ATOM 2590 C C . ASN B 1 6 ? -29.125 -1.571 -5.121 1 64.56 6 ASN B C 1
ATOM 2592 O O . ASN B 1 6 ? -28.703 -2.031 -6.188 1 64.56 6 ASN B O 1
ATOM 2596 N N . THR B 1 7 ? -28.781 -0.295 -4.734 1 86.69 7 THR B N 1
ATOM 2597 C CA . THR B 1 7 ? -27.953 0.514 -5.633 1 86.69 7 THR B CA 1
ATOM 2598 C C . THR B 1 7 ? -26.531 0.613 -5.125 1 86.69 7 THR B C 1
ATOM 2600 O O . THR B 1 7 ? -26.297 0.805 -3.93 1 86.69 7 THR B O 1
ATOM 2603 N N . PRO B 1 8 ? -25.594 0.441 -5.934 1 93.94 8 PRO B N 1
ATOM 2604 C CA . PRO B 1 8 ? -24.188 0.541 -5.531 1 93.94 8 PRO B CA 1
ATOM 2605 C C . PRO B 1 8 ? -23.844 1.887 -4.891 1 93.94 8 PRO B C 1
ATOM 2607 O O . PRO B 1 8 ? -24.406 2.918 -5.289 1 93.94 8 PRO B O 1
ATOM 2610 N N . GLU B 1 9 ? -23.094 1.876 -3.814 1 96 9 GLU B N 1
ATOM 2611 C CA . GLU B 1 9 ? -22.547 3.127 -3.303 1 96 9 GLU B CA 1
ATOM 2612 C C . GLU B 1 9 ? -21.734 3.848 -4.371 1 96 9 GLU B C 1
ATOM 2614 O O . GLU B 1 9 ? -20.781 3.283 -4.922 1 96 9 GLU B O 1
ATOM 2619 N N . TYR B 1 10 ? -22.141 5.043 -4.664 1 96.25 10 TYR B N 1
ATOM 2620 C CA . TYR B 1 10 ? -21.531 5.82 -5.734 1 96.25 10 TYR B CA 1
ATOM 2621 C C . TYR B 1 10 ? -20.516 6.816 -5.172 1 96.25 10 TYR B C 1
ATOM 2623 O O . TYR B 1 10 ? -20.891 7.723 -4.422 1 96.25 10 TYR B O 1
ATOM 2631 N N . ILE B 1 11 ? -19.219 6.676 -5.598 1 97.12 11 ILE B N 1
ATOM 2632 C CA . ILE B 1 11 ? -18.141 7.465 -5.027 1 97.12 11 ILE B CA 1
ATOM 2633 C C . ILE B 1 11 ? -17.484 8.305 -6.125 1 97.12 11 ILE B C 1
ATOM 2635 O O . ILE B 1 11 ? -17.172 7.797 -7.199 1 97.12 11 ILE B O 1
ATOM 2639 N N . LEU B 1 12 ? -17.312 9.609 -5.871 1 97.31 12 LEU B N 1
ATOM 2640 C CA . LEU B 1 12 ? -16.531 10.469 -6.742 1 97.31 12 LEU B CA 1
ATOM 2641 C C . LEU B 1 12 ? -15.141 10.711 -6.156 1 97.31 12 LEU B C 1
ATOM 2643 O O . LEU B 1 12 ? -15.008 11.086 -4.992 1 97.31 12 LEU B O 1
ATOM 2647 N N . PHE B 1 13 ? -14.195 10.469 -6.949 1 97.88 13 PHE B N 1
ATOM 2648 C CA . PHE B 1 13 ? -12.82 10.82 -6.594 1 97.88 13 PHE B CA 1
ATOM 2649 C C . PHE B 1 13 ? -12.391 12.102 -7.301 1 97.88 13 PHE B C 1
ATOM 2651 O O . PHE B 1 13 ? -12.195 12.102 -8.516 1 97.88 13 PHE B O 1
ATOM 2658 N N . PHE B 1 14 ? -12.266 13.156 -6.527 1 97.81 14 PHE B N 1
ATOM 2659 C CA . PHE B 1 14 ? -11.719 14.391 -7.074 1 97.81 14 PHE B CA 1
ATOM 2660 C C . PHE B 1 14 ? -10.195 14.383 -7.008 1 97.81 14 PHE B C 1
ATOM 2662 O O . PHE B 1 14 ? -9.617 14.172 -5.941 1 97.81 14 PHE B O 1
ATOM 2669 N N . ILE B 1 15 ? -9.578 14.609 -8.172 1 97.19 15 ILE B N 1
ATOM 2670 C CA . ILE B 1 15 ? -8.117 14.656 -8.188 1 97.19 15 ILE B CA 1
ATOM 2671 C C . ILE B 1 15 ? -7.648 15.969 -8.812 1 97.19 15 ILE B C 1
ATOM 2673 O O . ILE B 1 15 ? -8.367 16.578 -9.602 1 97.19 15 ILE B O 1
ATOM 2677 N N . ALA B 1 16 ? -6.504 16.469 -8.352 1 96.06 16 ALA B N 1
ATOM 2678 C CA . ALA B 1 16 ? -5.844 17.656 -8.875 1 96.06 16 ALA B CA 1
ATOM 2679 C C . ALA B 1 16 ? -4.43 17.344 -9.352 1 96.06 16 ALA B C 1
ATOM 2681 O O . ALA B 1 16 ? -3.859 16.312 -8.977 1 96.06 16 ALA B O 1
ATOM 2682 N N . PRO B 1 17 ? -3.883 18.219 -10.258 1 94.38 17 PRO B N 1
ATOM 2683 C CA . PRO B 1 17 ? -2.535 17.938 -10.766 1 94.38 17 PRO B CA 1
ATOM 2684 C C . PRO B 1 17 ? -1.525 17.688 -9.648 1 94.38 17 PRO B C 1
ATOM 2686 O O . PRO B 1 17 ? -1.521 18.406 -8.641 1 94.38 17 PRO B O 1
ATOM 2689 N N . GLY B 1 18 ? -0.75 16.641 -9.867 1 95.38 18 GLY B N 1
ATOM 2690 C CA . GLY B 1 18 ? 0.279 16.297 -8.891 1 95.38 18 GLY B CA 1
ATOM 2691 C C . GLY B 1 18 ? -0.239 15.453 -7.742 1 95.38 18 GLY B C 1
ATOM 2692 O O . GLY B 1 18 ? 0.453 15.273 -6.738 1 95.38 18 GLY B O 1
ATOM 2693 N N . PHE B 1 19 ? -1.427 14.898 -7.914 1 96.44 19 PHE B N 1
ATOM 2694 C CA . PHE B 1 19 ? -2.01 14.117 -6.832 1 96.44 19 PHE B CA 1
ATOM 2695 C C . PHE B 1 19 ? -1.174 12.875 -6.551 1 96.44 19 PHE B C 1
ATOM 2697 O O . PHE B 1 19 ? -0.33 12.492 -7.363 1 96.44 19 PHE B O 1
ATOM 2704 N N . SER B 1 20 ? -1.391 12.32 -5.363 1 96.19 20 SER B N 1
ATOM 2705 C CA . SER B 1 20 ? -0.722 11.086 -4.953 1 96.19 20 SER B CA 1
ATOM 2706 C C . SER B 1 20 ? -1.368 9.867 -5.602 1 96.19 20 SER B C 1
ATOM 2708 O O . SER B 1 20 ? -2.486 9.484 -5.25 1 96.19 20 SER B O 1
ATOM 2710 N N . MET B 1 21 ? -0.654 9.234 -6.465 1 96.81 21 MET B N 1
ATOM 2711 C CA . MET B 1 21 ? -1.195 8.047 -7.121 1 96.81 21 MET B CA 1
ATOM 2712 C C . MET B 1 21 ? -1.361 6.902 -6.129 1 96.81 21 MET B C 1
ATOM 2714 O O . MET B 1 21 ? -2.359 6.18 -6.168 1 96.81 21 MET B O 1
ATOM 2718 N N . MET B 1 22 ? -0.391 6.77 -5.273 1 96.5 22 MET B N 1
ATOM 2719 C CA . MET B 1 22 ? -0.485 5.715 -4.266 1 96.5 22 MET B CA 1
ATOM 2720 C C . MET B 1 22 ? -1.721 5.906 -3.393 1 96.5 22 MET B C 1
ATOM 2722 O O . MET B 1 22 ? -2.465 4.957 -3.146 1 96.5 22 MET B O 1
ATOM 2726 N N . GLY B 1 23 ? -1.891 7.129 -2.965 1 97.31 23 GLY B N 1
ATOM 2727 C CA . GLY B 1 23 ? -3.072 7.422 -2.17 1 97.31 23 GLY B CA 1
ATOM 2728 C C . GLY B 1 23 ? -4.371 7.102 -2.887 1 97.31 23 GLY B C 1
ATOM 2729 O O . GLY B 1 23 ? -5.266 6.48 -2.312 1 97.31 23 GLY B O 1
ATOM 2730 N N . LEU B 1 24 ? -4.465 7.496 -4.141 1 98.12 24 LEU B N 1
ATOM 2731 C CA . LEU B 1 24 ? -5.676 7.266 -4.922 1 98.12 24 LEU B CA 1
ATOM 2732 C C . LEU B 1 24 ? -5.898 5.777 -5.152 1 98.12 24 LEU B C 1
ATOM 2734 O O . LEU B 1 24 ? -6.992 5.262 -4.902 1 98.12 24 LEU B O 1
ATOM 2738 N N . THR B 1 25 ? -4.895 5.105 -5.609 1 97.75 25 THR B N 1
ATOM 2739 C CA . THR B 1 25 ? -5.008 3.688 -5.926 1 97.75 25 THR B CA 1
ATOM 2740 C C . THR B 1 25 ? -5.367 2.883 -4.68 1 97.75 25 THR B C 1
ATOM 2742 O O . THR B 1 25 ? -6.18 1.958 -4.742 1 97.75 25 THR B O 1
ATOM 2745 N N . SER B 1 26 ? -4.773 3.281 -3.549 1 97.5 26 SER B N 1
ATOM 2746 C CA . SER B 1 26 ?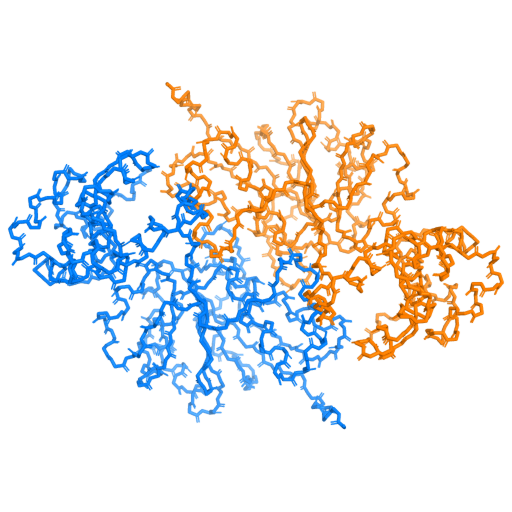 -5.043 2.604 -2.285 1 97.5 26 SER B CA 1
ATOM 2747 C C . SER B 1 26 ? -6.488 2.799 -1.85 1 97.5 26 SER B C 1
ATOM 2749 O O . SER B 1 26 ? -7.016 2.02 -1.054 1 97.5 26 SER B O 1
ATOM 2751 N N . ALA B 1 27 ? -7.133 3.777 -2.367 1 98.19 27 ALA B N 1
ATOM 2752 C CA . ALA B 1 27 ? -8.539 4.02 -2.037 1 98.19 27 ALA B CA 1
ATOM 2753 C C . ALA B 1 27 ? -9.461 3.342 -3.043 1 98.19 27 ALA B C 1
ATOM 2755 O O . ALA B 1 27 ? -10.539 2.865 -2.682 1 98.19 27 ALA B O 1
ATOM 2756 N N . VAL B 1 28 ? -9.078 3.219 -4.281 1 98.25 28 VAL B N 1
ATOM 2757 C CA . VAL B 1 28 ? -9.945 2.764 -5.363 1 98.25 28 VAL B CA 1
ATOM 2758 C C . VAL B 1 28 ? -9.914 1.24 -5.449 1 98.25 28 VAL B C 1
ATOM 2760 O O . VAL B 1 28 ? -10.953 0.597 -5.605 1 98.25 28 VAL B O 1
ATOM 2763 N N . ASP B 1 29 ? -8.75 0.66 -5.324 1 97.56 29 ASP B N 1
ATOM 2764 C CA . ASP B 1 29 ? -8.578 -0.762 -5.609 1 97.56 29 ASP B CA 1
ATOM 2765 C C . ASP B 1 29 ? -9.375 -1.617 -4.629 1 97.56 29 ASP B C 1
ATOM 2767 O O . ASP B 1 29 ? -9.938 -2.646 -5.008 1 97.56 29 ASP B O 1
ATOM 2771 N N . PRO B 1 30 ? -9.422 -1.21 -3.34 1 97.38 30 PRO B N 1
ATOM 2772 C CA . PRO B 1 30 ? -10.258 -2.014 -2.447 1 97.38 30 PRO B CA 1
ATOM 2773 C C . PRO B 1 30 ? -11.719 -2.064 -2.895 1 97.38 30 PRO B C 1
ATOM 2775 O O . PRO B 1 30 ? -12.398 -3.074 -2.689 1 97.38 30 PRO B O 1
ATOM 2778 N N . LEU B 1 31 ? -12.211 -1.005 -3.514 1 97.62 31 LEU B N 1
ATOM 2779 C CA . LEU B 1 31 ? -13.578 -0.998 -4.035 1 97.62 31 LEU B CA 1
ATOM 2780 C C . LEU B 1 31 ? -13.727 -1.986 -5.184 1 97.62 31 LEU B C 1
ATOM 2782 O O . LEU B 1 31 ? -14.695 -2.74 -5.242 1 97.62 31 LEU B O 1
ATOM 2786 N N . ARG B 1 32 ? -12.75 -1.918 -6.043 1 96.44 32 ARG B N 1
ATOM 2787 C CA . ARG B 1 32 ? -12.75 -2.836 -7.18 1 96.44 32 ARG B CA 1
ATOM 2788 C C . ARG B 1 32 ? -12.742 -4.285 -6.711 1 96.44 32 ARG B C 1
ATOM 2790 O O . ARG B 1 32 ? -13.516 -5.105 -7.211 1 96.44 32 ARG B O 1
ATOM 2797 N N . VAL B 1 33 ? -11.898 -4.598 -5.77 1 96 33 VAL B N 1
ATOM 2798 C CA . VAL B 1 33 ? -11.773 -5.961 -5.27 1 96 33 VAL B CA 1
ATOM 2799 C C . VAL B 1 33 ? -13.039 -6.348 -4.512 1 96 33 VAL B C 1
ATOM 2801 O O . VAL B 1 33 ? -13.516 -7.48 -4.613 1 96 33 VAL B O 1
ATOM 2804 N N . ALA B 1 34 ? -13.602 -5.406 -3.715 1 95.88 34 ALA B N 1
ATOM 2805 C CA . ALA B 1 34 ? -14.852 -5.672 -3.016 1 95.88 34 ALA B CA 1
ATOM 2806 C C . ALA B 1 34 ? -15.945 -6.109 -3.99 1 95.88 34 ALA B C 1
ATOM 2808 O O . ALA B 1 34 ? -16.719 -7.027 -3.697 1 95.88 34 ALA B O 1
ATOM 2809 N N . ASN B 1 35 ? -16 -5.512 -5.16 1 95.69 35 ASN B N 1
ATOM 2810 C CA . ASN B 1 35 ? -17 -5.836 -6.172 1 95.69 35 ASN B CA 1
ATOM 2811 C C . ASN B 1 35 ? -16.812 -7.254 -6.711 1 95.69 35 ASN B C 1
ATOM 2813 O O . ASN B 1 35 ? -17.75 -7.844 -7.254 1 95.69 35 ASN B O 1
ATOM 2817 N N . ARG B 1 36 ? -15.578 -7.809 -6.598 1 90.12 36 ARG B N 1
ATOM 2818 C CA . ARG B 1 36 ? -15.344 -9.188 -7.008 1 90.12 36 ARG B CA 1
ATOM 2819 C C . ARG B 1 36 ? -16.031 -10.164 -6.051 1 90.12 36 ARG B C 1
ATOM 2821 O O . ARG B 1 36 ? -16.516 -11.219 -6.469 1 90.12 36 ARG B O 1
ATOM 2828 N N . PHE B 1 37 ? -16.047 -9.75 -4.77 1 86.56 37 PHE B N 1
ATOM 2829 C CA . PHE B 1 37 ? -16.641 -10.609 -3.746 1 86.56 37 PHE B CA 1
ATOM 2830 C C . PHE B 1 37 ? -18.125 -10.32 -3.57 1 86.56 37 PHE B C 1
ATOM 2832 O O . PHE B 1 37 ? -18.891 -11.211 -3.229 1 86.56 37 PHE B O 1
ATOM 2839 N N . ALA B 1 38 ? -18.469 -9.07 -3.746 1 91.06 38 ALA B N 1
ATOM 2840 C CA . ALA B 1 38 ? -19.844 -8.578 -3.66 1 91.06 38 ALA B CA 1
ATOM 2841 C C . ALA B 1 38 ? -20.172 -7.66 -4.832 1 91.06 38 ALA B C 1
ATOM 2843 O O . ALA B 1 38 ? -20.047 -6.438 -4.723 1 91.06 38 ALA B O 1
ATOM 2844 N N . PRO B 1 39 ? -20.672 -8.281 -5.902 1 91.19 39 PRO B N 1
ATOM 2845 C CA . PRO B 1 39 ? -20.875 -7.52 -7.133 1 91.19 39 PRO B CA 1
ATOM 2846 C C . PRO B 1 39 ? -21.844 -6.348 -6.949 1 91.19 39 PRO B C 1
ATOM 2848 O O . PRO B 1 39 ? -22.812 -6.453 -6.191 1 91.19 39 PRO B O 1
ATOM 2851 N N . GLU B 1 40 ? -21.594 -5.266 -7.621 1 92 40 GLU B N 1
ATOM 2852 C CA . GLU B 1 40 ? -22.422 -4.07 -7.688 1 92 40 GLU B CA 1
ATOM 2853 C C . GLU B 1 40 ? -22.547 -3.404 -6.316 1 92 40 GLU B C 1
ATOM 2855 O O . GLU B 1 40 ? -23.625 -2.906 -5.957 1 92 40 GLU B O 1
ATOM 2860 N N . THR B 1 41 ? -21.516 -3.535 -5.562 1 94.81 41 THR B N 1
ATOM 2861 C CA . THR B 1 41 ? -21.484 -2.881 -4.258 1 94.81 41 THR B CA 1
ATOM 2862 C C . THR B 1 41 ? -21.047 -1.425 -4.395 1 94.81 41 THR B C 1
ATOM 2864 O O . THR B 1 41 ? -21.609 -0.542 -3.734 1 94.81 41 THR B O 1
ATOM 2867 N N . PHE B 1 42 ? -20.078 -1.265 -5.32 1 96.69 42 PHE B N 1
ATOM 2868 C CA . PHE B 1 42 ? -19.531 0.079 -5.469 1 96.69 42 PHE B CA 1
ATOM 2869 C C . PHE B 1 42 ? -19.484 0.487 -6.938 1 96.69 42 PHE B C 1
ATOM 2871 O O . PHE B 1 42 ? -19.297 -0.357 -7.816 1 96.69 42 PHE B O 1
ATOM 2878 N N . SER B 1 43 ? -19.672 1.706 -7.145 1 95.31 43 SER B N 1
ATOM 2879 C CA . SER B 1 43 ? -19.375 2.395 -8.398 1 95.31 43 SER B CA 1
ATOM 2880 C C . SER B 1 43 ? -18.641 3.705 -8.148 1 95.31 43 SER B C 1
ATOM 2882 O O . SER B 1 43 ? -18.812 4.328 -7.098 1 95.31 43 SER B O 1
ATOM 2884 N N . TRP B 1 44 ? -17.703 4.016 -9.086 1 95.5 44 TRP B N 1
ATOM 2885 C CA . TRP B 1 44 ? -16.969 5.246 -8.844 1 95.5 44 TRP B CA 1
ATOM 2886 C C . TRP B 1 44 ? -16.594 5.93 -10.148 1 95.5 44 TRP B C 1
ATOM 2888 O O . TRP B 1 44 ? -16.656 5.316 -11.219 1 95.5 44 TRP B O 1
ATOM 2898 N N . GLU B 1 45 ? -16.312 7.203 -10.039 1 95.19 45 GLU B N 1
ATOM 2899 C CA . GLU B 1 45 ? -15.812 8.023 -11.141 1 95.19 45 GLU B CA 1
ATOM 2900 C C . GLU B 1 45 ? -14.703 8.961 -10.672 1 95.19 45 GLU B C 1
ATOM 2902 O O . GLU B 1 45 ? -14.625 9.297 -9.492 1 95.19 45 GLU B O 1
ATOM 2907 N N . PHE B 1 46 ? -13.914 9.312 -11.648 1 96.19 46 PHE B N 1
ATOM 2908 C CA . PHE B 1 46 ? -12.875 10.297 -11.406 1 96.19 46 PHE B CA 1
ATOM 2909 C C . PHE B 1 46 ? -13.281 11.664 -11.945 1 96.19 46 PHE B C 1
ATOM 2911 O O . PHE B 1 46 ? -13.703 11.781 -13.102 1 96.19 46 PHE B O 1
ATOM 2918 N N . VAL B 1 47 ? -13.117 12.695 -11.078 1 96.38 47 VAL B N 1
ATOM 2919 C CA . VAL B 1 47 ? -13.477 14.039 -11.516 1 96.38 47 VAL B CA 1
ATOM 2920 C C . VAL B 1 47 ? -12.352 15.008 -11.172 1 96.38 47 VAL B C 1
ATOM 2922 O O . VAL B 1 47 ? -11.531 14.734 -10.297 1 96.38 47 VAL B O 1
ATOM 2925 N N . SER B 1 48 ? -12.242 16.062 -11.906 1 96.44 48 SER B N 1
ATOM 2926 C CA . SER B 1 48 ? -11.336 17.188 -11.672 1 96.44 48 SER B CA 1
ATOM 2927 C C . SER B 1 48 ? -12.008 18.516 -11.984 1 96.44 48 SER B C 1
ATOM 2929 O O . SER B 1 48 ? -13.172 18.547 -12.398 1 96.44 48 SER B O 1
ATOM 2931 N N . ALA B 1 49 ? -11.297 19.594 -11.648 1 96.06 49 ALA B N 1
ATOM 2932 C CA . ALA B 1 49 ? -11.875 20.922 -11.82 1 96.06 49 ALA B CA 1
ATOM 2933 C C . ALA B 1 49 ? -12.367 21.125 -13.25 1 96.06 49 ALA B C 1
ATOM 2935 O O . ALA B 1 49 ? -13.484 21.609 -13.469 1 96.06 49 ALA B O 1
ATOM 2936 N N . ARG B 1 50 ? -11.578 20.672 -14.289 1 94.44 50 ARG B N 1
ATOM 2937 C CA . ARG B 1 50 ? -11.883 21 -15.68 1 94.44 50 ARG B CA 1
ATOM 2938 C C . ARG B 1 50 ? -12.07 19.734 -16.5 1 94.44 50 ARG B C 1
ATOM 2940 O O . ARG B 1 50 ? -12.383 19.797 -17.703 1 94.44 50 ARG B O 1
ATOM 2947 N N . GLY B 1 51 ? -11.883 18.578 -15.945 1 94.5 51 GLY B N 1
ATOM 2948 C CA . GLY B 1 51 ? -11.922 17.344 -16.703 1 94.5 51 GLY B CA 1
ATOM 2949 C C . GLY B 1 51 ? -10.664 17.109 -17.516 1 94.5 51 GLY B C 1
ATOM 2950 O O . GLY B 1 51 ? -9.695 17.859 -17.406 1 94.5 51 GLY B O 1
ATOM 2951 N N . GLY B 1 52 ? -10.633 15.945 -18.234 1 93.62 52 GLY B N 1
ATOM 2952 C CA . GLY B 1 52 ? -9.461 15.625 -19.031 1 93.62 52 GLY B CA 1
ATOM 2953 C C . GLY B 1 52 ? -8.438 14.797 -18.281 1 93.62 52 GLY B C 1
ATOM 2954 O O . GLY B 1 52 ? -8.773 14.125 -17.297 1 93.62 52 GLY B O 1
ATOM 2955 N N . ALA B 1 53 ? -7.184 14.805 -18.828 1 94.25 53 ALA B N 1
ATOM 2956 C CA . ALA B 1 53 ? -6.094 14.031 -18.234 1 94.25 53 ALA B CA 1
ATOM 2957 C C . ALA B 1 53 ? -5.441 14.797 -17.078 1 94.25 53 ALA B C 1
ATOM 2959 O O . ALA B 1 53 ? -5.059 15.961 -17.234 1 94.25 53 ALA B O 1
ATOM 2960 N N . VAL B 1 54 ? -5.422 14.219 -15.914 1 94.75 54 VAL B N 1
ATOM 2961 C CA . VAL B 1 54 ? -4.738 14.797 -14.766 1 94.75 54 VAL B CA 1
ATOM 2962 C C . VAL B 1 54 ? -3.516 13.953 -14.414 1 94.75 54 VAL B C 1
ATOM 2964 O O . VAL B 1 54 ? -3.615 12.727 -14.273 1 94.75 54 VAL B O 1
ATOM 2967 N N . THR B 1 55 ? -2.383 14.602 -14.297 1 93.88 55 THR B N 1
ATOM 2968 C CA . THR B 1 55 ? -1.124 13.891 -14.094 1 93.88 55 THR B CA 1
ATOM 2969 C C . THR B 1 55 ? -0.764 13.844 -12.609 1 93.88 55 THR B C 1
ATOM 2971 O O . THR B 1 55 ? -0.788 14.875 -11.93 1 93.88 55 THR B O 1
ATOM 2974 N N . ALA B 1 56 ? -0.485 12.609 -12.172 1 95.44 56 ALA B N 1
ATOM 2975 C CA . ALA B 1 56 ? -0.064 12.398 -10.789 1 95.44 56 ALA B CA 1
ATOM 2976 C C . ALA B 1 56 ? 1.398 12.789 -10.594 1 95.44 56 ALA B C 1
ATOM 2978 O O . ALA B 1 56 ? 2.096 13.102 -11.562 1 95.44 56 ALA B O 1
ATOM 2979 N N . SER B 1 57 ? 1.825 12.789 -9.383 1 92.5 57 SER B N 1
ATOM 2980 C CA . SER B 1 57 ? 3.203 13.141 -9.047 1 92.5 57 SER B CA 1
ATOM 2981 C C . SER B 1 57 ? 4.188 12.141 -9.648 1 92.5 57 SER B C 1
ATOM 2983 O O . SER B 1 57 ? 5.348 12.469 -9.891 1 92.5 57 SER B O 1
ATOM 2985 N N . ASN B 1 58 ? 3.756 10.883 -9.922 1 92.38 58 ASN B N 1
ATOM 2986 C CA . ASN B 1 58 ? 4.637 9.867 -10.484 1 92.38 58 ASN B CA 1
ATOM 2987 C C . ASN B 1 58 ? 4.555 9.836 -12.008 1 92.38 58 ASN B C 1
ATOM 2989 O O . ASN B 1 58 ? 4.957 8.859 -12.641 1 92.38 58 ASN B O 1
ATOM 2993 N N . ARG B 1 59 ? 3.842 10.719 -12.633 1 88.88 59 ARG B N 1
ATOM 2994 C CA . ARG B 1 59 ? 3.76 10.961 -14.07 1 88.88 59 ARG B CA 1
ATOM 2995 C C . ARG B 1 59 ? 2.688 10.086 -14.711 1 88.88 59 ARG B C 1
ATOM 2997 O O . ARG B 1 59 ? 2.488 10.125 -15.922 1 88.88 59 ARG B O 1
ATOM 3004 N N . MET B 1 60 ? 1.968 9.32 -13.945 1 92.56 60 MET B N 1
ATOM 3005 C CA . MET B 1 60 ? 0.81 8.609 -14.477 1 92.56 60 MET B CA 1
ATOM 3006 C C . MET B 1 60 ? -0.376 9.547 -14.656 1 92.56 60 MET B C 1
ATOM 3008 O O . MET B 1 60 ? -0.523 10.516 -13.906 1 92.56 60 MET B O 1
ATOM 3012 N N . THR B 1 61 ? -1.154 9.211 -15.594 1 92.12 61 THR B N 1
ATOM 3013 C CA . THR B 1 61 ? -2.273 10.086 -15.914 1 92.12 61 THR B CA 1
ATOM 3014 C C . THR B 1 61 ? -3.602 9.359 -15.742 1 92.12 61 THR B C 1
ATOM 3016 O O . THR B 1 61 ? -3.719 8.18 -16.094 1 92.12 61 THR B O 1
ATOM 3019 N N . VAL B 1 62 ? -4.57 10.086 -15.188 1 94 62 VAL B N 1
ATOM 3020 C CA . VAL B 1 62 ? -5.93 9.57 -15.039 1 94 62 VAL B CA 1
ATOM 3021 C C . VAL B 1 62 ? -6.902 10.461 -15.805 1 94 62 VAL B C 1
ATOM 3023 O O . VAL B 1 62 ? -6.855 11.688 -15.695 1 94 62 VAL B O 1
ATOM 3026 N N . LEU B 1 63 ? -7.73 9.836 -16.562 1 93.19 63 LEU B N 1
ATOM 3027 C CA . LEU B 1 63 ? -8.773 10.586 -17.266 1 93.19 63 LEU B CA 1
ATOM 3028 C C . LEU B 1 63 ? -9.93 10.906 -16.328 1 93.19 63 LEU B C 1
ATOM 3030 O O . LEU B 1 63 ? -10.359 10.047 -15.547 1 93.19 63 LEU B O 1
ATOM 3034 N N . THR B 1 64 ? -10.422 12.172 -16.406 1 94.88 64 THR B N 1
ATOM 3035 C CA . THR B 1 64 ? -11.453 12.609 -15.469 1 94.88 64 THR B CA 1
ATOM 3036 C C . THR B 1 64 ? -12.57 13.344 -16.203 1 94.88 64 THR B C 1
ATOM 3038 O O . THR B 1 64 ? -12.391 13.773 -17.344 1 94.88 64 THR B O 1
ATOM 3041 N N . ARG B 1 65 ? -13.688 13.375 -15.539 1 94.44 65 ARG B N 1
ATOM 3042 C CA . ARG B 1 65 ? -14.773 14.258 -15.938 1 94.44 65 ARG B CA 1
ATOM 3043 C C . ARG B 1 65 ? -14.727 15.562 -15.148 1 94.44 65 ARG B C 1
ATOM 3045 O O . ARG B 1 65 ? -14.242 15.594 -14.016 1 94.44 65 ARG B O 1
ATOM 3052 N N . SER B 1 66 ? -15.273 16.578 -15.75 1 95.75 66 SER B N 1
ATOM 3053 C CA . SER B 1 66 ? -15.352 17.844 -15.039 1 95.75 66 SER B CA 1
ATOM 3054 C C . SER B 1 66 ? -16.375 17.781 -13.906 1 95.75 66 SER B C 1
ATOM 3056 O O . SER B 1 66 ? -17.438 17.156 -14.055 1 95.75 66 SER B O 1
ATOM 3058 N N . ILE B 1 67 ? -16.109 18.484 -12.805 1 94.94 67 ILE B N 1
ATOM 3059 C CA . ILE B 1 67 ? -17.031 18.5 -11.672 1 94.94 67 ILE B CA 1
ATOM 3060 C C . ILE B 1 67 ? -18.344 19.172 -12.094 1 94.94 67 ILE B C 1
ATOM 3062 O O . ILE B 1 67 ? -19.375 19.016 -11.438 1 94.94 67 ILE B O 1
ATOM 3066 N N . GLN B 1 68 ? -18.375 19.859 -13.141 1 89.88 68 GLN B N 1
ATOM 3067 C CA . GLN B 1 68 ? -19.578 20.516 -13.648 1 89.88 68 GLN B CA 1
ATOM 3068 C C . GLN B 1 68 ? -20.484 19.531 -14.359 1 89.88 68 GLN B C 1
ATOM 3070 O O . GLN B 1 68 ? -21.672 19.797 -14.555 1 89.88 68 GLN B O 1
ATOM 3075 N N . ARG B 1 69 ? -19.984 18.375 -14.742 1 82.5 69 ARG B N 1
ATOM 3076 C CA . ARG B 1 69 ? -20.734 17.422 -15.547 1 82.5 69 ARG B CA 1
ATOM 3077 C C . ARG B 1 69 ? -21.094 16.188 -14.734 1 82.5 69 ARG B C 1
ATOM 3079 O O . ARG B 1 69 ? -21.5 15.164 -15.297 1 82.5 69 ARG B O 1
ATOM 3086 N N . SER B 1 70 ? -20.922 16.359 -13.531 1 69.94 70 SER B N 1
ATOM 3087 C CA . SER B 1 70 ? -21.234 15.172 -12.75 1 69.94 70 SER B CA 1
ATOM 3088 C C . SER B 1 70 ? -22.719 14.859 -12.781 1 69.94 70 SER B C 1
ATOM 3090 O O . SER B 1 70 ? -23.562 15.766 -12.711 1 69.94 70 SER B O 1
ATOM 3092 N N . ARG B 1 71 ? -23.125 13.672 -13.062 1 68.44 71 ARG B N 1
ATOM 3093 C CA . ARG B 1 71 ? -24.469 13.234 -13.43 1 68.44 71 ARG B CA 1
ATOM 3094 C C . ARG B 1 71 ? -25.328 13.031 -12.195 1 68.44 71 ARG B C 1
ATOM 3096 O O . ARG B 1 71 ? -26.453 13.531 -12.133 1 68.44 71 ARG B O 1
ATOM 3103 N N . HIS B 1 72 ? -24.922 12.141 -11.32 1 81.31 72 HIS B N 1
ATOM 3104 C CA . HIS B 1 72 ? -25.703 11.711 -10.164 1 81.31 72 HIS B CA 1
ATOM 3105 C C . HIS B 1 72 ? -25.047 12.148 -8.859 1 81.31 72 HIS B C 1
ATOM 3107 O O . HIS B 1 72 ? -23.828 12.32 -8.805 1 81.31 72 HIS B O 1
ATOM 3113 N N . GLN B 1 73 ? -25.969 12.453 -7.969 1 91.25 73 GLN B N 1
ATOM 3114 C CA . GLN B 1 73 ? -25.469 12.789 -6.645 1 91.25 73 GLN B CA 1
ATOM 3115 C C . GLN B 1 73 ? -24.703 11.617 -6.031 1 91.25 73 GLN B C 1
ATOM 3117 O O . GLN B 1 73 ? -25.25 10.508 -5.926 1 91.25 73 GLN B O 1
ATOM 3122 N N . PRO B 1 74 ? -23.484 11.891 -5.695 1 95.81 74 PRO B N 1
ATOM 3123 C CA . PRO B 1 74 ? -22.719 10.797 -5.094 1 95.81 74 PRO B CA 1
ATOM 3124 C C . PRO B 1 74 ? -23.062 10.578 -3.623 1 95.81 74 PRO B C 1
ATOM 3126 O O . PRO B 1 74 ? -23.672 11.438 -2.992 1 95.81 74 PRO B O 1
ATOM 3129 N N . ASP B 1 75 ? -22.703 9.398 -3.17 1 96.25 75 ASP B N 1
ATOM 3130 C CA . ASP B 1 75 ? -22.828 9.102 -1.746 1 96.25 75 ASP B CA 1
ATOM 3131 C C . ASP B 1 75 ? -21.609 9.594 -0.972 1 96.25 75 ASP B C 1
ATOM 3133 O O . ASP B 1 75 ? -21.703 9.914 0.214 1 96.25 75 ASP B O 1
ATOM 3137 N N . LEU B 1 76 ? -20.469 9.656 -1.659 1 97.5 76 LEU B N 1
ATOM 3138 C CA . LEU B 1 76 ? -19.172 9.977 -1.058 1 97.5 76 LEU B CA 1
ATOM 3139 C C . LEU B 1 76 ? -18.266 10.672 -2.062 1 97.5 76 LEU B C 1
ATOM 3141 O O . LEU B 1 76 ? -18.203 10.281 -3.229 1 97.5 76 LEU B O 1
ATOM 3145 N N . VAL B 1 77 ? -17.688 11.75 -1.645 1 98.19 77 VAL B N 1
ATOM 3146 C CA . VAL B 1 77 ? -16.641 12.414 -2.418 1 98.19 77 VAL B CA 1
ATOM 3147 C C . VAL B 1 77 ? -15.312 12.344 -1.667 1 98.19 77 VAL B C 1
ATOM 3149 O O . VAL B 1 77 ? -15.219 12.766 -0.514 1 98.19 77 VAL B O 1
ATOM 3152 N N . LEU B 1 78 ? -14.336 11.758 -2.252 1 98.69 78 LEU B N 1
ATOM 3153 C CA . LEU B 1 78 ? -12.977 11.75 -1.717 1 98.69 78 LEU B CA 1
ATOM 3154 C C . LEU B 1 78 ? -12.055 12.633 -2.549 1 98.69 78 LEU B C 1
ATOM 3156 O O . LEU B 1 78 ? -11.961 12.461 -3.768 1 98.69 78 LEU B O 1
ATOM 3160 N N . VAL B 1 79 ? -11.422 13.547 -1.875 1 98.44 79 VAL B N 1
ATOM 3161 C CA . VAL B 1 79 ? -10.508 14.477 -2.533 1 98.44 79 VAL B CA 1
ATOM 3162 C C . VAL B 1 79 ? -9.07 14.008 -2.334 1 98.44 79 VAL B C 1
ATOM 3164 O O . VAL B 1 79 ? -8.625 13.82 -1.201 1 98.44 79 VAL B O 1
ATOM 3167 N N . CYS B 1 80 ? -8.383 13.82 -3.449 1 97.88 80 CYS B N 1
ATOM 3168 C CA . CYS B 1 80 ? -7 13.352 -3.422 1 97.88 80 CYS B CA 1
ATOM 3169 C C . CYS B 1 80 ? -6.078 14.359 -4.102 1 97.88 80 CYS B C 1
ATOM 3171 O O . CYS B 1 80 ? -6.188 14.594 -5.305 1 97.88 80 CYS B O 1
ATOM 3173 N N . THR B 1 81 ? -5.16 14.898 -3.326 1 95.62 81 THR B N 1
ATOM 3174 C CA . THR B 1 81 ? -4.188 15.859 -3.836 1 95.62 81 THR B CA 1
ATOM 3175 C C . THR B 1 81 ? -2.77 15.453 -3.447 1 95.62 81 THR B C 1
ATOM 3177 O O . THR B 1 81 ? -2.535 14.312 -3.033 1 95.62 81 THR B O 1
ATOM 3180 N N . GLY B 1 82 ? -1.781 16.312 -3.799 1 89.81 82 GLY B N 1
ATOM 3181 C CA . GLY B 1 82 ? -0.375 16.078 -3.508 1 89.81 82 GLY B CA 1
ATOM 3182 C C . GLY B 1 82 ? 0.314 17.281 -2.893 1 89.81 82 GLY B C 1
ATOM 3183 O O . GLY B 1 82 ? -0.295 18.031 -2.121 1 89.81 82 GLY B O 1
ATOM 3184 N N . PHE B 1 83 ? 1.513 17.453 -3.135 1 77.06 83 PHE B N 1
ATOM 3185 C CA . PHE B 1 83 ? 2.338 18.438 -2.465 1 77.06 83 PHE B CA 1
ATOM 3186 C C . PHE B 1 83 ? 1.914 19.859 -2.861 1 77.06 83 PHE B C 1
ATOM 3188 O O . PHE B 1 83 ? 2.076 20.797 -2.086 1 77.06 83 PHE B O 1
ATOM 3195 N N . ASP B 1 84 ? 1.371 19.984 -3.994 1 82.12 84 ASP B N 1
ATOM 3196 C CA . ASP B 1 84 ? 0.963 21.312 -4.438 1 82.12 84 ASP B CA 1
ATOM 3197 C C . ASP B 1 84 ? -0.556 21.453 -4.391 1 82.12 84 ASP B C 1
ATOM 3199 O O . ASP B 1 84 ? -1.189 21.734 -5.414 1 82.12 84 ASP B O 1
ATOM 3203 N N . VAL B 1 85 ? -1.058 21.422 -3.252 1 85.19 85 VAL B N 1
ATOM 3204 C CA . VAL B 1 85 ? -2.506 21.422 -3.074 1 85.19 85 VAL B CA 1
ATOM 3205 C C . VAL B 1 85 ? -3.055 22.812 -3.334 1 85.19 85 VAL B C 1
ATOM 3207 O O . VAL B 1 85 ? -4.211 22.969 -3.736 1 85.19 85 VAL B O 1
ATOM 3210 N N . ASP B 1 86 ? -2.266 23.812 -3.236 1 84.38 86 ASP B N 1
ATOM 3211 C CA . ASP B 1 86 ? -2.732 25.188 -3.379 1 84.38 86 ASP B CA 1
ATOM 3212 C C . ASP B 1 86 ? -3.264 25.438 -4.789 1 84.38 86 ASP B C 1
ATOM 3214 O O . ASP B 1 86 ? -4.203 26.219 -4.969 1 84.38 86 ASP B O 1
ATOM 3218 N N . ALA B 1 87 ? -2.709 24.734 -5.691 1 84.94 87 ALA B N 1
ATOM 3219 C CA . ALA B 1 87 ? -3.145 24.891 -7.078 1 84.94 87 ALA B CA 1
ATOM 3220 C C . ALA B 1 87 ? -4.562 24.375 -7.273 1 84.94 87 ALA B C 1
ATOM 3222 O O . ALA B 1 87 ? -5.262 24.781 -8.203 1 84.94 87 ALA B O 1
ATOM 3223 N N . ALA B 1 88 ? -4.988 23.578 -6.434 1 90.44 88 ALA B N 1
ATOM 3224 C CA . ALA B 1 88 ? -6.312 22.969 -6.539 1 90.44 88 ALA B CA 1
ATOM 3225 C C . ALA B 1 88 ? -7.359 23.812 -5.816 1 90.44 88 ALA B C 1
ATOM 3227 O O . ALA B 1 88 ? -8.562 23.609 -5.996 1 90.44 88 ALA B O 1
ATOM 3228 N N . VAL B 1 89 ? -6.895 24.766 -5.023 1 93.25 89 VAL B N 1
ATOM 3229 C CA . VAL B 1 89 ? -7.797 25.594 -4.246 1 93.25 89 VAL B CA 1
ATOM 3230 C C . VAL B 1 89 ? -8.312 26.75 -5.113 1 93.25 89 VAL B C 1
ATOM 3232 O O . VAL B 1 89 ? -7.688 27.812 -5.176 1 93.25 89 VAL B O 1
ATOM 3235 N N . THR B 1 90 ? -9.383 26.578 -5.719 1 94.94 90 THR B N 1
ATOM 3236 C CA . THR B 1 90 ? -10.039 27.594 -6.527 1 94.94 90 THR B CA 1
ATOM 3237 C C . THR B 1 90 ? -11.477 27.812 -6.055 1 94.94 90 THR B C 1
ATOM 3239 O O . THR B 1 90 ? -12.086 26.922 -5.461 1 94.94 90 THR B O 1
ATOM 3242 N N . PRO B 1 91 ? -12.016 29.016 -6.305 1 95.94 91 PRO B N 1
ATOM 3243 C CA . PRO B 1 91 ? -13.391 29.266 -5.875 1 95.94 91 PRO B CA 1
ATOM 3244 C C . PRO B 1 91 ? -14.383 28.25 -6.41 1 95.94 91 PRO B C 1
ATOM 3246 O O . PRO B 1 91 ? -15.289 27.828 -5.688 1 95.94 91 PRO B O 1
ATOM 3249 N N . ASN B 1 92 ? -14.195 27.797 -7.598 1 95.56 92 ASN B N 1
ATOM 3250 C CA . ASN B 1 92 ? -15.102 26.844 -8.219 1 95.56 92 ASN B CA 1
ATOM 3251 C C . ASN B 1 92 ? -15.086 25.5 -7.488 1 95.56 92 ASN B C 1
ATOM 3253 O O . ASN B 1 92 ? -16.141 24.906 -7.234 1 95.56 92 ASN B O 1
ATOM 3257 N N . VAL B 1 93 ? -13.914 25.031 -7.172 1 97.12 93 VAL B N 1
ATOM 3258 C CA . VAL B 1 93 ? -13.773 23.75 -6.5 1 97.12 93 VAL B CA 1
ATOM 3259 C C . VAL B 1 93 ? -14.328 23.844 -5.078 1 97.12 93 VAL B C 1
ATOM 3261 O O . VAL B 1 93 ? -15.039 22.953 -4.621 1 97.12 93 VAL B O 1
ATOM 3264 N N . LEU B 1 94 ? -14.023 24.984 -4.391 1 97.69 94 LEU B N 1
ATOM 3265 C CA . LEU B 1 94 ? -14.508 25.172 -3.023 1 97.69 94 LEU B CA 1
ATOM 3266 C C . LEU B 1 94 ? -16.031 25.234 -2.984 1 97.69 94 LEU B C 1
ATOM 3268 O O . LEU B 1 94 ? -16.656 24.641 -2.113 1 97.69 94 LEU B O 1
ATOM 3272 N N . GLU B 1 95 ? -16.594 25.938 -3.93 1 96.94 95 GLU B N 1
ATOM 3273 C CA . GLU B 1 95 ? -18.047 26.031 -4.008 1 96.94 95 GLU B CA 1
ATOM 3274 C C . GLU B 1 95 ? -18.688 24.672 -4.293 1 96.94 95 GLU B C 1
ATOM 3276 O O . GLU B 1 95 ? -19.719 24.344 -3.723 1 96.94 95 GLU B O 1
ATOM 3281 N N . TRP B 1 96 ? -18.094 23.938 -5.176 1 96.62 96 TRP B N 1
ATOM 3282 C CA . TRP B 1 96 ? -18.594 22.609 -5.516 1 96.62 96 TRP B CA 1
ATOM 3283 C C . TRP B 1 96 ? -18.594 21.703 -4.293 1 96.62 96 TRP B C 1
ATOM 3285 O O . TRP B 1 96 ? -19.562 20.984 -4.039 1 96.62 96 TRP B O 1
ATOM 3295 N N . LEU B 1 97 ? -17.531 21.719 -3.504 1 97.25 97 LEU B N 1
ATOM 3296 C CA . LEU B 1 97 ? -17.438 20.906 -2.295 1 97.25 97 LEU B CA 1
ATOM 3297 C C . LEU B 1 97 ? -18.516 21.312 -1.286 1 97.25 97 LEU B C 1
ATOM 3299 O O . LEU B 1 97 ? -19.156 20.438 -0.68 1 97.25 97 LEU B O 1
ATOM 3303 N N . ARG B 1 98 ? -18.734 22.609 -1.089 1 97.5 98 ARG B N 1
ATOM 3304 C CA . ARG B 1 98 ? -19.75 23.078 -0.167 1 97.5 98 ARG B CA 1
ATOM 3305 C C . ARG B 1 98 ? -21.141 22.625 -0.601 1 97.5 98 ARG B C 1
ATOM 3307 O O . ARG B 1 98 ? -21.969 22.281 0.238 1 97.5 98 ARG B O 1
ATOM 3314 N N . LYS B 1 99 ? -21.344 22.625 -1.874 1 96.19 99 LYS B N 1
ATOM 3315 C CA . LYS B 1 99 ? -22.625 22.172 -2.402 1 96.19 99 LYS B CA 1
ATOM 3316 C C . LYS B 1 99 ? -22.844 20.688 -2.104 1 96.19 99 LYS B C 1
ATOM 3318 O O . LYS B 1 99 ? -23.969 20.281 -1.781 1 96.19 99 LYS B O 1
ATOM 3323 N N . GLN B 1 100 ? -21.766 19.859 -2.273 1 96.31 100 GLN B N 1
ATOM 3324 C CA . GLN B 1 100 ? -21.891 18.453 -1.919 1 96.31 100 GLN B CA 1
ATOM 3325 C C . GLN B 1 100 ? -22.297 18.281 -0.455 1 96.31 100 GLN B C 1
ATOM 3327 O O . GLN B 1 100 ? -23.172 17.484 -0.132 1 96.31 100 GLN B O 1
ATOM 3332 N N . ALA B 1 101 ? -21.672 19.062 0.416 1 96.19 101 ALA B N 1
ATOM 3333 C CA . ALA B 1 101 ? -21.953 19 1.847 1 96.19 101 ALA B CA 1
ATOM 3334 C C . ALA B 1 101 ? -23.406 19.406 2.131 1 96.19 101 ALA B C 1
ATOM 3336 O O . ALA B 1 101 ? -24.078 18.781 2.955 1 96.19 101 ALA B O 1
ATOM 3337 N N . GLN B 1 102 ? -23.828 20.391 1.481 1 95.62 102 GLN B N 1
ATOM 3338 C CA . GLN B 1 102 ? -25.203 20.859 1.647 1 95.62 102 GLN B CA 1
ATOM 3339 C C . GLN B 1 102 ? -26.203 19.797 1.236 1 95.62 102 GLN B C 1
ATOM 3341 O O . GLN B 1 102 ? -27.312 19.719 1.786 1 95.62 102 GLN B O 1
ATOM 3346 N N . ASN B 1 103 ? -25.797 18.969 0.313 1 95.19 103 ASN B N 1
ATOM 3347 C CA . ASN B 1 103 ? -26.656 17.891 -0.172 1 95.19 103 ASN B CA 1
ATOM 3348 C C . ASN B 1 103 ? -26.453 16.609 0.64 1 95.19 103 ASN B C 1
ATOM 3350 O O . ASN B 1 103 ? -26.812 15.531 0.192 1 95.19 103 ASN B O 1
ATOM 3354 N N . SER B 1 104 ? -25.75 16.656 1.726 1 94.88 104 SER B N 1
ATOM 3355 C CA . SER B 1 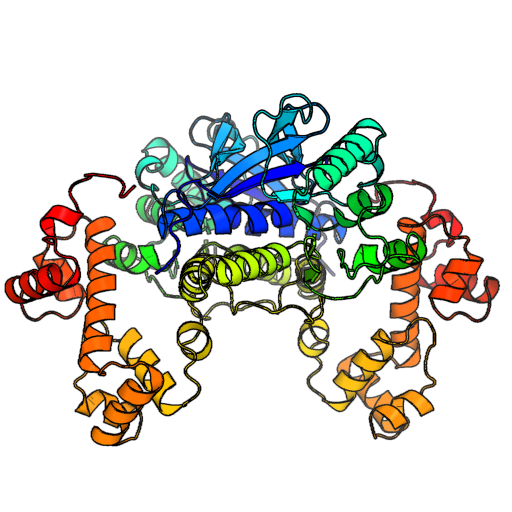104 ? -25.562 15.594 2.699 1 94.88 104 SER B CA 1
ATOM 3356 C C . SER B 1 104 ? -24.672 14.484 2.135 1 94.88 104 SER B C 1
ATOM 3358 O O . SER B 1 104 ? -24.812 13.32 2.506 1 94.88 104 SER B O 1
ATOM 3360 N N . VAL B 1 105 ? -23.859 14.875 1.166 1 96.62 105 VAL B N 1
ATOM 3361 C CA . VAL B 1 105 ? -22.859 13.945 0.661 1 96.62 105 VAL B CA 1
ATOM 3362 C C . VAL B 1 105 ? -21.734 13.805 1.678 1 96.62 105 VAL B C 1
ATOM 3364 O O . VAL B 1 105 ? -21.266 14.797 2.25 1 96.62 105 VAL B O 1
ATOM 3367 N N . ARG B 1 106 ? -21.328 12.547 1.942 1 97.62 106 ARG B N 1
ATOM 3368 C CA . ARG B 1 106 ? -20.156 12.344 2.777 1 97.62 106 ARG B CA 1
ATOM 3369 C C . ARG B 1 106 ? -18.891 12.805 2.057 1 97.62 106 ARG B C 1
ATOM 3371 O O . ARG B 1 106 ? -18.781 12.664 0.837 1 97.62 106 ARG B O 1
ATOM 3378 N N . LEU B 1 107 ? -17.938 13.336 2.875 1 98.12 107 LEU B N 1
ATOM 3379 C CA . LEU B 1 107 ? -16.719 13.883 2.287 1 98.12 107 LEU B CA 1
ATOM 3380 C C . LEU B 1 107 ? -15.484 13.266 2.924 1 98.12 107 LEU B C 1
ATOM 3382 O O . LEU B 1 107 ? -15.539 12.758 4.047 1 98.12 107 LEU B O 1
ATOM 3386 N N . GLY B 1 108 ? -14.406 13.281 2.207 1 98.25 108 GLY B N 1
ATOM 3387 C CA . GLY B 1 108 ? -13.148 12.797 2.742 1 98.25 108 GLY B CA 1
ATOM 3388 C C . GLY B 1 108 ? -11.938 13.367 2.031 1 98.25 108 GLY B C 1
ATOM 3389 O O . GLY B 1 108 ? -12.055 13.914 0.934 1 98.25 108 GLY B O 1
ATOM 3390 N N . GLY B 1 109 ? -10.852 13.336 2.697 1 98.38 109 GLY B N 1
ATOM 3391 C CA . GLY B 1 109 ? -9.578 13.789 2.158 1 98.38 109 GLY B CA 1
ATOM 3392 C C . GLY B 1 109 ? -8.492 12.742 2.227 1 98.38 109 GLY B C 1
ATOM 3393 O O . GLY B 1 109 ? -8.336 12.062 3.246 1 98.38 109 GLY B O 1
ATOM 3394 N N . ILE B 1 110 ? -7.801 12.586 1.135 1 98.06 110 ILE B N 1
ATOM 3395 C CA . ILE B 1 110 ? -6.656 11.688 1.038 1 98.06 110 ILE B CA 1
ATOM 3396 C C . ILE B 1 110 ? -5.371 12.5 0.888 1 98.06 110 ILE B C 1
ATOM 3398 O O . ILE B 1 110 ? -5.285 13.383 0.034 1 98.06 110 ILE B O 1
ATOM 3402 N N . ASP B 1 111 ? -4.324 12.117 1.699 1 95.88 111 ASP B N 1
ATOM 3403 C CA . ASP B 1 111 ? -3.066 12.859 1.668 1 95.88 111 ASP B CA 1
ATOM 3404 C C . ASP B 1 111 ? -3.287 14.328 2.014 1 95.88 111 ASP B C 1
ATOM 3406 O O . ASP B 1 111 ? -3.881 14.648 3.047 1 95.88 111 ASP B O 1
ATOM 3410 N N . THR B 1 112 ? -2.998 15.281 1.154 1 95.25 112 THR B N 1
ATOM 3411 C CA . THR B 1 112 ? -3.184 16.703 1.454 1 95.25 112 THR B CA 1
ATOM 3412 C C . THR B 1 112 ? -4.574 17.156 1.029 1 95.25 112 THR B C 1
ATOM 3414 O O . THR B 1 112 ? -4.875 18.359 1.065 1 95.25 112 THR B O 1
ATOM 3417 N N . GLY B 1 113 ? -5.473 16.188 0.721 1 97.31 113 GLY B N 1
ATOM 3418 C CA . GLY B 1 113 ? -6.848 16.531 0.387 1 97.31 113 GLY B CA 1
ATOM 3419 C C . GLY B 1 113 ? -7.59 17.203 1.522 1 97.31 113 GLY B C 1
ATOM 3420 O O . GLY B 1 113 ? -8.531 17.969 1.289 1 97.31 113 GLY B O 1
ATOM 3421 N N . SER B 1 114 ? -7.121 17.031 2.717 1 97.12 114 SER B N 1
ATOM 3422 C CA . SER B 1 114 ? -7.734 17.641 3.895 1 97.12 114 SER B CA 1
ATOM 3423 C C . SER B 1 114 ? -7.609 19.156 3.863 1 97.12 114 SER B C 1
ATOM 3425 O O . SER B 1 114 ? -8.453 19.859 4.426 1 97.12 114 SER B O 1
ATOM 3427 N N . VAL B 1 115 ? -6.605 19.625 3.158 1 96.44 115 VAL B N 1
ATOM 3428 C CA . VAL B 1 115 ? -6.438 21.078 3.035 1 96.44 115 VAL B CA 1
ATOM 3429 C C . VAL B 1 115 ? -7.605 21.672 2.248 1 96.44 115 VAL B C 1
ATOM 3431 O O . VAL B 1 115 ? -8.148 22.703 2.619 1 96.44 115 VAL B O 1
ATOM 3434 N N . LEU B 1 116 ? -7.969 20.984 1.17 1 96.81 116 LEU B N 1
ATOM 3435 C CA . LEU B 1 116 ? -9.078 21.453 0.348 1 96.81 116 LEU B CA 1
ATOM 3436 C C . LEU B 1 116 ? -10.375 21.484 1.151 1 96.81 116 LEU B C 1
ATOM 3438 O O . LEU B 1 116 ? -11.148 22.438 1.059 1 96.81 116 LEU B O 1
ATOM 3442 N N . LEU B 1 117 ? -10.617 20.469 1.933 1 97.94 117 LEU B N 1
ATOM 3443 C CA . LEU B 1 117 ? -11.812 20.406 2.766 1 97.94 117 LEU B CA 1
ATOM 3444 C C . LEU B 1 117 ? -11.797 21.516 3.82 1 97.94 117 LEU B C 1
ATOM 3446 O O . LEU B 1 117 ? -12.828 22.141 4.078 1 97.94 117 LEU B O 1
ATOM 3450 N N . ALA B 1 118 ? -10.625 21.719 4.395 1 97.56 118 ALA B N 1
ATOM 3451 C CA . ALA B 1 118 ? -10.5 22.766 5.41 1 97.56 118 ALA B CA 1
ATOM 3452 C C . ALA B 1 118 ? -10.719 24.141 4.812 1 97.56 118 ALA B C 1
ATOM 3454 O O . ALA B 1 118 ? -11.422 24.984 5.395 1 97.56 118 ALA B O 1
ATOM 3455 N N . ARG B 1 119 ? -10.133 24.375 3.648 1 97.25 119 ARG B N 1
ATOM 3456 C CA . ARG B 1 119 ? -10.289 25.656 2.963 1 97.25 119 ARG B CA 1
ATOM 3457 C C . ARG B 1 119 ? -11.75 25.906 2.602 1 97.25 119 ARG B C 1
ATOM 3459 O O . ARG B 1 119 ? -12.195 27.047 2.584 1 97.25 119 ARG B O 1
ATOM 3466 N N . ALA B 1 120 ? -12.484 24.844 2.387 1 97.5 120 ALA B N 1
ATOM 3467 C CA . ALA B 1 120 ? -13.914 24.953 2.076 1 97.5 120 ALA B CA 1
ATOM 3468 C C . ALA B 1 120 ? -14.742 25.125 3.346 1 97.5 120 ALA B C 1
ATOM 3470 O O . ALA B 1 120 ? -15.961 25.281 3.281 1 97.5 120 ALA B O 1
ATOM 3471 N N . GLY B 1 121 ? -14.07 25.062 4.527 1 97.56 121 GLY B N 1
ATOM 3472 C CA . GLY B 1 121 ? -14.758 25.219 5.797 1 97.56 121 GLY B CA 1
ATOM 3473 C C . GLY B 1 121 ? -15.461 23.953 6.262 1 97.56 121 GLY B C 1
ATOM 3474 O O . GLY B 1 121 ? -16.312 24.016 7.148 1 97.56 121 GLY B O 1
ATOM 3475 N N . LEU B 1 122 ? -15.07 22.859 5.727 1 97.94 122 LEU B N 1
ATOM 3476 C CA . LEU B 1 122 ? -15.859 21.641 5.914 1 97.94 122 LEU B CA 1
ATOM 3477 C C . LEU B 1 122 ? -15.258 20.766 7.004 1 97.94 122 LEU B C 1
ATOM 3479 O O . LEU B 1 122 ? -15.812 19.719 7.344 1 97.94 122 LEU B O 1
ATOM 3483 N N . LEU B 1 123 ? -14.109 21.188 7.609 1 98 123 LEU B N 1
ATOM 3484 C CA . LEU B 1 123 ? -13.477 20.422 8.68 1 98 123 LEU B CA 1
ATOM 3485 C C . LEU B 1 123 ? -13.547 21.188 10 1 98 123 LEU B C 1
ATOM 3487 O O . LEU B 1 123 ? -12.875 20.812 10.969 1 98 123 LEU B O 1
ATOM 3491 N N . LYS B 1 124 ? -14.312 22.281 10.062 1 96.62 124 LYS B N 1
ATOM 3492 C CA . LYS B 1 124 ? -14.43 23.094 11.281 1 96.62 124 LYS B CA 1
ATOM 3493 C C . LYS B 1 124 ? -14.938 22.25 12.445 1 96.62 124 LYS B C 1
ATOM 3495 O O . LYS B 1 124 ? -15.953 21.562 12.336 1 96.62 124 LYS B O 1
ATOM 3500 N N . ASN B 1 125 ? -14.203 22.25 13.5 1 95.12 125 ASN B N 1
ATOM 3501 C CA . ASN B 1 125 ? -14.516 21.547 14.75 1 95.12 125 ASN B CA 1
ATOM 3502 C C . ASN B 1 125 ? -14.586 20.047 14.555 1 95.12 125 ASN B C 1
ATOM 3504 O O . ASN B 1 125 ? -15.359 19.359 15.227 1 95.12 125 ASN B O 1
ATOM 3508 N N . ARG B 1 126 ? -13.883 19.578 13.594 1 96.5 126 ARG B N 1
ATOM 3509 C CA . ARG B 1 126 ? -13.828 18.141 13.336 1 96.5 126 ARG B CA 1
ATOM 3510 C C . ARG B 1 126 ? -12.43 17.594 13.57 1 96.5 126 ARG B C 1
ATOM 3512 O O . ARG B 1 126 ? -11.445 18.344 13.5 1 96.5 126 ARG B O 1
ATOM 3519 N N . ARG B 1 127 ? -12.406 16.297 13.906 1 96.06 127 ARG B N 1
ATOM 3520 C CA . ARG B 1 127 ? -11.133 15.578 13.906 1 96.06 127 ARG B CA 1
ATOM 3521 C C . ARG B 1 127 ? -10.734 15.188 12.484 1 96.06 127 ARG B C 1
ATOM 3523 O O . ARG B 1 127 ? -11.57 14.75 11.695 1 96.06 127 ARG B O 1
ATOM 3530 N N . ALA B 1 128 ? -9.547 15.453 12.125 1 97.31 128 ALA B N 1
ATOM 3531 C CA . ALA B 1 128 ? -9.07 15.125 10.789 1 97.31 128 ALA B CA 1
ATOM 3532 C C . ALA B 1 128 ? -7.566 14.852 10.797 1 97.31 128 ALA B C 1
ATOM 3534 O O . ALA B 1 128 ? -6.883 15.141 11.781 1 97.31 128 ALA B O 1
ATOM 3535 N N . THR B 1 129 ? -7.07 14.227 9.828 1 96.44 129 THR B N 1
ATOM 3536 C CA . THR B 1 129 ? -5.641 14.008 9.656 1 96.44 129 THR B CA 1
ATOM 3537 C C . THR B 1 129 ? -5.199 14.375 8.242 1 96.44 129 THR B C 1
ATOM 3539 O O . THR B 1 129 ? -6.023 14.75 7.406 1 96.44 129 THR B O 1
ATOM 3542 N N . ILE B 1 130 ? -3.961 14.445 8.023 1 94.94 130 ILE B N 1
ATOM 3543 C CA . ILE B 1 130 ? -3.273 14.789 6.781 1 94.94 130 ILE B CA 1
ATOM 3544 C C . ILE B 1 130 ? -1.894 14.133 6.762 1 94.94 130 ILE B C 1
ATOM 3546 O O . ILE B 1 130 ? -1.446 13.578 7.773 1 94.94 130 ILE B O 1
ATOM 3550 N N . HIS B 1 131 ? -1.295 14.07 5.629 1 92.56 131 HIS B N 1
ATOM 3551 C CA . HIS B 1 131 ? 0.061 13.531 5.574 1 92.56 131 HIS B CA 1
ATOM 3552 C C . HIS B 1 131 ? 0.955 14.188 6.621 1 92.56 131 HIS B C 1
ATOM 3554 O O . HIS B 1 131 ? 0.894 15.398 6.824 1 92.56 131 HIS B O 1
ATOM 3560 N N . TRP B 1 132 ? 1.826 13.43 7.23 1 86.06 132 TRP B N 1
ATOM 3561 C CA . TRP B 1 132 ? 2.574 13.898 8.391 1 86.06 132 TRP B CA 1
ATOM 3562 C C . TRP B 1 132 ? 3.453 15.094 8.031 1 86.06 132 TRP B C 1
ATOM 3564 O O . TRP B 1 132 ? 3.672 15.984 8.852 1 86.06 132 TRP B O 1
ATOM 3574 N N . GLU B 1 133 ? 3.947 15.148 6.844 1 81.5 133 GLU B N 1
ATOM 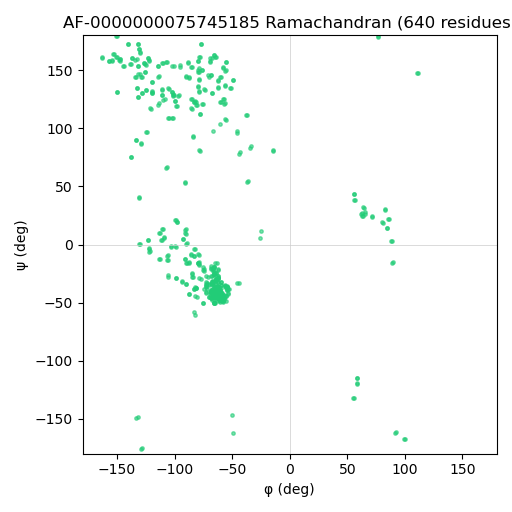3575 C CA . GLU B 1 133 ? 4.816 16.234 6.426 1 81.5 133 GLU B CA 1
ATOM 3576 C C . GLU B 1 133 ? 4.055 17.562 6.391 1 81.5 133 GLU B C 1
ATOM 3578 O O . GLU B 1 133 ? 4.656 18.641 6.52 1 81.5 133 GLU B O 1
ATOM 3583 N N . ALA B 1 134 ? 2.793 17.453 6.215 1 86.5 134 ALA B N 1
ATOM 3584 C CA . ALA B 1 134 ? 1.975 18.672 6.09 1 86.5 134 ALA B CA 1
ATOM 3585 C C . ALA B 1 134 ? 1.221 18.953 7.383 1 86.5 134 ALA B C 1
ATOM 3587 O O . ALA B 1 134 ? 0.521 19.969 7.492 1 86.5 134 ALA B O 1
ATOM 3588 N N . LEU B 1 135 ? 1.385 18.094 8.359 1 86.5 135 LEU B N 1
ATOM 3589 C CA . LEU B 1 135 ? 0.549 18.141 9.555 1 86.5 135 LEU B CA 1
ATOM 3590 C C . LEU B 1 135 ? 0.792 19.438 10.328 1 86.5 135 LEU B C 1
ATOM 3592 O O . LEU B 1 135 ? -0.157 20.109 10.734 1 86.5 135 LEU B O 1
ATOM 3596 N N . ALA B 1 136 ? 2.049 19.766 10.484 1 78.06 136 ALA B N 1
ATOM 3597 C CA . ALA B 1 136 ? 2.377 20.953 11.258 1 78.06 136 ALA B CA 1
ATOM 3598 C C . ALA B 1 136 ? 1.789 22.203 10.617 1 78.06 136 ALA B C 1
ATOM 3600 O O . ALA B 1 136 ? 1.162 23.031 11.297 1 78.06 136 ALA B O 1
ATOM 3601 N N . ALA B 1 137 ? 1.961 22.344 9.297 1 81.75 137 ALA B N 1
ATOM 3602 C CA . ALA B 1 137 ? 1.416 23.5 8.57 1 81.75 137 ALA B CA 1
ATOM 3603 C C . ALA B 1 137 ? -0.109 23.5 8.633 1 81.75 137 ALA B C 1
ATOM 3605 O O . ALA B 1 137 ? -0.722 24.562 8.773 1 81.75 137 ALA B O 1
ATOM 3606 N N . PHE B 1 138 ? -0.679 22.375 8.547 1 91.19 138 PHE B N 1
ATOM 3607 C CA . PHE B 1 138 ? -2.127 22.219 8.586 1 91.19 138 PHE B CA 1
ATOM 3608 C C . PHE B 1 138 ? -2.686 22.672 9.93 1 91.19 138 PHE B C 1
ATOM 3610 O O . PHE B 1 138 ? -3.699 23.375 9.984 1 91.19 138 PHE B O 1
ATOM 3617 N N . GLN B 1 139 ? -1.973 22.328 11.016 1 84 139 GLN B N 1
ATOM 3618 C CA . GLN B 1 139 ? -2.379 22.688 12.367 1 84 139 GLN B CA 1
ATOM 3619 C C . GLN B 1 139 ? -2.291 24.203 12.578 1 84 139 GLN B C 1
ATOM 3621 O O . GLN B 1 139 ? -3.1 24.781 13.312 1 84 139 GLN B O 1
ATOM 3626 N N . GLU B 1 140 ? -1.397 24.812 11.93 1 80.25 140 GLU B N 1
ATOM 3627 C CA . GLU B 1 140 ? -1.203 26.25 12.062 1 80.25 140 GLU B CA 1
ATOM 3628 C C . GLU B 1 140 ? -2.197 27.016 11.203 1 80.25 140 GLU B C 1
ATOM 3630 O O . GLU B 1 140 ? -2.668 28.094 11.594 1 80.25 140 GLU B O 1
ATOM 3635 N N . ASP B 1 141 ? -2.463 26.484 10.062 1 88.38 141 ASP B N 1
ATOM 3636 C CA . ASP B 1 141 ? -3.312 27.172 9.102 1 88.38 141 ASP B CA 1
ATOM 3637 C C . ASP B 1 141 ? -4.785 27.062 9.484 1 88.38 141 ASP B C 1
ATOM 3639 O O . ASP B 1 141 ? -5.586 27.938 9.164 1 88.38 141 ASP B O 1
ATOM 3643 N N . PHE B 1 142 ? -5.109 25.953 10.148 1 93.69 142 PHE B N 1
ATOM 3644 C CA . PHE B 1 142 ? -6.512 25.688 10.445 1 93.69 142 PHE B CA 1
ATOM 3645 C C . PHE B 1 142 ? -6.695 25.359 11.93 1 93.69 142 PHE B C 1
ATOM 3647 O O . PHE B 1 142 ? -6.859 24.203 12.305 1 93.69 142 PHE B O 1
ATOM 3654 N N . LEU B 1 143 ? -6.875 26.375 12.727 1 89 143 LEU B N 1
ATOM 3655 C CA . LEU B 1 143 ? -6.938 26.266 14.18 1 89 143 LEU B CA 1
ATOM 3656 C C . LEU B 1 143 ? -8.273 25.672 14.617 1 89 143 LEU B C 1
ATOM 3658 O O . LEU B 1 143 ? -8.391 25.156 15.734 1 89 143 LEU B O 1
ATOM 3662 N N . ASP B 1 144 ? -9.203 25.781 13.758 1 94.38 144 ASP B N 1
ATOM 3663 C CA . ASP B 1 144 ? -10.531 25.297 14.102 1 94.38 144 ASP B CA 1
ATOM 3664 C C . ASP B 1 144 ? -10.703 23.828 13.734 1 94.38 144 ASP B C 1
ATOM 3666 O O . ASP B 1 144 ? -11.773 23.25 13.922 1 94.38 144 ASP B O 1
ATOM 3670 N N . VAL B 1 145 ? -9.688 23.188 13.195 1 95.75 145 VAL B N 1
ATOM 3671 C CA . VAL B 1 145 ? -9.672 21.75 12.906 1 95.75 145 VAL B CA 1
ATOM 3672 C C . VAL B 1 145 ? -8.875 21.016 13.984 1 95.75 145 VAL B C 1
ATOM 3674 O O . VAL B 1 145 ? -7.797 21.469 14.383 1 95.75 145 VAL B O 1
ATOM 3677 N N . ASN B 1 146 ? -9.422 19.984 14.562 1 95.69 146 ASN B N 1
ATOM 3678 C CA . ASN B 1 146 ? -8.656 19.109 15.445 1 95.69 146 ASN B CA 1
ATOM 3679 C C . ASN B 1 146 ? -7.785 18.141 14.656 1 95.69 146 ASN B C 1
ATOM 3681 O O . ASN B 1 146 ? -8.148 16.969 14.492 1 95.69 146 ASN B O 1
ATOM 3685 N N . ALA B 1 147 ? -6.641 18.625 14.219 1 92.25 147 ALA B N 1
ATOM 3686 C CA . ALA B 1 147 ? -5.73 17.859 13.367 1 92.25 147 ALA B CA 1
ATOM 3687 C C . ALA B 1 147 ? -4.863 16.922 14.203 1 92.25 147 ALA B C 1
ATOM 3689 O O . ALA B 1 147 ? -4.16 17.359 15.109 1 92.25 147 ALA B O 1
ATOM 3690 N N . VAL B 1 148 ? -4.926 15.617 13.875 1 89.75 148 VAL B N 1
ATOM 3691 C CA . VAL B 1 148 ? -4.234 14.625 14.688 1 89.75 148 VAL B CA 1
ATOM 3692 C C . VAL B 1 148 ? -3.266 13.828 13.828 1 89.75 148 VAL B C 1
ATOM 3694 O O . VAL B 1 148 ? -3.385 13.812 12.602 1 89.75 148 VAL B O 1
ATOM 3697 N N . ASP B 1 149 ? -2.262 13.148 14.445 1 87.06 149 ASP B N 1
ATOM 3698 C CA . ASP B 1 149 ? -1.254 12.336 13.773 1 87.06 149 ASP B CA 1
ATOM 3699 C C . ASP B 1 149 ? -1.702 10.883 13.664 1 87.06 149 ASP B C 1
ATOM 3701 O O . ASP B 1 149 ? -0.993 9.969 14.102 1 87.06 149 ASP B O 1
ATOM 3705 N N . ASP B 1 150 ? -2.877 10.664 13.102 1 88.94 150 ASP B N 1
ATOM 3706 C CA . ASP B 1 150 ? -3.422 9.328 12.867 1 88.94 150 ASP B CA 1
ATOM 3707 C C . ASP B 1 150 ? -3.273 8.93 11.398 1 88.94 150 ASP B C 1
ATOM 3709 O O . ASP B 1 150 ? -3.199 9.789 10.516 1 88.94 150 ASP B O 1
ATOM 3713 N N . LEU B 1 151 ? -3.209 7.633 11.172 1 91.62 151 LEU B N 1
ATOM 3714 C CA . LEU B 1 151 ? -3.199 7.133 9.797 1 91.62 151 LEU B CA 1
ATOM 3715 C C . LEU B 1 151 ? -4.43 7.609 9.039 1 91.62 151 LEU B C 1
ATOM 3717 O O . LEU B 1 151 ? -4.328 8.047 7.891 1 91.62 151 LEU B O 1
ATOM 3721 N N . PHE B 1 152 ? -5.555 7.469 9.711 1 94.94 152 PHE B N 1
ATOM 3722 C CA . PHE B 1 152 ? -6.82 7.953 9.172 1 94.94 152 PHE B CA 1
ATOM 3723 C C . PHE B 1 152 ? -7.805 8.266 10.297 1 94.94 152 PHE B C 1
ATOM 3725 O O . PHE B 1 152 ? -7.613 7.832 11.43 1 94.94 152 PHE B O 1
ATOM 3732 N N . VAL B 1 153 ? -8.797 9.102 10.023 1 95.06 153 VAL B N 1
ATOM 3733 C CA . VAL B 1 153 ? -9.828 9.539 10.969 1 95.06 153 VAL B CA 1
ATOM 3734 C C . VAL B 1 153 ? -11.203 9.406 10.328 1 95.06 153 VAL B C 1
ATOM 3736 O O . VAL B 1 153 ? -11.391 9.789 9.164 1 95.06 153 VAL B O 1
ATOM 3739 N N . LEU B 1 154 ? -12.078 8.734 11.008 1 93.75 154 LEU B N 1
ATOM 3740 C CA . LEU B 1 154 ? -13.5 8.758 10.68 1 93.75 154 LEU B CA 1
ATOM 3741 C C . LEU B 1 154 ? -14.273 9.609 11.68 1 93.75 154 LEU B C 1
ATOM 3743 O O . LEU B 1 154 ? -14.344 9.273 12.867 1 93.75 154 LEU B O 1
ATOM 3747 N N . ASP B 1 155 ? -14.727 10.742 11.234 1 94.75 155 ASP B N 1
ATOM 3748 C CA . ASP B 1 155 ? -15.492 11.641 12.094 1 94.75 155 ASP B CA 1
ATOM 3749 C C . ASP B 1 155 ? -16.844 11.969 11.461 1 94.75 155 ASP B C 1
ATOM 3751 O O . ASP B 1 155 ? -16.938 12.859 10.609 1 94.75 155 ASP B O 1
ATOM 3755 N N . ARG B 1 156 ? -17.906 11.211 11.906 1 91.31 156 ARG B N 1
ATOM 3756 C CA . ARG B 1 156 ? -19.266 11.414 11.398 1 91.31 156 ARG B CA 1
ATOM 3757 C C . ARG B 1 156 ? -19.312 11.219 9.883 1 91.31 156 ARG B C 1
ATOM 3759 O O . ARG B 1 156 ? -18.953 10.148 9.383 1 91.31 156 ARG B O 1
ATOM 3766 N N . ASP B 1 157 ? -19.594 12.234 9.133 1 93.5 157 ASP B N 1
ATOM 3767 C CA . ASP B 1 157 ? -19.781 12.109 7.688 1 93.5 157 ASP B CA 1
ATOM 3768 C C . ASP B 1 157 ? -18.516 12.484 6.934 1 93.5 157 ASP B C 1
ATOM 3770 O O . ASP B 1 157 ? -18.562 12.766 5.734 1 93.5 157 ASP B O 1
ATOM 3774 N N . CYS B 1 158 ? -17.359 12.453 7.684 1 96.81 158 CYS B N 1
ATOM 3775 C CA . CYS B 1 158 ? -16.109 12.836 7.062 1 96.81 158 CYS B CA 1
ATOM 3776 C C . CYS B 1 158 ? -15.008 11.828 7.375 1 96.81 158 CYS B C 1
ATOM 3778 O O . CYS B 1 158 ? -14.914 11.336 8.5 1 96.81 158 CYS B O 1
ATOM 3780 N N . MET B 1 159 ? -14.289 11.484 6.371 1 97.75 159 MET B N 1
ATOM 3781 C CA . MET B 1 159 ? -13.148 10.594 6.566 1 97.75 159 MET B CA 1
ATOM 3782 C C . MET B 1 159 ? -11.883 11.18 5.949 1 97.75 159 MET B C 1
ATOM 3784 O O . MET B 1 159 ? -11.914 11.688 4.824 1 97.75 159 MET B O 1
ATOM 3788 N N . THR B 1 160 ? -10.805 11.219 6.703 1 98.06 160 THR B N 1
ATOM 3789 C CA . THR B 1 160 ? -9.523 11.727 6.223 1 98.06 160 THR B CA 1
ATOM 3790 C C . THR B 1 160 ? -8.406 10.719 6.5 1 98.06 160 THR B C 1
ATOM 3792 O O . THR B 1 160 ? -8.453 10 7.496 1 98.06 160 THR B O 1
ATOM 3795 N N . CYS B 1 161 ? -7.48 10.641 5.586 1 96.75 161 CYS B N 1
ATOM 3796 C CA . CYS B 1 161 ? -6.316 9.789 5.824 1 96.75 161 CYS B CA 1
ATOM 3797 C C . CYS B 1 161 ? -5.031 10.484 5.391 1 96.75 161 CYS B C 1
ATOM 3799 O O . CYS B 1 161 ? -5.07 11.43 4.598 1 96.75 161 CYS B O 1
ATOM 3801 N N . SER B 1 162 ? -3.971 10.016 5.883 1 94.69 162 SER B N 1
ATOM 3802 C CA . SER B 1 162 ? -2.664 10.641 5.707 1 94.69 162 SER B CA 1
ATOM 3803 C C . SER B 1 162 ? -2.076 10.312 4.336 1 94.69 162 SER B C 1
ATOM 3805 O O . SER B 1 162 ? -1.076 10.906 3.93 1 94.69 162 SER B O 1
ATOM 3807 N N . GLY B 1 163 ? -2.686 9.406 3.568 1 94.5 163 GLY B N 1
ATOM 3808 C CA . GLY B 1 163 ? -2.184 9.016 2.262 1 94.5 163 GLY B CA 1
ATOM 3809 C C . GLY B 1 163 ? -1.403 7.719 2.283 1 94.5 163 GLY B C 1
ATOM 3810 O O . GLY B 1 163 ? -1.486 6.953 3.248 1 94.5 163 GLY B O 1
ATOM 3811 N N . GLY B 1 164 ? -0.688 7.449 1.164 1 93.56 164 GLY B N 1
ATOM 3812 C CA . GLY B 1 164 ? 0.042 6.191 1.09 1 93.56 164 GLY B CA 1
ATOM 3813 C C . GLY B 1 164 ? -0.838 4.977 1.316 1 93.56 164 GLY B C 1
ATOM 3814 O O . GLY B 1 164 ? -1.938 4.887 0.765 1 93.56 164 GLY B O 1
ATOM 3815 N N . THR B 1 165 ? -0.352 4.094 2.178 1 94.06 165 THR B N 1
ATOM 3816 C CA . THR B 1 165 ? -1.09 2.859 2.424 1 94.06 165 THR B CA 1
ATOM 3817 C C . THR B 1 165 ? -2.193 3.086 3.455 1 94.06 165 THR B C 1
ATOM 3819 O O . THR B 1 165 ? -3.062 2.232 3.639 1 94.06 165 THR B O 1
ATOM 3822 N N . ALA B 1 166 ? -2.184 4.258 4.094 1 94 166 ALA B N 1
ATOM 3823 C CA . ALA B 1 166 ? -3.232 4.566 5.062 1 94 166 ALA B CA 1
ATOM 3824 C C . ALA B 1 166 ? -4.598 4.641 4.387 1 94 166 ALA B C 1
ATOM 3826 O O . ALA B 1 166 ? -5.621 4.355 5.012 1 94 166 ALA B O 1
ATOM 3827 N N . ALA B 1 167 ? -4.582 5.039 3.102 1 97.25 167 ALA B N 1
ATOM 3828 C CA . ALA B 1 167 ? -5.84 5.082 2.361 1 97.25 167 ALA B CA 1
ATOM 3829 C C . ALA B 1 167 ? -6.449 3.688 2.242 1 97.25 167 ALA B C 1
ATOM 3831 O O . ALA B 1 167 ? -7.672 3.537 2.246 1 97.25 167 ALA B O 1
ATOM 3832 N N . LEU B 1 168 ? -5.594 2.723 2.107 1 95.94 168 LEU B N 1
ATOM 3833 C CA . LEU B 1 168 ? -6.062 1.342 2.066 1 95.94 168 LEU B CA 1
ATOM 3834 C C . LEU B 1 168 ? -6.754 0.963 3.369 1 95.94 168 LEU B C 1
ATOM 3836 O O . LEU B 1 168 ? -7.863 0.425 3.354 1 95.94 168 LEU B O 1
ATOM 3840 N N . ASP B 1 169 ? -6.191 1.317 4.473 1 93.62 169 ASP B N 1
ATOM 3841 C CA . ASP B 1 169 ? -6.758 1.028 5.789 1 93.62 169 ASP B CA 1
ATOM 3842 C C . ASP B 1 169 ? -8.086 1.75 5.984 1 93.62 169 ASP B C 1
ATOM 3844 O O . ASP B 1 169 ? -9.047 1.17 6.5 1 93.62 169 ASP B O 1
ATOM 3848 N N . MET B 1 170 ? -8.078 2.967 5.59 1 95.81 170 MET B N 1
ATOM 3849 C CA . MET B 1 170 ? -9.297 3.762 5.715 1 95.81 170 MET B CA 1
ATOM 3850 C C . MET B 1 170 ? -10.445 3.123 4.938 1 95.81 170 MET B C 1
ATOM 3852 O O . MET B 1 170 ? -11.555 2.982 5.461 1 95.81 170 MET B O 1
ATOM 3856 N N . MET B 1 171 ? -10.18 2.68 3.74 1 97.56 171 MET B N 1
ATOM 3857 C CA . MET B 1 171 ? -11.227 2.113 2.895 1 97.56 171 MET B CA 1
ATOM 3858 C C . MET B 1 171 ? -11.641 0.734 3.395 1 97.56 171 MET B C 1
ATOM 3860 O O . MET B 1 171 ? -12.812 0.364 3.299 1 97.56 171 MET B O 1
ATOM 3864 N N . LEU B 1 172 ? -10.68 -0.023 3.895 1 94.56 172 LEU B N 1
ATOM 3865 C CA . LEU B 1 172 ? -11.031 -1.318 4.469 1 94.56 172 LEU B CA 1
ATOM 3866 C C . LEU B 1 172 ? -11.938 -1.147 5.684 1 94.56 172 LEU B C 1
ATOM 3868 O O . LEU B 1 172 ? -12.867 -1.928 5.883 1 94.56 172 LEU B O 1
ATOM 3872 N N . GLN B 1 173 ? -11.656 -0.137 6.492 1 92.5 173 GLN B N 1
ATOM 3873 C CA . GLN B 1 173 ? -12.539 0.174 7.613 1 92.5 173 GLN B CA 1
ATOM 3874 C C . GLN B 1 173 ? -13.93 0.573 7.125 1 92.5 173 GLN B C 1
ATOM 3876 O O . GLN B 1 173 ? -14.938 0.145 7.691 1 92.5 173 GLN B O 1
ATOM 3881 N N . HIS B 1 174 ? -13.977 1.361 6.086 1 95.12 174 HIS B N 1
ATOM 3882 C CA . HIS B 1 174 ? -15.242 1.768 5.492 1 95.12 174 HIS B CA 1
ATOM 3883 C C . HIS B 1 174 ? -16.047 0.56 5.012 1 95.12 174 HIS B C 1
ATOM 3885 O O . HIS B 1 174 ? -17.234 0.44 5.301 1 95.12 174 HIS B O 1
ATOM 3891 N N . ILE B 1 175 ? -15.445 -0.352 4.32 1 95.31 175 ILE B N 1
ATOM 3892 C CA . ILE B 1 175 ? -16.062 -1.563 3.795 1 95.31 175 ILE B CA 1
ATOM 3893 C C . ILE B 1 175 ? -16.547 -2.438 4.949 1 95.31 175 ILE B C 1
ATOM 3895 O O . ILE B 1 175 ? -17.672 -2.943 4.926 1 95.31 175 ILE B O 1
ATOM 3899 N N . GLY B 1 176 ? -15.695 -2.572 5.965 1 90.44 176 GLY B N 1
ATOM 3900 C CA . GLY B 1 176 ? -16.062 -3.381 7.113 1 90.44 176 GLY B CA 1
ATOM 3901 C C . GLY B 1 176 ? -17.281 -2.844 7.859 1 90.44 176 GLY B C 1
ATOM 3902 O O . GLY B 1 176 ? -18.156 -3.609 8.25 1 90.44 176 GLY B O 1
ATOM 3903 N N . LEU B 1 177 ? -17.344 -1.553 8.078 1 89.06 177 LEU B N 1
ATOM 3904 C CA . LEU B 1 177 ? -18.438 -0.91 8.812 1 89.06 177 LEU B CA 1
ATOM 3905 C C . LEU B 1 177 ? -19.734 -0.987 8.031 1 89.06 177 LEU B C 1
ATOM 3907 O O . LEU B 1 177 ? -20.797 -1.199 8.609 1 89.06 177 LEU B O 1
ATOM 3911 N N . ARG B 1 178 ? -19.656 -0.942 6.727 1 90.44 178 ARG B N 1
ATOM 3912 C CA . ARG B 1 178 ? -20.875 -0.798 5.93 1 90.44 178 ARG B CA 1
ATOM 3913 C C . ARG B 1 178 ? -21.344 -2.146 5.387 1 90.44 178 ARG B C 1
ATOM 3915 O O . ARG B 1 178 ? -22.531 -2.385 5.242 1 90.44 178 ARG B O 1
ATOM 3922 N N . TYR B 1 179 ? -20.312 -3.012 5.191 1 90.75 179 TYR B N 1
ATOM 3923 C CA . TYR B 1 179 ? -20.688 -4.215 4.457 1 90.75 179 TYR B CA 1
ATOM 3924 C C . TYR B 1 179 ? -20.203 -5.469 5.176 1 90.75 179 TYR B C 1
ATOM 3926 O O . TYR B 1 179 ? -20.391 -6.582 4.684 1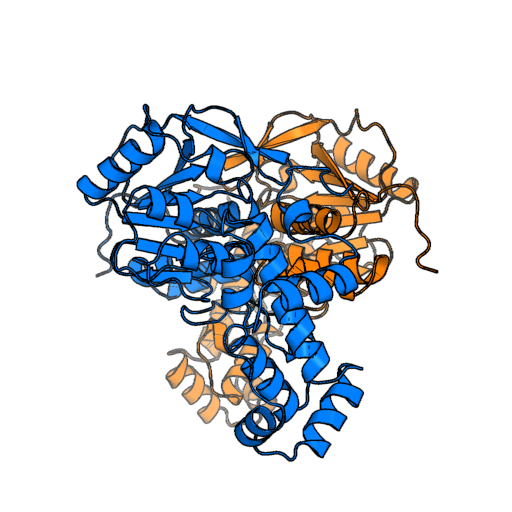 90.75 179 TYR B O 1
ATOM 3934 N N . GLY B 1 180 ? -19.594 -5.25 6.242 1 87.69 180 GLY B N 1
ATOM 3935 C CA . GLY B 1 180 ? -19.219 -6.375 7.086 1 87.69 180 GLY B CA 1
ATOM 3936 C C . GLY B 1 180 ? -17.734 -6.613 7.137 1 87.69 180 GLY B C 1
ATOM 3937 O O . GLY B 1 180 ? -17.031 -6.465 6.129 1 87.69 180 GLY B O 1
ATOM 3938 N N . GLU B 1 181 ? -17.281 -7.09 8.266 1 82.75 181 GLU B N 1
ATOM 3939 C CA . GLU B 1 181 ? -15.859 -7.324 8.516 1 82.75 181 GLU B CA 1
ATOM 3940 C C . GLU B 1 181 ? -15.328 -8.453 7.641 1 82.75 181 GLU B C 1
ATOM 3942 O O . GLU B 1 181 ? -14.164 -8.438 7.238 1 82.75 181 GLU B O 1
ATOM 3947 N N . SER B 1 182 ? -16.141 -9.391 7.352 1 82.06 182 SER B N 1
ATOM 3948 C CA . SER B 1 182 ? -15.711 -10.516 6.523 1 82.06 182 SER B CA 1
ATOM 3949 C C . SER B 1 182 ? -15.305 -10.055 5.129 1 82.06 182 SER B C 1
ATOM 3951 O O . SER B 1 182 ? -14.281 -10.492 4.598 1 82.06 182 SER B O 1
ATOM 3953 N N . LEU B 1 183 ? -16.094 -9.109 4.551 1 88.44 183 LEU B N 1
ATOM 3954 C CA . LEU B 1 183 ? -15.766 -8.57 3.238 1 88.44 183 LEU B CA 1
ATOM 3955 C C . LEU B 1 183 ? -14.453 -7.797 3.287 1 88.44 183 LEU B C 1
ATOM 3957 O O . LEU B 1 183 ? -13.602 -7.953 2.41 1 88.44 183 LEU B O 1
ATOM 3961 N N . ALA B 1 184 ? -14.281 -7 4.352 1 90.69 184 ALA B N 1
ATOM 3962 C CA . ALA B 1 184 ? -13.055 -6.23 4.504 1 90.69 184 ALA B CA 1
ATOM 3963 C C . ALA B 1 184 ? -11.836 -7.152 4.578 1 90.69 184 ALA B C 1
ATOM 3965 O O . ALA B 1 184 ? -10.789 -6.859 3.992 1 90.69 184 ALA B O 1
ATOM 3966 N N . LYS B 1 185 ? -11.969 -8.219 5.223 1 82.56 185 LYS B N 1
ATOM 3967 C CA . LYS B 1 185 ? -10.875 -9.18 5.359 1 82.56 185 LYS B CA 1
ATOM 3968 C C . LYS B 1 185 ? -10.555 -9.836 4.02 1 82.56 185 LYS B C 1
ATOM 3970 O O . LYS B 1 185 ? -9.383 -9.938 3.639 1 82.56 185 LYS B O 1
ATOM 3975 N N . ASP B 1 186 ? -11.57 -10.25 3.336 1 84.62 186 ASP B N 1
ATOM 3976 C CA . ASP B 1 186 ? -11.383 -10.836 2.014 1 84.62 186 ASP B CA 1
ATOM 3977 C C . ASP B 1 186 ? -10.648 -9.875 1.083 1 84.62 186 ASP B C 1
ATOM 3979 O O . ASP B 1 186 ? -9.711 -10.266 0.387 1 84.62 186 ASP B O 1
ATOM 3983 N N . VAL B 1 187 ? -11.102 -8.633 1.131 1 93.12 187 VAL B N 1
ATOM 3984 C CA . VAL B 1 187 ? -10.5 -7.605 0.29 1 93.12 187 VAL B CA 1
ATOM 3985 C C . VAL B 1 187 ? -9.047 -7.391 0.7 1 93.12 187 VAL B C 1
ATOM 3987 O O . VAL B 1 187 ? -8.156 -7.32 -0.153 1 93.12 187 VAL B O 1
ATOM 3990 N N . SER B 1 188 ? -8.75 -7.277 2.006 1 90.44 188 SER B N 1
ATOM 3991 C CA . SER B 1 188 ? -7.41 -6.992 2.508 1 90.44 188 SER B CA 1
ATOM 3992 C C . SER B 1 188 ? -6.422 -8.07 2.082 1 90.44 188 SER B C 1
ATOM 3994 O O . SER B 1 188 ? -5.262 -7.777 1.781 1 90.44 188 SER B O 1
ATOM 3996 N N . GLU B 1 189 ? -6.781 -9.289 1.982 1 84.62 189 GLU B N 1
ATOM 3997 C CA . GLU B 1 189 ? -5.922 -10.414 1.629 1 84.62 189 GLU B CA 1
ATOM 3998 C C . GLU B 1 189 ? -5.43 -10.305 0.188 1 84.62 189 GLU B C 1
ATOM 4000 O O . GLU B 1 189 ? -4.395 -10.867 -0.166 1 84.62 189 GLU B O 1
ATOM 4005 N N . GLN B 1 190 ? -6.152 -9.539 -0.558 1 90.12 190 GLN B N 1
ATOM 4006 C CA . GLN B 1 190 ? -5.797 -9.398 -1.966 1 90.12 190 GLN B CA 1
ATOM 4007 C C . GLN B 1 190 ? -4.637 -8.422 -2.146 1 90.12 190 GLN B C 1
ATOM 4009 O O . GLN B 1 190 ? -4.008 -8.383 -3.205 1 90.12 190 GLN B O 1
ATOM 4014 N N . PHE B 1 191 ? -4.34 -7.617 -1.098 1 91.5 191 PHE B N 1
ATOM 4015 C CA . PHE B 1 191 ? -3.32 -6.582 -1.205 1 91.5 191 PHE B CA 1
ATOM 4016 C C . PHE B 1 191 ? -2.107 -6.926 -0.348 1 91.5 191 PHE B C 1
ATOM 4018 O O . PHE B 1 191 ? -1.161 -6.141 -0.257 1 91.5 191 PHE B O 1
ATOM 4025 N N . LEU B 1 192 ? -2.156 -8.07 0.235 1 85.12 192 LEU B N 1
ATOM 4026 C CA . LEU B 1 192 ? -1.025 -8.633 0.968 1 85.12 192 LEU B CA 1
ATOM 4027 C C . LEU B 1 192 ? -0.547 -7.668 2.051 1 85.12 192 LEU B C 1
ATOM 4029 O O . LEU B 1 192 ? 0.65 -7.395 2.16 1 85.12 192 LEU B O 1
ATOM 4033 N N . VAL B 1 193 ? -1.477 -7.074 2.768 1 78.75 193 VAL B N 1
ATOM 4034 C CA . VAL B 1 193 ? -1.105 -6.242 3.908 1 78.75 193 VAL B CA 1
ATOM 4035 C C . VAL B 1 193 ? -0.791 -7.125 5.113 1 78.75 193 VAL B C 1
ATOM 4037 O O . VAL B 1 193 ? -1.291 -8.25 5.211 1 78.75 193 VAL B O 1
ATOM 4040 N N . ASP B 1 194 ? 0.078 -6.676 5.906 1 70.19 194 ASP B N 1
ATOM 4041 C CA . ASP B 1 194 ? 0.407 -7.418 7.121 1 70.19 194 ASP B CA 1
ATOM 4042 C C . ASP B 1 194 ? -0.806 -7.531 8.039 1 70.19 194 ASP B C 1
ATOM 4044 O O . ASP B 1 194 ? -1.02 -8.57 8.672 1 70.19 194 ASP B O 1
ATOM 4048 N N . ARG B 1 195 ? -1.585 -6.523 8.164 1 71.56 195 ARG B N 1
ATOM 4049 C CA . ARG B 1 195 ? -2.822 -6.414 8.93 1 71.56 195 ARG B CA 1
ATOM 4050 C C . ARG B 1 195 ? -3.637 -5.203 8.492 1 71.56 195 ARG B C 1
ATOM 4052 O O . ARG B 1 195 ? -3.119 -4.316 7.812 1 71.56 195 ARG B O 1
ATOM 4059 N N . ILE B 1 196 ? -4.871 -5.262 8.828 1 70.88 196 ILE B N 1
ATOM 4060 C CA . ILE B 1 196 ? -5.672 -4.051 8.688 1 70.88 196 ILE B CA 1
ATOM 4061 C C . ILE B 1 196 ? -5.43 -3.127 9.875 1 70.88 196 ILE B C 1
ATOM 4063 O O . ILE B 1 196 ? -5.734 -3.48 11.016 1 70.88 196 ILE B O 1
ATOM 4067 N N . ARG B 1 197 ? -4.957 -1.953 9.602 1 78.06 197 ARG B N 1
ATOM 4068 C CA . ARG B 1 197 ? -4.609 -1.026 10.672 1 78.06 197 ARG B CA 1
ATOM 4069 C C . ARG B 1 197 ? -5.809 -0.175 11.078 1 78.06 197 ARG B C 1
ATOM 4071 O O . ARG B 1 197 ? -6.777 -0.063 10.32 1 78.06 197 ARG B O 1
ATOM 4078 N N . GLU B 1 198 ? -5.773 0.331 12.281 1 70.38 198 GLU B N 1
ATOM 4079 C CA . GLU B 1 198 ? -6.926 0.978 12.891 1 70.38 198 GLU B CA 1
ATOM 4080 C C . GLU B 1 198 ? -6.699 2.479 13.047 1 70.38 198 GLU B C 1
ATOM 4082 O O . GLU B 1 198 ? -5.559 2.941 13.07 1 70.38 198 GLU B O 1
ATOM 4087 N N . PRO B 1 199 ? -7.797 3.217 13.117 1 63.22 199 PRO B N 1
ATOM 4088 C CA . PRO B 1 199 ? -7.633 4.621 13.5 1 63.22 199 PRO B CA 1
ATOM 4089 C C . PRO B 1 199 ? -6.891 4.785 14.828 1 63.22 199 PRO B C 1
ATOM 4091 O O . PRO B 1 199 ? -6.918 3.885 15.664 1 63.22 199 PRO B O 1
ATOM 4094 N N . GLY B 1 200 ? -6.309 5.887 15.039 1 70.75 200 GLY B N 1
ATOM 4095 C CA . GLY B 1 200 ? -5.59 6.137 16.281 1 70.75 200 GLY B CA 1
ATOM 4096 C C . GLY B 1 200 ? -4.133 5.715 16.219 1 70.75 200 GLY B C 1
ATOM 4097 O O . GLY B 1 200 ? -3.324 6.133 17.047 1 70.75 200 GLY B O 1
ATOM 4098 N N . GLN B 1 201 ? -3.873 4.934 15.203 1 70.31 201 GLN B N 1
ATOM 4099 C CA . GLN B 1 201 ? -2.471 4.566 15.023 1 70.31 201 GLN B CA 1
ATOM 4100 C C . GLN B 1 201 ? -1.688 5.695 14.359 1 70.31 201 GLN B C 1
ATOM 4102 O O . GLN B 1 201 ? -2.188 6.352 13.445 1 70.31 201 GLN B O 1
ATOM 4107 N N . GLY B 1 202 ? -0.46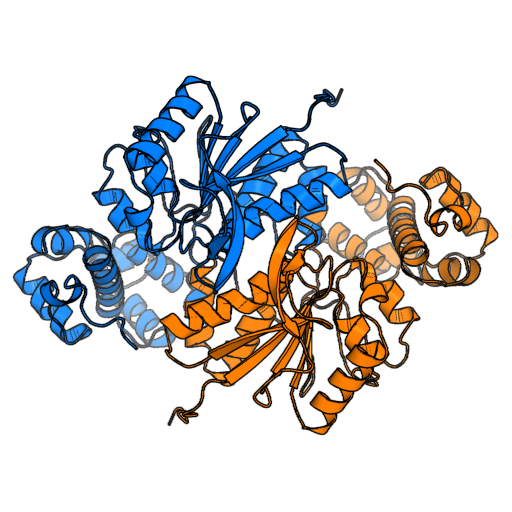1 5.871 14.812 1 73.31 202 GLY B N 1
ATOM 4108 C CA . GLY B 1 202 ? 0.399 6.918 14.281 1 73.31 202 GLY B CA 1
ATOM 4109 C C . GLY B 1 202 ? 0.848 6.66 12.859 1 73.31 202 GLY B C 1
ATOM 4110 O O . GLY B 1 202 ? 0.865 5.516 12.406 1 73.31 202 GLY B O 1
ATOM 4111 N N . GLN B 1 203 ? 1.2 7.66 12.188 1 77.06 203 GLN B N 1
ATOM 4112 C CA . GLN B 1 203 ? 1.545 7.594 10.773 1 77.06 203 GLN B CA 1
ATOM 4113 C C . GLN B 1 203 ? 2.92 6.969 10.57 1 77.06 203 GLN B C 1
ATOM 4115 O O . GLN B 1 203 ? 3.088 6.086 9.727 1 77.06 203 GLN B O 1
ATOM 4120 N N . ARG B 1 204 ? 3.834 7.52 11.312 1 66.25 204 ARG B N 1
ATOM 4121 C CA . ARG B 1 204 ? 5.215 7.117 11.062 1 66.25 204 ARG B CA 1
ATOM 4122 C C . ARG B 1 204 ? 5.562 5.844 11.828 1 66.25 204 ARG B C 1
ATOM 4124 O O . ARG B 1 204 ? 4.918 5.52 12.828 1 66.25 204 ARG B O 1
ATOM 4131 N N . MET B 1 205 ? 6.52 5.09 11.266 1 65.62 205 MET B N 1
ATOM 4132 C CA . MET B 1 205 ? 6.996 3.865 11.906 1 65.62 205 MET B CA 1
ATOM 4133 C C . MET B 1 205 ? 7.488 4.145 13.32 1 65.62 205 MET B C 1
ATOM 4135 O O . MET B 1 205 ? 7.895 5.266 13.633 1 65.62 205 MET B O 1
ATOM 4139 N N . ASP B 1 206 ? 7.332 3.16 14.133 1 62.72 206 ASP B N 1
ATOM 4140 C CA . ASP B 1 206 ? 7.836 3.33 15.492 1 62.72 206 ASP B CA 1
ATOM 4141 C C . ASP B 1 206 ? 9.359 3.453 15.5 1 62.72 206 ASP B C 1
ATOM 4143 O O . ASP B 1 206 ? 10.008 3.258 14.469 1 62.72 206 ASP B O 1
ATOM 4147 N N . ALA B 1 207 ? 9.828 3.943 16.578 1 63.66 207 ALA B N 1
ATOM 4148 C CA . ALA B 1 207 ? 11.25 4.246 16.719 1 63.66 207 ALA B CA 1
ATOM 4149 C C . ALA B 1 207 ? 12.102 3.018 16.406 1 63.66 207 ALA B C 1
ATOM 4151 O O . ALA B 1 207 ? 13.188 3.141 15.844 1 63.66 207 ALA B O 1
ATOM 4152 N N . THR B 1 208 ? 11.578 1.838 16.812 1 57.59 208 THR B N 1
ATOM 4153 C CA . THR B 1 208 ? 12.312 0.609 16.547 1 57.59 208 THR B CA 1
ATOM 4154 C C . THR B 1 208 ? 12.508 0.419 15.047 1 57.59 208 THR B C 1
ATOM 4156 O O . THR B 1 208 ? 13.625 0.178 14.586 1 57.59 208 THR B O 1
ATOM 4159 N N . ALA B 1 209 ? 11.555 0.584 14.367 1 61.66 209 ALA B N 1
ATOM 4160 C CA . ALA B 1 209 ? 11.602 0.38 12.922 1 61.66 209 ALA B CA 1
ATOM 4161 C C . ALA B 1 209 ? 12.375 1.503 12.234 1 61.66 209 ALA B C 1
ATOM 4163 O O . ALA B 1 209 ? 13.086 1.268 11.258 1 61.66 209 ALA B O 1
ATOM 4164 N N . ARG B 1 210 ? 12.289 2.699 12.727 1 65.19 210 ARG B N 1
ATOM 4165 C CA . ARG B 1 210 ? 12.859 3.873 12.078 1 65.19 210 ARG B CA 1
ATOM 4166 C C . ARG B 1 210 ? 14.352 3.988 12.367 1 65.19 210 ARG B C 1
ATOM 4168 O O . ARG B 1 210 ? 15.133 4.336 11.484 1 65.19 210 ARG B O 1
ATOM 4175 N N . PHE B 1 211 ? 14.664 3.588 13.688 1 66.38 211 PHE B N 1
ATOM 4176 C CA . PHE B 1 211 ? 16.031 3.893 14.102 1 66.38 211 PHE B CA 1
ATOM 4177 C C . PHE B 1 211 ? 16.75 2.627 14.547 1 66.38 211 PHE B C 1
ATOM 4179 O O . PHE B 1 211 ? 17.922 2.678 14.922 1 66.38 211 PHE B O 1
ATOM 4186 N N . GLY B 1 212 ? 16.047 1.471 14.406 1 61.75 212 GLY B N 1
ATOM 4187 C CA . GLY B 1 212 ? 16.656 0.234 14.867 1 61.75 212 GLY B CA 1
ATOM 4188 C C . GLY B 1 212 ? 16.859 0.192 16.375 1 61.75 212 GLY B C 1
ATOM 4189 O O . GLY B 1 212 ? 17.875 -0.339 16.844 1 61.75 212 GLY B O 1
ATOM 4190 N N . ILE B 1 213 ? 16 0.922 17.031 1 66.94 213 ILE B N 1
ATOM 4191 C CA . ILE B 1 213 ? 16.125 1.029 18.484 1 66.94 213 ILE B CA 1
ATOM 4192 C C . ILE B 1 213 ? 15.398 -0.134 19.141 1 66.94 213 ILE B C 1
ATOM 4194 O O . ILE B 1 213 ? 14.18 -0.271 19.016 1 66.94 213 ILE B O 1
ATOM 4198 N N . HIS B 1 214 ? 16.141 -0.983 19.859 1 68.06 214 HIS B N 1
ATOM 4199 C CA . HIS B 1 214 ? 15.547 -2.139 20.531 1 68.06 214 HIS B CA 1
ATOM 4200 C C . HIS B 1 214 ? 15.461 -1.923 22.031 1 68.06 214 HIS B C 1
ATOM 4202 O O . HIS B 1 214 ? 14.703 -2.613 22.719 1 68.06 214 HIS B O 1
ATOM 4208 N N . SER B 1 215 ? 16.141 -0.925 22.531 1 75.69 215 SER B N 1
ATOM 4209 C CA . SER B 1 215 ? 16.109 -0.599 23.953 1 75.69 215 SER B CA 1
ATOM 4210 C C . SER B 1 215 ? 14.805 0.096 24.328 1 75.69 215 SER B C 1
ATOM 4212 O O . SER B 1 215 ? 14.508 1.18 23.828 1 75.69 215 SER B O 1
ATOM 4214 N N . PRO B 1 216 ? 14.094 -0.47 25.203 1 82.12 216 PRO B N 1
ATOM 4215 C CA . PRO B 1 216 ? 12.805 0.113 25.562 1 82.12 216 PRO B CA 1
ATOM 4216 C C . PRO B 1 216 ? 12.93 1.531 26.109 1 82.12 216 PRO B C 1
ATOM 4218 O O . PRO B 1 216 ? 12.18 2.426 25.719 1 82.12 216 PRO B O 1
ATOM 4221 N N . PRO B 1 217 ? 13.906 1.675 26.922 1 85.88 217 PRO B N 1
ATOM 4222 C CA . PRO B 1 217 ? 14.016 3.047 27.422 1 85.88 217 PRO B CA 1
ATOM 4223 C C . PRO B 1 217 ? 14.352 4.051 26.328 1 85.88 217 PRO B C 1
ATOM 4225 O O . PRO B 1 217 ? 13.859 5.184 26.344 1 85.88 217 PRO B O 1
ATOM 4228 N N . LEU B 1 218 ? 15.156 3.689 25.375 1 87.94 218 LEU B N 1
ATOM 4229 C CA . LEU B 1 218 ? 15.5 4.586 24.266 1 87.94 218 LEU B CA 1
ATOM 4230 C C . LEU B 1 218 ? 14.289 4.848 23.391 1 87.94 218 LEU B C 1
ATOM 4232 O O . LEU B 1 218 ? 14.078 5.977 22.938 1 87.94 218 LEU B O 1
ATOM 4236 N N . ARG B 1 219 ? 13.547 3.801 23.156 1 83.06 219 ARG B N 1
ATOM 4237 C CA . ARG B 1 219 ? 12.32 3.959 22.375 1 83.06 219 ARG B CA 1
ATOM 4238 C C . ARG B 1 219 ? 11.375 4.949 23.047 1 83.06 219 ARG B C 1
ATOM 4240 O O . ARG B 1 219 ? 10.797 5.809 22.375 1 83.06 219 ARG B O 1
ATOM 4247 N N . LYS B 1 220 ? 11.188 4.797 24.266 1 84.75 220 LYS B N 1
ATOM 4248 C CA . LYS B 1 220 ? 10.336 5.699 25.031 1 84.75 220 LYS B CA 1
ATOM 4249 C C . LYS B 1 220 ? 10.859 7.133 24.969 1 84.75 220 LYS B C 1
ATOM 4251 O O . LYS B 1 220 ? 10.078 8.078 24.859 1 84.75 220 LYS B O 1
ATOM 4256 N N . ALA B 1 221 ? 12.109 7.254 25.078 1 90.31 221 ALA B N 1
ATOM 4257 C CA . ALA B 1 221 ? 12.727 8.578 25.031 1 90.31 221 ALA B CA 1
ATOM 4258 C C . ALA B 1 221 ? 12.484 9.258 23.688 1 90.31 221 ALA B C 1
ATOM 4260 O O . ALA B 1 221 ? 12.094 10.422 23.641 1 90.31 221 ALA B O 1
ATOM 4261 N N . VAL B 1 222 ? 12.703 8.484 22.672 1 87.56 222 VAL B N 1
ATOM 4262 C CA . VAL B 1 222 ? 12.523 9.016 21.312 1 87.56 222 VAL B CA 1
ATOM 4263 C C . VAL B 1 222 ? 11.062 9.422 21.109 1 87.56 222 VAL B C 1
ATOM 4265 O O . VAL B 1 222 ? 10.781 10.492 20.562 1 87.56 222 VAL B O 1
ATOM 4268 N N . GLN B 1 223 ? 10.211 8.602 21.547 1 81.31 223 GLN B N 1
ATOM 4269 C CA . GLN B 1 223 ? 8.789 8.906 21.453 1 81.31 223 GLN B CA 1
ATOM 4270 C C . GLN B 1 223 ? 8.438 10.172 22.219 1 81.31 223 GLN B C 1
ATOM 4272 O O . GLN B 1 223 ? 7.656 11 21.75 1 81.31 223 GLN B O 1
ATOM 4277 N N . CYS B 1 224 ? 8.984 10.281 23.375 1 84.88 224 CYS B N 1
ATOM 4278 C CA . CYS B 1 224 ? 8.758 11.453 24.219 1 84.88 224 CYS B CA 1
ATOM 4279 C C . CYS B 1 224 ? 9.258 12.719 23.531 1 84.88 224 CYS B C 1
ATOM 4281 O O . CYS B 1 224 ? 8.57 13.742 23.531 1 84.88 224 CYS B O 1
ATOM 4283 N N . ILE B 1 225 ? 10.391 12.641 22.984 1 88.94 225 ILE B N 1
ATOM 4284 C CA . ILE B 1 225 ? 10.961 13.789 22.281 1 88.94 225 ILE B CA 1
ATOM 4285 C C . ILE B 1 225 ? 10.047 14.211 21.141 1 88.94 225 ILE B C 1
ATOM 4287 O O . ILE B 1 225 ? 9.734 15.391 20.984 1 88.94 225 ILE B O 1
ATOM 4291 N N . GLU B 1 226 ? 9.625 13.203 20.391 1 83.5 226 GLU B N 1
ATOM 4292 C CA . GLU B 1 226 ? 8.812 13.461 19.203 1 83.5 226 GLU B CA 1
ATOM 4293 C C . GLU B 1 226 ? 7.484 14.117 19.578 1 83.5 226 GLU B C 1
ATOM 4295 O O . GLU B 1 226 ? 6.945 14.922 18.812 1 83.5 226 GLU B O 1
ATOM 4300 N N . ARG B 1 227 ? 7.02 13.859 20.781 1 78.25 227 ARG B N 1
ATOM 4301 C CA . ARG B 1 227 ? 5.73 14.375 21.234 1 78.25 227 ARG B CA 1
ATOM 4302 C C . ARG B 1 227 ? 5.871 15.781 21.812 1 78.25 227 ARG B C 1
ATOM 4304 O O . ARG B 1 227 ? 4.871 16.484 22 1 78.25 227 ARG B O 1
ATOM 4311 N N . HIS B 1 228 ? 7.129 16.281 21.984 1 85.25 228 HIS B N 1
ATOM 4312 C CA . HIS B 1 228 ? 7.336 17.531 22.688 1 85.25 228 HIS B CA 1
ATOM 4313 C C . HIS B 1 228 ? 8.258 18.469 21.906 1 85.25 228 HIS B C 1
ATOM 4315 O O . HIS B 1 228 ? 9.109 19.141 22.484 1 85.25 228 HIS B O 1
ATOM 4321 N N . LEU B 1 229 ? 8.078 18.484 20.656 1 85.94 229 LEU B N 1
ATOM 4322 C CA . LEU B 1 229 ? 8.992 19.266 19.828 1 85.94 229 LEU B CA 1
ATOM 4323 C C . LEU B 1 229 ? 8.758 20.766 20.031 1 85.94 229 LEU B C 1
ATOM 4325 O O . LEU B 1 229 ? 9.688 21.562 19.875 1 85.94 229 LEU B O 1
ATOM 4329 N N . ASP B 1 230 ? 7.566 21.156 20.375 1 85.31 230 ASP B N 1
ATOM 4330 C CA . ASP B 1 230 ? 7.246 22.562 20.562 1 85.31 230 ASP B CA 1
ATOM 4331 C C . ASP B 1 230 ? 7.555 23 22 1 85.31 230 ASP B C 1
ATOM 4333 O O . ASP B 1 230 ? 7.605 24.203 22.281 1 85.31 230 ASP B O 1
ATOM 4337 N N . ALA B 1 231 ? 7.746 22.078 22.906 1 87.69 231 ALA B N 1
ATOM 4338 C CA . ALA B 1 231 ? 8.133 22.297 24.297 1 87.69 231 ALA B CA 1
ATOM 4339 C C . ALA B 1 231 ? 9.18 21.281 24.75 1 87.69 231 ALA B C 1
ATOM 4341 O O . ALA B 1 231 ? 8.875 20.375 25.516 1 87.69 231 ALA B O 1
ATOM 4342 N N . PRO B 1 232 ? 10.344 21.531 24.281 1 89.06 232 PRO B N 1
ATOM 4343 C CA . PRO B 1 232 ? 11.367 20.516 24.484 1 89.06 232 PRO B CA 1
ATOM 4344 C C . PRO B 1 232 ? 11.664 20.266 25.969 1 89.06 232 PRO B C 1
ATOM 4346 O O . PRO B 1 232 ? 11.688 21.203 26.766 1 89.06 232 PRO B O 1
ATOM 4349 N N . LEU B 1 233 ? 11.875 19.016 26.25 1 88.25 233 LEU B N 1
ATOM 4350 C CA . LEU B 1 233 ? 12.211 18.594 27.609 1 88.25 233 LEU B CA 1
ATOM 4351 C C . LEU B 1 233 ? 13.711 18.672 27.844 1 88.25 233 LEU B C 1
ATOM 4353 O O . LEU B 1 233 ? 14.5 18.469 26.922 1 88.25 233 LEU B O 1
ATOM 4357 N N . THR B 1 234 ? 14 19.047 29.094 1 91.94 234 THR B N 1
ATOM 4358 C CA . THR B 1 234 ? 15.406 18.938 29.469 1 91.94 234 THR B CA 1
ATOM 4359 C C . THR B 1 234 ? 15.812 17.469 29.562 1 91.94 234 THR B C 1
ATOM 4361 O O . THR B 1 234 ? 14.961 16.578 29.609 1 91.94 234 THR B O 1
ATOM 4364 N N . GLN B 1 235 ? 17.109 17.281 29.484 1 92.38 235 GLN B N 1
ATOM 4365 C CA . GLN B 1 235 ? 17.594 15.922 29.609 1 92.38 235 GLN B CA 1
ATOM 4366 C C . GLN B 1 235 ? 17.125 15.289 30.922 1 92.38 235 GLN B C 1
ATOM 4368 O O . GLN B 1 235 ? 16.812 14.094 30.953 1 92.38 235 GLN B O 1
ATOM 4373 N N . GLN B 1 236 ? 17.062 16.125 31.922 1 91.75 236 GLN B N 1
ATOM 4374 C CA . GLN B 1 236 ? 16.609 15.648 33.219 1 91.75 236 GLN B CA 1
ATOM 4375 C C . GLN B 1 236 ? 15.141 15.234 33.156 1 91.75 236 GLN B C 1
ATOM 4377 O O . GLN B 1 236 ? 14.773 14.156 33.625 1 91.75 236 GLN B O 1
ATOM 4382 N N . GLN B 1 237 ? 14.336 16.062 32.625 1 92.88 237 GLN B N 1
ATOM 4383 C CA . GLN B 1 237 ? 12.914 15.773 32.5 1 92.88 237 GLN B CA 1
ATOM 4384 C C . GLN B 1 237 ? 12.695 14.516 31.641 1 92.88 237 GLN B C 1
ATOM 4386 O O . GLN B 1 237 ? 11.859 13.68 31.984 1 92.88 237 GLN B O 1
ATOM 4391 N N . LEU B 1 238 ? 13.43 14.438 30.547 1 93.69 238 LEU B N 1
ATOM 4392 C CA . LEU B 1 238 ? 13.328 13.289 29.656 1 93.69 238 LEU B CA 1
ATOM 4393 C C . LEU B 1 238 ? 13.719 12.008 30.375 1 93.69 238 LEU B C 1
ATOM 4395 O O . LEU B 1 238 ? 13.031 10.992 30.266 1 93.69 238 LEU B O 1
ATOM 4399 N N . ALA B 1 239 ? 14.805 12.031 31.078 1 93.75 239 ALA B N 1
ATOM 4400 C CA . ALA B 1 239 ? 15.273 10.867 31.844 1 93.75 239 ALA B CA 1
ATOM 4401 C C . ALA B 1 239 ? 14.242 10.438 32.875 1 93.75 239 ALA B C 1
ATOM 4403 O O . ALA B 1 239 ? 13.992 9.25 33.062 1 93.75 239 ALA B O 1
ATOM 4404 N N . GLU B 1 240 ? 13.641 11.391 33.562 1 92.06 240 GLU B N 1
ATOM 4405 C CA . GLU B 1 240 ? 12.617 11.117 34.562 1 92.06 240 GLU B CA 1
ATOM 4406 C C . GLU B 1 240 ? 11.398 10.445 33.938 1 92.06 240 GLU B C 1
ATOM 4408 O O . GLU B 1 240 ? 10.836 9.516 34.5 1 92.06 240 GLU B O 1
ATOM 4413 N N . HIS B 1 241 ? 11.07 10.969 32.812 1 89.38 241 HIS B N 1
ATOM 4414 C CA . HIS B 1 241 ? 9.914 10.422 32.125 1 89.38 241 HIS B CA 1
ATOM 4415 C C . HIS B 1 241 ? 10.141 8.961 31.734 1 89.38 241 HIS B C 1
ATOM 4417 O O . HIS B 1 241 ? 9.203 8.164 31.734 1 89.38 241 HIS B O 1
ATOM 4423 N N . VAL B 1 242 ? 11.375 8.633 31.375 1 89.75 242 VAL B N 1
ATOM 4424 C CA . VAL B 1 242 ? 11.711 7.297 30.891 1 89.75 242 VAL B CA 1
ATOM 4425 C C . VAL B 1 242 ? 12.102 6.402 32.062 1 89.75 242 VAL B C 1
ATOM 4427 O O . VAL B 1 242 ? 12.078 5.172 31.953 1 89.75 242 VAL B O 1
ATOM 4430 N N . GLY B 1 243 ? 12.406 6.93 33.219 1 90.88 243 GLY B N 1
ATOM 4431 C CA . GLY B 1 243 ? 12.734 6.188 34.438 1 90.88 243 GLY B CA 1
ATOM 4432 C C . GLY B 1 243 ? 14.18 5.746 34.5 1 90.88 243 GLY B C 1
ATOM 4433 O O . GLY B 1 243 ? 14.484 4.648 34.969 1 90.88 243 GLY B O 1
ATOM 4434 N N . ILE B 1 244 ? 15.047 6.488 33.906 1 92.94 244 ILE B N 1
ATOM 4435 C CA . ILE B 1 244 ? 16.469 6.168 33.938 1 92.94 244 ILE B CA 1
ATOM 4436 C C . ILE B 1 244 ? 17.266 7.414 34.312 1 92.94 244 ILE B C 1
ATOM 4438 O O . ILE B 1 244 ? 16.703 8.492 34.5 1 92.94 244 ILE B O 1
ATOM 4442 N N . SER B 1 245 ? 18.547 7.297 34.531 1 94.06 245 SER B N 1
ATOM 4443 C CA . SER B 1 245 ? 19.422 8.43 34.844 1 94.06 245 SER B CA 1
ATOM 4444 C C . SER B 1 245 ? 19.797 9.195 33.562 1 94.06 245 SER B C 1
ATOM 4446 O O . SER B 1 245 ? 19.719 8.648 32.469 1 94.06 245 SER B O 1
ATOM 4448 N N . VAL B 1 246 ? 20.156 10.398 33.75 1 94.06 246 VAL B N 1
ATOM 4449 C CA . VAL B 1 246 ? 20.594 11.219 32.625 1 94.06 246 VAL B CA 1
ATOM 4450 C C . VAL B 1 246 ? 21.812 10.586 31.953 1 94.06 246 VAL B C 1
ATOM 4452 O O . VAL B 1 246 ? 21.938 10.602 30.734 1 94.06 246 VAL B O 1
ATOM 4455 N N . ARG B 1 247 ? 22.672 10.086 32.781 1 93.69 247 ARG B N 1
ATOM 4456 C CA . ARG B 1 247 ? 23.875 9.43 32.25 1 93.69 247 ARG B CA 1
ATOM 4457 C C . ARG B 1 247 ? 23.5 8.234 31.391 1 93.69 247 ARG B C 1
ATOM 4459 O O . ARG B 1 247 ? 24.078 8.023 30.312 1 93.69 247 ARG B O 1
ATOM 4466 N N . HIS B 1 248 ? 22.656 7.418 31.875 1 94.75 248 HIS B N 1
ATOM 4467 C CA . HIS B 1 248 ? 22.188 6.262 31.109 1 94.75 248 HIS B CA 1
ATOM 4468 C C . HIS B 1 248 ? 21.516 6.691 29.812 1 94.75 248 HIS B C 1
ATOM 4470 O O . HIS B 1 248 ? 21.703 6.059 28.781 1 94.75 248 HIS B O 1
ATOM 4476 N N . LEU B 1 249 ? 20.688 7.699 29.875 1 94.62 249 LEU B N 1
ATOM 4477 C CA . LEU B 1 249 ? 20.031 8.242 28.703 1 94.62 249 LEU B CA 1
ATOM 4478 C C . LEU B 1 249 ? 21.047 8.648 27.641 1 94.62 249 LEU B C 1
ATOM 4480 O O . LEU B 1 249 ? 20.922 8.281 26.469 1 94.62 249 LEU B O 1
ATOM 4484 N N . GLN B 1 250 ? 22.047 9.375 28.078 1 93.88 250 GLN B N 1
ATOM 4485 C CA . GLN B 1 250 ? 23.078 9.836 27.172 1 93.88 250 GLN B CA 1
ATOM 4486 C C . GLN B 1 250 ? 23.844 8.664 26.562 1 93.88 250 GLN B C 1
ATOM 4488 O O . GLN B 1 250 ? 24.172 8.68 25.375 1 93.88 250 GLN B O 1
ATOM 4493 N N . ARG B 1 251 ? 24.109 7.719 27.328 1 92.5 251 ARG B N 1
ATOM 4494 C CA . ARG B 1 251 ? 24.812 6.531 26.859 1 92.5 251 ARG B CA 1
ATOM 4495 C C . ARG B 1 251 ? 24 5.805 25.781 1 92.5 251 ARG B C 1
ATOM 4497 O O . ARG B 1 251 ? 24.547 5.387 24.766 1 92.5 251 ARG B O 1
ATOM 4504 N N . LEU B 1 252 ? 22.719 5.664 26.047 1 91 252 LEU B N 1
ATOM 4505 C CA . LEU B 1 252 ? 21.844 4.98 25.094 1 91 252 LEU B CA 1
ATOM 4506 C C . LEU B 1 252 ? 21.828 5.695 23.75 1 91 252 LEU B C 1
ATOM 4508 O O . LEU B 1 252 ? 21.922 5.055 22.703 1 91 252 LEU B O 1
ATOM 4512 N N . PHE B 1 253 ? 21.688 6.984 23.766 1 92.88 253 PHE B N 1
ATOM 4513 C CA . PHE B 1 253 ? 21.656 7.762 22.531 1 92.88 253 PHE B CA 1
ATOM 4514 C C . PHE B 1 253 ? 23 7.66 21.797 1 92.88 253 PHE B C 1
ATOM 4516 O O . PHE B 1 253 ? 23.031 7.508 20.578 1 92.88 253 PHE B O 1
ATOM 4523 N N . GLN B 1 254 ? 24.031 7.691 22.594 1 90.12 254 GLN B N 1
ATOM 4524 C CA . GLN B 1 254 ? 25.359 7.586 21.984 1 90.12 254 GLN B CA 1
ATOM 4525 C C . GLN B 1 254 ? 25.578 6.195 21.406 1 90.12 254 GLN B C 1
ATOM 4527 O O . GLN B 1 254 ? 26.062 6.062 20.266 1 90.12 254 GLN B O 1
ATOM 4532 N N . GLU B 1 255 ? 25.266 5.238 22.094 1 87.69 255 GLU B N 1
ATOM 4533 C CA . GLU B 1 255 ? 25.516 3.854 21.719 1 87.69 255 GLU B CA 1
ATOM 4534 C C . GLU B 1 255 ? 24.672 3.447 20.516 1 87.69 255 GLU B C 1
ATOM 4536 O O . GLU B 1 255 ? 25.156 2.766 19.609 1 87.69 255 GLU B O 1
ATOM 4541 N N . HIS B 1 256 ? 23.453 3.9 20.484 1 84.44 256 HIS B N 1
ATOM 4542 C CA . HIS B 1 256 ? 22.516 3.348 19.516 1 84.44 256 HIS B CA 1
ATOM 4543 C C . HIS B 1 256 ? 22.266 4.328 18.359 1 84.44 256 HIS B C 1
ATOM 4545 O O . HIS B 1 256 ? 21.922 3.918 17.25 1 84.44 256 HIS B O 1
ATOM 4551 N N . LEU B 1 257 ? 22.406 5.656 18.609 1 87 257 LEU B N 1
ATOM 4552 C CA . LEU B 1 257 ? 22.062 6.648 17.594 1 87 257 LEU B CA 1
ATOM 4553 C C . LEU B 1 257 ? 23.266 7.523 17.25 1 87 257 LEU B C 1
ATOM 4555 O O . LEU B 1 257 ? 23.172 8.367 16.359 1 87 257 LEU B O 1
ATOM 4559 N N . GLN B 1 258 ? 24.359 7.34 17.984 1 87.25 258 GLN B N 1
ATOM 4560 C CA . GLN B 1 258 ? 25.594 8.078 17.75 1 87.25 258 GLN B CA 1
ATOM 4561 C C . GLN B 1 258 ? 25.359 9.586 17.828 1 87.25 258 GLN B C 1
ATOM 4563 O O . GLN B 1 258 ? 25.844 10.336 16.984 1 87.25 258 GLN B O 1
ATOM 4568 N N . THR B 1 259 ? 24.562 9.945 18.703 1 90.38 259 THR B N 1
ATOM 4569 C CA . THR B 1 259 ? 24.219 11.344 18.969 1 90.38 259 THR B CA 1
ATOM 4570 C C . THR B 1 259 ? 23.844 11.539 20.438 1 90.38 259 THR B C 1
ATOM 4572 O O . THR B 1 259 ? 24.016 10.641 21.25 1 90.38 259 THR B O 1
ATOM 4575 N N . THR B 1 260 ? 23.531 12.727 20.828 1 91.5 260 THR B N 1
ATOM 4576 C CA . THR B 1 260 ? 23.047 13.031 22.172 1 91.5 260 THR B CA 1
ATOM 4577 C C . THR B 1 260 ? 21.562 13.352 22.141 1 91.5 260 THR B C 1
ATOM 4579 O O . THR B 1 260 ? 21.016 13.719 21.109 1 91.5 260 THR B O 1
ATOM 4582 N N . PRO B 1 261 ? 20.938 13.18 23.281 1 91.69 261 PRO B N 1
ATOM 4583 C CA . PRO B 1 261 ? 19.516 13.523 23.328 1 91.69 261 PRO B CA 1
ATOM 4584 C C . PRO B 1 261 ? 19.234 14.953 22.875 1 91.69 261 PRO B C 1
ATOM 4586 O O . PRO B 1 261 ? 18.266 15.203 22.141 1 91.69 261 PRO B O 1
ATOM 4589 N N . THR B 1 262 ? 20.109 15.828 23.203 1 90.62 262 THR B N 1
ATOM 4590 C CA . THR B 1 262 ? 19.922 17.234 22.875 1 90.62 262 THR B CA 1
ATOM 4591 C C . THR B 1 262 ? 20.047 17.469 21.375 1 90.62 262 THR B C 1
ATOM 4593 O O . THR B 1 262 ? 19.234 18.172 20.781 1 90.62 262 THR B O 1
ATOM 4596 N N . THR B 1 263 ? 21.094 16.844 20.828 1 90.88 263 THR B N 1
ATOM 4597 C CA . THR B 1 263 ? 21.312 17 19.391 1 90.88 263 THR B CA 1
ATOM 4598 C C . THR B 1 263 ? 20.188 16.328 18.609 1 90.88 263 THR B C 1
ATOM 4600 O O . THR B 1 263 ? 19.734 16.859 17.578 1 90.88 263 THR B O 1
ATOM 4603 N N . PHE B 1 264 ? 19.781 15.172 19.094 1 91.25 264 PHE B N 1
ATOM 4604 C CA . PHE B 1 264 ? 18.688 14.445 18.453 1 91.25 264 PHE B CA 1
ATOM 4605 C C . PHE B 1 264 ? 17.406 15.273 18.453 1 91.25 264 PHE B C 1
ATOM 4607 O O . PHE B 1 264 ? 16.766 15.43 17.406 1 91.25 264 PHE B O 1
ATOM 4614 N N . ASP B 1 265 ? 17.109 15.797 19.578 1 91.62 265 ASP B N 1
ATOM 4615 C CA . ASP B 1 265 ? 15.945 16.656 19.75 1 91.62 265 ASP B CA 1
ATOM 4616 C C . ASP B 1 265 ? 16.031 17.875 18.828 1 91.62 265 ASP B C 1
ATOM 4618 O O . ASP B 1 265 ? 15.055 18.203 18.141 1 91.62 265 ASP B O 1
ATOM 4622 N N . ARG B 1 266 ? 17.109 18.516 18.812 1 91 266 ARG B N 1
ATOM 4623 C CA . ARG B 1 266 ? 17.312 19.703 17.984 1 91 266 ARG B CA 1
ATOM 4624 C C . ARG B 1 266 ? 17.125 19.391 16.516 1 91 266 ARG B C 1
ATOM 4626 O O . ARG B 1 266 ? 16.516 20.156 15.781 1 91 266 ARG B O 1
ATOM 4633 N N . THR B 1 267 ? 17.656 18.281 16.109 1 89.75 267 THR B N 1
ATOM 4634 C CA . THR B 1 267 ? 17.547 17.875 14.711 1 89.75 267 THR B CA 1
ATOM 4635 C C . THR B 1 267 ? 16.094 17.688 14.312 1 89.75 267 THR B C 1
ATOM 4637 O O . THR B 1 267 ? 15.672 18.141 13.242 1 89.75 267 THR B O 1
ATOM 4640 N N . LEU B 1 268 ? 15.344 17.047 15.172 1 88.69 268 LEU B N 1
ATOM 4641 C CA . LEU B 1 268 ? 13.93 16.828 14.891 1 88.69 268 LEU B CA 1
ATOM 4642 C C . LEU B 1 268 ? 13.172 18.141 14.828 1 88.69 268 LEU B C 1
ATOM 4644 O O . LEU B 1 268 ? 12.289 18.328 13.992 1 88.69 268 LEU B O 1
ATOM 4648 N N . ARG B 1 269 ? 13.531 19.047 15.703 1 90.88 269 ARG B N 1
ATOM 4649 C CA . ARG B 1 269 ? 12.891 20.359 15.734 1 90.88 269 ARG B CA 1
ATOM 4650 C C . ARG B 1 269 ? 13.234 21.156 14.484 1 90.88 269 ARG B C 1
ATOM 4652 O O . ARG B 1 269 ? 12.383 21.859 13.938 1 90.88 269 ARG B O 1
ATOM 4659 N N . LEU B 1 270 ? 14.43 21.078 14.039 1 90.44 270 LEU B N 1
ATOM 4660 C CA . LEU B 1 270 ? 14.844 21.766 12.812 1 90.44 270 LEU B CA 1
ATOM 4661 C C . LEU B 1 270 ? 14.125 21.172 11.602 1 90.44 270 LEU B C 1
ATOM 4663 O O . LEU B 1 270 ? 13.742 21.906 10.688 1 90.44 270 LEU B O 1
ATOM 4667 N N . GLU B 1 271 ? 13.945 19.891 11.641 1 85.56 271 GLU B N 1
ATOM 4668 C CA . GLU B 1 271 ? 13.203 19.234 10.555 1 85.56 271 GLU B CA 1
ATOM 4669 C C . GLU B 1 271 ? 11.766 19.734 10.492 1 85.56 271 GLU B C 1
ATOM 4671 O O . GLU B 1 271 ? 11.234 19.984 9.406 1 85.56 271 GLU B O 1
ATOM 4676 N N . ARG B 1 272 ? 11.25 19.844 11.633 1 86.75 272 ARG B N 1
ATOM 4677 C CA . ARG B 1 272 ? 9.898 20.406 11.711 1 86.75 272 ARG B CA 1
ATOM 4678 C C . ARG B 1 272 ? 9.875 21.828 11.188 1 86.75 272 ARG B C 1
ATOM 4680 O O . ARG B 1 272 ? 8.969 22.219 10.438 1 86.75 272 ARG B O 1
ATOM 4687 N N . ALA B 1 273 ? 10.844 22.594 11.562 1 90.44 273 ALA B N 1
ATOM 4688 C CA . ALA B 1 273 ? 10.93 23.984 11.117 1 90.44 273 ALA B CA 1
ATOM 4689 C C . ALA B 1 273 ? 11.055 24.062 9.594 1 90.44 273 ALA B C 1
ATOM 4691 O O . ALA B 1 273 ? 10.398 24.891 8.953 1 90.44 273 ALA B O 1
ATOM 4692 N N . TRP B 1 274 ? 11.867 23.25 9.109 1 86.25 274 TRP B N 1
ATOM 4693 C CA . TRP B 1 274 ? 12.047 23.188 7.664 1 86.25 274 TRP B CA 1
ATOM 4694 C C . TRP B 1 274 ? 10.719 22.953 6.961 1 86.25 274 TRP B C 1
ATOM 4696 O O . TRP B 1 274 ? 10.391 23.625 5.988 1 86.25 274 TRP B O 1
ATOM 4706 N N . ARG B 1 275 ? 9.992 22.078 7.477 1 79.94 275 ARG B N 1
ATOM 4707 C CA . ARG B 1 275 ? 8.695 21.734 6.898 1 79.94 275 ARG B CA 1
ATOM 4708 C C . ARG B 1 275 ? 7.723 22.906 6.996 1 79.94 275 ARG B C 1
ATOM 4710 O O . ARG B 1 275 ? 7.035 23.234 6.027 1 79.94 275 ARG B O 1
ATOM 4717 N N . LEU B 1 276 ? 7.742 23.547 8.141 1 85.25 276 LEU B N 1
ATOM 4718 C CA . LEU B 1 276 ? 6.832 24.672 8.359 1 85.25 276 LEU B CA 1
ATOM 4719 C C . LEU B 1 276 ? 7.184 25.844 7.445 1 85.25 276 LEU B C 1
ATOM 4721 O O . LEU B 1 276 ? 6.297 26.484 6.883 1 85.25 276 LEU B O 1
ATOM 4725 N N . LEU B 1 277 ? 8.453 26.047 7.262 1 86.56 277 LEU B N 1
ATOM 4726 C CA . LEU B 1 277 ? 8.898 27.141 6.414 1 86.56 277 LEU B CA 1
ATOM 4727 C C . LEU B 1 277 ? 8.5 26.906 4.961 1 86.56 277 LEU B C 1
ATOM 4729 O O . LEU B 1 277 ? 8.109 27.844 4.262 1 86.56 277 LEU B O 1
ATOM 4733 N N . ARG B 1 278 ? 8.508 25.672 4.613 1 77.69 278 ARG B N 1
ATOM 4734 C CA . ARG B 1 278 ? 8.242 25.328 3.221 1 77.69 278 ARG B CA 1
ATOM 4735 C C . ARG B 1 278 ? 6.742 25.234 2.953 1 77.69 278 ARG B C 1
ATOM 4737 O O . ARG B 1 278 ? 6.293 25.469 1.83 1 77.69 278 ARG B O 1
ATOM 4744 N N . GLN B 1 279 ? 6.043 24.984 3.953 1 75.56 279 GLN B N 1
ATOM 4745 C CA . GLN B 1 279 ? 4.66 24.578 3.711 1 75.56 279 GLN B CA 1
ATOM 4746 C C . GLN B 1 279 ? 3.686 25.641 4.227 1 75.56 279 GLN B C 1
ATOM 4748 O O . GLN B 1 279 ? 2.482 25.547 3.975 1 75.56 279 GLN B O 1
ATOM 4753 N N . THR B 1 280 ? 4.246 26.656 5.066 1 77.06 280 THR B N 1
ATOM 4754 C CA . THR B 1 280 ? 3.371 27.688 5.629 1 77.06 280 THR B CA 1
ATOM 4755 C C . THR B 1 280 ? 3.943 29.078 5.379 1 77.06 280 THR B C 1
ATOM 4757 O O . THR B 1 280 ? 5.09 29.219 4.949 1 77.06 280 THR B O 1
ATOM 4760 N N . ASP B 1 281 ? 3.148 30.016 5.551 1 80.31 281 ASP B N 1
ATOM 4761 C CA . ASP B 1 281 ? 3.602 31.391 5.461 1 80.31 281 ASP B CA 1
ATOM 4762 C C . ASP B 1 281 ? 3.871 31.969 6.848 1 80.31 281 ASP B C 1
ATOM 4764 O O . ASP B 1 281 ? 3.844 33.188 7.035 1 80.31 281 ASP B O 1
ATOM 4768 N N . LEU B 1 282 ? 4.066 31.125 7.773 1 85.69 282 LEU B N 1
ATOM 4769 C CA . LEU B 1 282 ? 4.332 31.594 9.125 1 85.69 282 LEU B CA 1
ATOM 4770 C C . LEU B 1 282 ? 5.617 32.406 9.172 1 85.69 282 LEU B C 1
ATOM 4772 O O . LEU B 1 282 ? 6.613 32.062 8.539 1 85.69 282 LEU B O 1
ATOM 4776 N N . PRO B 1 283 ? 5.508 33.531 9.875 1 89.56 283 PRO B N 1
ATOM 4777 C CA . PRO B 1 283 ? 6.758 34.25 10.094 1 89.56 283 PRO B CA 1
ATOM 4778 C C . PRO B 1 283 ? 7.812 33.406 10.812 1 89.56 283 PRO B C 1
ATOM 4780 O O . PRO B 1 283 ? 7.465 32.531 11.586 1 89.56 283 PRO B O 1
ATOM 4783 N N . VAL B 1 284 ? 8.961 33.719 10.539 1 91.81 284 VAL B N 1
ATOM 4784 C CA . VAL B 1 284 ? 10.094 32.969 11.07 1 91.81 284 VAL B CA 1
ATOM 4785 C C . VAL B 1 284 ? 10 32.906 12.594 1 91.81 284 VAL B C 1
ATOM 4787 O O . VAL B 1 284 ? 10.312 31.875 13.195 1 91.81 284 VAL B O 1
ATOM 4790 N N . VAL B 1 285 ? 9.523 34 13.148 1 92.31 285 VAL B N 1
ATOM 4791 C CA . VAL B 1 285 ? 9.414 34.062 14.602 1 92.31 285 VAL B CA 1
ATOM 4792 C C . VAL B 1 285 ? 8.406 33.031 15.086 1 92.31 285 VAL B C 1
ATOM 4794 O O . VAL B 1 285 ? 8.625 32.375 16.109 1 92.31 285 VAL B O 1
ATOM 4797 N N . GLU B 1 286 ? 7.375 32.844 14.367 1 91.44 286 GLU B N 1
ATOM 4798 C CA . GLU B 1 286 ? 6.336 31.906 14.742 1 91.44 286 GLU B CA 1
ATOM 4799 C C . GLU B 1 286 ? 6.801 30.469 14.516 1 91.44 286 GLU B C 1
ATOM 4801 O O . GLU B 1 286 ? 6.449 29.562 15.289 1 91.44 286 GLU B O 1
ATOM 4806 N N . VAL B 1 287 ? 7.527 30.25 13.453 1 92.75 287 VAL B N 1
ATOM 4807 C CA . VAL B 1 287 ? 8.109 28.938 13.203 1 92.75 287 VAL B CA 1
ATOM 4808 C C . VAL B 1 287 ? 9.047 28.562 14.352 1 92.75 287 VAL B C 1
ATOM 4810 O O . VAL B 1 287 ? 9.023 27.422 14.828 1 92.75 287 VAL B O 1
ATOM 4813 N N . ALA B 1 288 ? 9.797 29.531 14.773 1 93.44 288 ALA B N 1
ATOM 4814 C CA . ALA B 1 288 ? 10.711 29.312 15.891 1 93.44 288 ALA B CA 1
ATOM 4815 C C . ALA B 1 288 ? 9.961 28.859 17.141 1 93.44 288 ALA B C 1
ATOM 4817 O O . ALA B 1 288 ? 10.352 27.891 17.797 1 93.44 288 ALA B O 1
ATOM 4818 N N . VAL B 1 289 ? 8.859 29.484 17.375 1 89.94 289 VAL B N 1
ATOM 4819 C CA . VAL B 1 289 ? 8.047 29.172 18.547 1 89.94 289 VAL B CA 1
ATOM 4820 C C . VAL B 1 289 ? 7.426 27.797 18.406 1 89.94 289 VAL B C 1
ATOM 4822 O O . VAL B 1 289 ? 7.453 26.984 19.344 1 89.94 289 VAL B O 1
ATOM 4825 N N . ALA B 1 290 ? 6.996 27.516 17.266 1 88.69 290 ALA B N 1
ATOM 4826 C CA . ALA B 1 290 ? 6.316 26.25 17 1 88.69 290 ALA B CA 1
ATOM 4827 C C . ALA B 1 290 ? 7.281 25.078 17.109 1 88.69 290 ALA B C 1
ATOM 4829 O O . ALA B 1 290 ? 6.859 23.938 17.281 1 88.69 290 ALA B O 1
ATOM 4830 N N . CYS B 1 291 ? 8.516 25.375 17.031 1 92.44 291 CYS B N 1
ATOM 4831 C CA . CYS B 1 291 ? 9.531 24.328 17.078 1 92.44 291 CYS B CA 1
ATOM 4832 C C . CYS B 1 291 ? 10.305 24.375 18.391 1 92.44 291 CYS B C 1
ATOM 4834 O O . CYS B 1 291 ? 11.32 23.688 18.547 1 92.44 291 CYS B O 1
ATOM 4836 N N . GLY B 1 292 ? 9.883 25.234 19.312 1 90.69 292 GLY B N 1
ATOM 4837 C CA . GLY B 1 292 ? 10.391 25.219 20.672 1 90.69 292 GLY B CA 1
ATOM 4838 C C . GLY B 1 292 ? 11.664 26.016 20.844 1 90.69 292 GLY B C 1
ATOM 4839 O O . GLY B 1 292 ? 12.438 25.766 21.781 1 90.69 292 GLY B O 1
ATOM 4840 N N . PHE B 1 293 ? 11.906 26.922 19.984 1 92.5 293 PHE B N 1
ATOM 4841 C CA . PHE B 1 293 ? 13.078 27.781 20.141 1 92.5 293 PHE B CA 1
ATOM 4842 C C . PHE B 1 293 ? 12.742 29.016 20.953 1 92.5 293 PHE B C 1
ATOM 4844 O O . PHE B 1 293 ? 11.641 29.562 20.844 1 92.5 293 PHE B O 1
ATOM 4851 N N . ALA B 1 294 ? 13.695 29.438 21.75 1 87.12 294 ALA B N 1
ATOM 4852 C CA . ALA B 1 294 ? 13.492 30.531 22.688 1 87.12 294 ALA B CA 1
ATOM 4853 C C . ALA B 1 294 ? 13.398 31.875 21.969 1 87.12 294 ALA B C 1
ATOM 4855 O O . ALA B 1 294 ? 12.719 32.781 22.438 1 87.12 294 ALA B O 1
ATOM 4856 N N . SER B 1 295 ? 14.172 31.969 20.828 1 90.69 295 SER B N 1
ATOM 4857 C CA . SER B 1 295 ? 14.156 33.219 20.062 1 90.69 295 SER B CA 1
ATOM 4858 C C . SER B 1 295 ? 14.352 32.969 18.578 1 90.69 295 SER B C 1
ATOM 4860 O O . SER B 1 295 ? 14.914 31.953 18.188 1 90.69 295 SER B O 1
ATOM 4862 N N . ALA B 1 296 ? 13.914 33.938 17.844 1 91.81 296 ALA B N 1
ATOM 4863 C CA . ALA B 1 296 ? 14.055 33.844 16.391 1 91.81 296 ALA B CA 1
ATOM 4864 C C . ALA B 1 296 ? 15.523 33.906 15.977 1 91.81 296 ALA B C 1
ATOM 4866 O O . ALA B 1 296 ? 15.93 33.25 15 1 91.81 296 ALA B O 1
ATOM 4867 N N . SER B 1 297 ? 16.234 34.656 16.719 1 92.69 297 SER B N 1
ATOM 4868 C CA . SER B 1 297 ? 17.656 34.812 16.422 1 92.69 297 SER B CA 1
ATOM 4869 C C . SER B 1 297 ? 18.406 33.5 16.656 1 92.69 297 SER B C 1
ATOM 4871 O O . SER B 1 297 ? 19.234 33.094 15.844 1 92.69 297 SER B O 1
ATOM 4873 N N . HIS B 1 298 ? 18.109 32.938 17.812 1 92.88 298 HIS B N 1
ATOM 4874 C CA . HIS B 1 298 ? 18.734 31.672 18.109 1 92.88 298 HIS B CA 1
ATOM 4875 C C . HIS B 1 298 ? 18.344 30.609 17.078 1 92.88 298 HIS B C 1
ATOM 4877 O O . HIS B 1 298 ? 19.188 29.844 16.609 1 92.88 298 HIS B O 1
ATOM 4883 N N . PHE B 1 299 ? 17.141 30.594 16.766 1 95.06 299 PHE B N 1
ATOM 4884 C CA . PHE B 1 299 ? 16.625 29.656 15.766 1 95.06 299 PHE B CA 1
ATOM 4885 C C . PHE B 1 299 ? 17.328 29.844 14.43 1 95.06 299 PHE B C 1
ATOM 4887 O O . PHE B 1 299 ? 17.828 28.875 13.844 1 95.06 299 PHE B O 1
ATOM 4894 N N . ALA B 1 300 ? 17.438 31.031 14 1 93.12 300 ALA B N 1
ATOM 4895 C CA . ALA B 1 300 ? 18.031 31.328 12.703 1 93.12 300 ALA B CA 1
ATOM 4896 C C . ALA B 1 300 ? 19.484 30.875 12.664 1 93.12 300 ALA B C 1
ATOM 4898 O O . ALA B 1 300 ? 19.953 30.344 11.648 1 93.12 300 ALA B O 1
ATOM 4899 N N . ARG B 1 301 ? 20.125 31.062 13.719 1 92.12 301 ARG B N 1
ATOM 4900 C CA . ARG B 1 301 ? 21.531 30.672 13.805 1 92.12 301 ARG B CA 1
ATOM 4901 C C . ARG B 1 301 ? 21.688 29.172 13.703 1 92.12 301 ARG B C 1
ATOM 4903 O O . ARG B 1 301 ? 22.484 28.672 12.898 1 92.12 301 ARG B O 1
ATOM 4910 N N . VAL B 1 302 ? 20.938 28.5 14.484 1 92.94 302 VAL B N 1
ATOM 4911 C CA . VAL B 1 302 ? 21.047 27.047 14.531 1 92.94 302 VAL B CA 1
ATOM 4912 C C . VAL B 1 302 ? 20.578 26.453 13.203 1 92.94 302 VAL B C 1
ATOM 4914 O O . VAL B 1 302 ? 21.156 25.469 12.719 1 92.94 302 VAL B O 1
ATOM 4917 N N . PHE B 1 303 ? 19.578 27 12.648 1 94.44 303 PHE B N 1
ATOM 4918 C CA . PHE B 1 303 ? 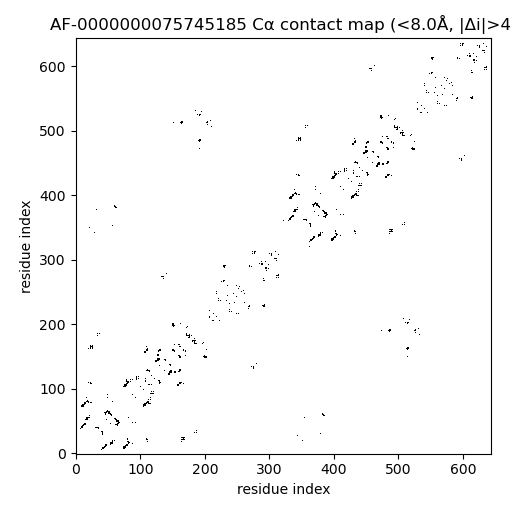19.047 26.562 11.367 1 94.44 303 PHE B CA 1
ATOM 4919 C C . PHE B 1 303 ? 20.094 26.688 10.266 1 94.44 303 PHE B C 1
ATOM 4921 O O . PHE B 1 303 ? 20.312 25.75 9.492 1 94.44 303 PHE B O 1
ATOM 4928 N N . ARG B 1 304 ? 20.766 27.766 10.281 1 91 304 ARG B N 1
ATOM 4929 C CA . ARG B 1 304 ? 21.797 28 9.289 1 91 304 ARG B CA 1
ATOM 4930 C C . ARG B 1 304 ? 22.969 27.031 9.469 1 91 304 ARG B C 1
ATOM 4932 O O . ARG B 1 304 ? 23.562 26.562 8.492 1 91 304 ARG B O 1
ATOM 4939 N N . GLU B 1 305 ? 23.281 26.859 10.617 1 90.19 305 GLU B N 1
ATOM 4940 C CA . GLU B 1 305 ? 24.375 25.922 10.914 1 90.19 305 GLU B CA 1
ATOM 4941 C C . GLU B 1 305 ? 24.047 24.516 10.406 1 90.19 305 GLU B C 1
ATOM 4943 O O . GLU B 1 305 ? 24.922 23.828 9.898 1 90.19 305 GLU B O 1
ATOM 4948 N N . HIS B 1 306 ? 22.781 24.156 10.539 1 88.38 306 HIS B N 1
ATOM 4949 C CA . HIS B 1 306 ? 22.359 22.812 10.195 1 88.38 306 HIS B CA 1
ATOM 4950 C C . HIS B 1 306 ? 22.156 22.656 8.695 1 88.38 306 HIS B C 1
ATOM 4952 O O . HIS B 1 306 ? 22.641 21.703 8.086 1 88.38 306 HIS B O 1
ATOM 4958 N N . TYR B 1 307 ? 21.484 23.609 8.023 1 87.12 307 TYR B N 1
ATOM 4959 C CA . TYR B 1 307 ? 21.062 23.469 6.637 1 87.12 307 TYR B CA 1
ATOM 4960 C C . TYR B 1 307 ? 21.938 24.328 5.719 1 87.12 307 TYR B C 1
ATOM 4962 O O . TYR B 1 307 ? 21.828 24.25 4.492 1 87.12 307 TYR B O 1
ATOM 4970 N N . LYS B 1 308 ? 22.766 25.156 6.312 1 85.19 308 LYS B N 1
ATOM 4971 C CA . LYS B 1 308 ? 23.656 26.047 5.57 1 85.19 308 LYS B CA 1
ATOM 4972 C C . LYS B 1 308 ? 22.875 27.047 4.723 1 85.19 308 LYS B C 1
ATOM 4974 O O . LYS B 1 308 ? 23.328 27.422 3.637 1 85.19 308 LYS B O 1
ATOM 4979 N N . ARG B 1 309 ? 21.625 27.312 5.152 1 86.81 309 ARG B N 1
ATOM 4980 C CA . ARG B 1 309 ? 20.75 28.328 4.566 1 86.81 309 ARG B CA 1
ATOM 4981 C C . ARG B 1 309 ? 19.891 29 5.641 1 86.81 309 ARG B C 1
ATOM 4983 O O . ARG B 1 309 ? 19.562 28.391 6.656 1 86.81 309 ARG B O 1
ATOM 4990 N N . SER B 1 310 ? 19.531 30.219 5.32 1 90.06 310 SER B N 1
ATOM 4991 C CA . SER B 1 310 ? 18.688 30.938 6.273 1 90.06 310 SER B CA 1
ATOM 4992 C C . SER B 1 310 ? 17.234 30.5 6.164 1 90.06 310 SER B C 1
ATOM 4994 O O . SER B 1 310 ? 16.797 30.047 5.105 1 90.06 310 SER B O 1
ATOM 4996 N N . PRO B 1 311 ? 16.516 30.562 7.262 1 89.31 311 PRO B N 1
ATOM 4997 C CA . PRO B 1 311 ? 15.086 30.234 7.211 1 89.31 311 PRO B CA 1
ATOM 4998 C C . PRO B 1 311 ? 14.336 31.016 6.129 1 89.31 311 PRO B C 1
ATOM 5000 O O . PRO B 1 311 ? 13.453 30.469 5.469 1 89.31 311 PRO B O 1
ATOM 5003 N N . LYS B 1 312 ? 14.656 32.219 5.93 1 84.88 312 LYS B N 1
ATOM 5004 C CA . LYS B 1 312 ? 13.992 33.062 4.93 1 84.88 312 LYS B CA 1
ATOM 5005 C C . LYS B 1 312 ? 14.242 32.531 3.521 1 84.88 312 LYS B C 1
ATOM 5007 O O . LYS B 1 312 ? 13.359 32.594 2.662 1 84.88 312 LYS B O 1
ATOM 5012 N N . ASN B 1 313 ? 15.352 31.938 3.314 1 79.12 313 ASN B N 1
ATOM 5013 C CA . ASN B 1 313 ? 15.75 31.469 1.993 1 79.12 313 ASN B CA 1
ATOM 5014 C C . ASN B 1 313 ? 15.062 30.156 1.64 1 79.12 313 ASN B C 1
ATOM 5016 O O . ASN B 1 313 ? 15.094 29.719 0.484 1 79.12 313 ASN B O 1
ATOM 5020 N N . VAL B 1 314 ? 14.57 29.578 2.66 1 78.12 314 VAL B N 1
ATOM 5021 C CA . VAL B 1 314 ? 13.906 28.297 2.41 1 78.12 314 VAL B CA 1
ATOM 5022 C C . VAL B 1 314 ? 12.578 28.547 1.696 1 78.12 314 VAL B C 1
ATOM 5024 O O . VAL B 1 314 ? 12.148 27.734 0.876 1 78.12 314 VAL B O 1
ATOM 5027 N N . ARG B 1 315 ? 11.781 29.609 2.131 1 68.19 315 ARG B N 1
ATOM 5028 C CA . ARG B 1 315 ? 10.492 29.922 1.525 1 68.19 315 ARG B CA 1
ATOM 5029 C C . ARG B 1 315 ? 10.656 30.344 0.072 1 68.19 315 ARG B C 1
ATOM 5031 O O . ARG B 1 315 ? 9.719 30.25 -0.722 1 68.19 315 ARG B O 1
ATOM 5038 N N . SER B 1 316 ? 11.656 31.047 -0.151 1 55 316 SER B N 1
ATOM 5039 C CA . SER B 1 316 ? 11.797 31.516 -1.527 1 55 316 SER B CA 1
ATOM 5040 C C . SER B 1 316 ? 11.789 30.344 -2.508 1 55 316 SER B C 1
ATOM 5042 O O . SER B 1 316 ? 12.398 29.297 -2.25 1 55 316 SER B O 1
ATOM 5044 N N . PRO B 1 317 ? 10.617 30.266 -3.227 1 45.75 317 PRO B N 1
ATOM 5045 C CA . PRO B 1 317 ? 10.492 29.281 -4.301 1 45.75 317 PRO B CA 1
ATOM 5046 C C . PRO B 1 317 ? 11.844 28.875 -4.891 1 45.75 317 PRO B C 1
ATOM 5048 O O . PRO B 1 317 ? 11.906 28.391 -6.023 1 45.75 317 PRO B O 1
ATOM 5051 N N . THR B 1 318 ? 12.906 29.203 -4.309 1 40.28 318 THR B N 1
ATOM 5052 C CA . THR B 1 318 ? 13.977 28.938 -5.262 1 40.28 318 THR B CA 1
ATOM 5053 C C . THR B 1 318 ? 13.844 27.531 -5.848 1 40.28 318 THR B C 1
ATOM 5055 O O . THR B 1 318 ? 13.102 26.703 -5.32 1 40.28 318 THR B O 1
ATOM 5058 N N . GLU B 1 319 ? 15.078 27.047 -6.477 1 35.12 319 GLU B N 1
ATOM 5059 C CA . GLU B 1 319 ? 15.406 25.984 -7.41 1 35.12 319 GLU B CA 1
ATOM 5060 C C . GLU B 1 319 ? 15.031 24.609 -6.836 1 35.12 319 GLU B C 1
ATOM 5062 O O . GLU B 1 319 ? 15.18 24.391 -5.633 1 35.12 319 GLU B O 1
ATOM 5067 N N . HIS B 1 320 ? 13.938 24.062 -7.332 1 31.17 320 HIS B N 1
ATOM 5068 C CA . HIS B 1 320 ? 13.758 22.609 -7.27 1 31.17 320 HIS B CA 1
ATOM 5069 C C . HIS B 1 320 ? 15.062 21.906 -6.945 1 31.17 320 HIS B C 1
ATOM 5071 O O . HIS B 1 320 ? 16.062 22.078 -7.652 1 31.17 320 HIS B O 1
ATOM 5077 N N . PRO B 1 321 ? 15.469 21.828 -5.836 1 27.28 321 PRO B N 1
ATOM 5078 C CA . PRO B 1 321 ? 16.781 21.188 -5.938 1 27.28 321 PRO B CA 1
ATOM 5079 C C . PRO B 1 321 ? 16.828 20.109 -7.016 1 27.28 321 PRO B C 1
ATOM 5081 O O . PRO B 1 321 ? 15.875 19.328 -7.145 1 27.28 321 PRO B O 1
ATOM 5084 N N . VAL B 1 322 ? 17.625 20.344 -8.188 1 21.14 322 VAL B N 1
ATOM 5085 C CA . VAL B 1 322 ? 18.016 19.219 -9.023 1 21.14 322 VAL B CA 1
ATOM 5086 C C . VAL B 1 322 ? 18.328 18.016 -8.148 1 21.14 322 VAL B C 1
ATOM 5088 O O . VAL B 1 322 ? 19.031 18.141 -7.141 1 21.14 322 VAL B O 1
#

Radius of gyration: 26.2 Å; Cα contacts (8 Å, |Δi|>4): 1251; chains: 2; bounding box: 64×75×65 Å

pLDDT: mean 87.86, std 13.03, range [21.03, 98.69]